Protein AF-A0A1S3X1L8-F1 (afdb_monomer)

Secondary structure (DSSP, 8-state):
------EEEEEEEETTS-EEEEEE-HHHHHHHHHHHHH-THHHHSS---SSPPPPPPHHHHHHHHHHHHHHTSSSS--SS--TTPPTTSTGGG--GGGGTEEEEEEEPSSSSSEEEEEEEEEEEETTEEEEEEE---HHHHHHHHHHHT-SSSSPPTT-S--HHHHHHT-HHHHHHHHHHHHHHHHHHT---PPP-----PPPS-SSSS--S--------PPPPPPPPP----PPP--------------PPPP-HHHHHHHHHHH-TTSS-S---HHHHHHHHHH---GGGPPPTTS---TT--S-B-SS-EEEEEEEEEEEEE---BTTB--EEEEEEEEEEEEE-BSS--EEEEEE-TTTTTEEEEEE-TTEE--SS-SSEEEEEE-PPSEEEEEEEEEEE--SPPS---------

Foldseek 3Di:
DPQFQFFQKKFKAFLVLATPDIDGQVLLVVVQQVLCVVPCVVCPDPFVPPGRDDDDDRVQNSVQQVVLCVQQVHSLRPQDDDPSHDQQALNLLGHNCCSQFGKTWGDDPVDNTTDIQPRWGWDDADRMTMTIRTDDRVVLVVLVSVSSRDPDRDDDPPDCRHPCNSVVPRVNNVSRVLVSVLLSCLQQVVLDFPDFDDDPDPPPPPPPPPPDDDDDDDDDDDDDDDDDDDDDDDDDDDDDDDDDDDDPPDRDPGPNVLSVQLCCQQPVNRGGPDSNSVVSVCCVVVPDDPVQPADPPDDDDPLASGFADDDWDKGKDKDKDWDWDDDPDPVDDIFIKIKMWIKMAGRDGDFDKDKDKDACCVVQAWPDKDADPQWDFDPDDPGIGIIIGRDHHGMDTGMMIMGGDPDDDPDPDDDDDDD

InterPro domains:
  IPR028565 Mu homology domain [PF00928] (302-411)
  IPR028565 Mu homology domain [PS51072] (311-419)
  IPR036168 AP-2 complex subunit mu, C-terminal superfamily [SSF49447] (301-418)
  IPR039591 AP-5 complex subunit mu-1 [PTHR16082] (5-419)

Structure (mmCIF, N/CA/C/O backbone):
data_AF-A0A1S3X1L8-F1
#
_entry.id   AF-A0A1S3X1L8-F1
#
loop_
_atom_site.group_PDB
_atom_site.id
_atom_site.type_symbol
_atom_site.label_atom_id
_atom_site.label_alt_id
_atom_site.label_comp_id
_atom_site.label_asym_id
_atom_site.label_entity_id
_atom_site.label_seq_id
_atom_site.pdbx_PDB_ins_code
_atom_site.Cartn_x
_atom_site.Cartn_y
_atom_site.Cartn_z
_atom_site.occupancy
_atom_site.B_iso_or_equiv
_atom_site.auth_seq_id
_atom_site.auth_comp_id
_atom_site.auth_asym_id
_atom_site.auth_atom_id
_atom_site.pdbx_PDB_model_num
ATOM 1 N N . MET A 1 1 ? -4.366 20.816 4.254 1.00 38.97 1 MET A N 1
ATOM 2 C CA . MET A 1 1 ? -2.943 20.618 4.661 1.00 38.97 1 MET A CA 1
ATOM 3 C C . MET A 1 1 ? -2.133 20.177 3.442 1.00 38.97 1 MET A C 1
ATOM 5 O O . MET A 1 1 ? -2.744 19.548 2.588 1.00 38.97 1 MET A O 1
ATOM 9 N N . PRO A 1 2 ? -0.819 20.462 3.296 1.00 38.03 2 PRO A N 1
ATOM 10 C CA . PRO A 1 2 ? -0.056 19.829 2.220 1.00 38.03 2 PRO A CA 1
ATOM 11 C C . PRO A 1 2 ? -0.135 18.310 2.406 1.00 38.03 2 PRO A C 1
ATOM 13 O O . PRO A 1 2 ? 0.030 17.812 3.523 1.00 38.03 2 PRO A O 1
ATOM 16 N N . SER A 1 3 ? -0.467 17.612 1.325 1.00 52.47 3 SER A N 1
ATOM 17 C CA . SER A 1 3 ? -0.847 16.201 1.240 1.00 52.47 3 SER A CA 1
ATOM 18 C C . SER A 1 3 ? 0.333 15.250 1.487 1.00 52.47 3 SER A C 1
ATOM 20 O O . SER A 1 3 ? 0.693 14.432 0.646 1.00 52.47 3 SER A O 1
ATOM 22 N N . SER A 1 4 ? 0.986 15.364 2.644 1.00 69.50 4 SER A N 1
ATOM 23 C CA . SER A 1 4 ? 2.105 14.493 2.992 1.00 69.50 4 SER A CA 1
ATOM 24 C C . SER A 1 4 ? 1.613 13.147 3.520 1.00 69.50 4 SER A C 1
ATOM 26 O O . SER A 1 4 ? 0.724 13.063 4.371 1.00 69.50 4 SER A O 1
ATOM 28 N N . CYS A 1 5 ? 2.234 12.071 3.043 1.00 85.56 5 CYS A N 1
ATOM 29 C CA . CYS A 1 5 ? 2.046 10.730 3.580 1.00 85.56 5 CYS A CA 1
ATOM 30 C C . CYS A 1 5 ? 2.587 10.695 5.015 1.00 85.56 5 CYS A C 1
ATOM 32 O O . CYS A 1 5 ? 3.786 1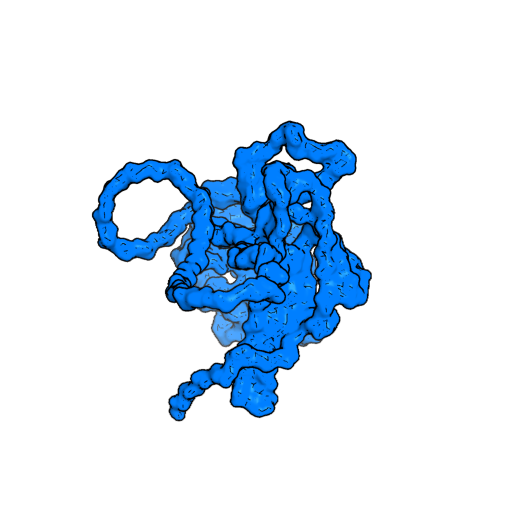0.572 5.221 1.00 85.56 5 CYS A O 1
ATOM 34 N N . SER A 1 6 ? 1.732 10.858 6.023 1.00 92.62 6 SER A N 1
ATOM 35 C CA . SER A 1 6 ? 2.129 10.770 7.434 1.00 92.62 6 SER A CA 1
ATOM 36 C C . SER A 1 6 ? 1.327 9.687 8.142 1.00 92.62 6 SER A C 1
ATOM 38 O O . SER A 1 6 ? 0.146 9.509 7.867 1.00 92.62 6 SER A O 1
ATOM 40 N N . ILE A 1 7 ? 1.965 8.980 9.066 1.00 95.62 7 ILE A N 1
ATOM 41 C CA . ILE A 1 7 ? 1.418 7.872 9.844 1.00 95.62 7 ILE A CA 1
ATOM 42 C C . ILE A 1 7 ? 1.284 8.324 11.298 1.00 95.62 7 ILE A C 1
ATOM 44 O O . ILE A 1 7 ? 2.241 8.808 11.900 1.00 95.62 7 ILE A O 1
ATOM 48 N N . ARG A 1 8 ? 0.089 8.178 11.871 1.00 95.38 8 ARG A N 1
ATOM 49 C CA . ARG A 1 8 ? -0.201 8.478 13.281 1.00 95.38 8 ARG A CA 1
ATOM 50 C C . ARG A 1 8 ? 0.297 7.361 14.189 1.00 95.38 8 ARG A C 1
ATOM 52 O O . ARG A 1 8 ? 0.935 7.622 15.210 1.00 95.38 8 ARG A O 1
ATOM 59 N N . ALA A 1 9 ? 0.020 6.118 13.807 1.00 97.06 9 ALA A N 1
ATOM 60 C CA . ALA A 1 9 ? 0.420 4.929 14.545 1.00 97.06 9 ALA A CA 1
ATOM 61 C C . ALA A 1 9 ? 0.388 3.674 13.665 1.00 97.06 9 ALA A C 1
ATOM 63 O O . ALA A 1 9 ? -0.226 3.666 12.599 1.00 97.06 9 ALA A O 1
ATOM 64 N N . LEU A 1 10 ? 1.040 2.613 14.130 1.00 97.25 10 LEU A N 1
ATOM 65 C CA . LEU A 1 10 ? 0.927 1.274 13.569 1.00 97.25 10 LEU A CA 1
ATOM 66 C C . LEU A 1 10 ? 0.971 0.207 14.664 1.00 97.25 10 LEU A C 1
ATOM 68 O O . LEU A 1 10 ? 1.624 0.391 15.698 1.00 97.25 10 LEU A O 1
ATOM 72 N N . TRP A 1 11 ? 0.324 -0.922 14.396 1.00 97.81 11 TRP A N 1
ATOM 73 C CA . TRP A 1 11 ? 0.271 -2.092 15.267 1.00 97.81 11 TRP A CA 1
ATOM 74 C C . TRP A 1 11 ? 0.508 -3.360 14.454 1.00 97.81 11 TRP A C 1
ATOM 76 O O . TRP A 1 11 ? 0.045 -3.475 13.324 1.00 97.81 11 TRP A O 1
ATOM 86 N N . ILE A 1 12 ? 1.216 -4.318 15.042 1.00 97.25 12 ILE A N 1
ATOM 87 C CA . ILE A 1 12 ? 1.402 -5.660 14.495 1.00 97.25 12 ILE A CA 1
ATOM 88 C C . ILE A 1 12 ? 0.737 -6.624 15.468 1.00 97.25 12 ILE A C 1
ATOM 90 O O . ILE A 1 12 ? 1.111 -6.677 16.643 1.00 97.25 12 ILE A O 1
ATOM 94 N N . LEU A 1 13 ? -0.236 -7.379 14.974 1.00 95.62 13 LEU A N 1
ATOM 95 C CA . LEU A 1 13 ? -0.942 -8.416 15.708 1.00 95.62 13 LEU A CA 1
ATOM 96 C C . LEU A 1 13 ? -0.498 -9.787 15.204 1.00 95.62 13 LEU A C 1
ATOM 98 O O . LEU A 1 13 ? -0.372 -9.988 13.998 1.00 95.62 13 LEU A O 1
ATOM 102 N N . ALA A 1 14 ? -0.253 -10.721 16.119 1.00 91.62 14 ALA A N 1
ATOM 103 C CA . ALA A 1 14 ? -0.004 -12.122 15.778 1.00 91.62 14 ALA A CA 1
ATOM 104 C C . ALA A 1 14 ? -1.324 -12.895 15.589 1.00 91.62 14 ALA A C 1
ATOM 106 O O . ALA A 1 14 ? -2.395 -12.387 15.913 1.00 91.62 14 ALA A O 1
ATOM 107 N N . ASN A 1 15 ? -1.251 -14.155 15.143 1.00 78.88 15 ASN A N 1
ATOM 108 C CA . ASN A 1 15 ? -2.407 -15.051 14.947 1.00 78.88 15 ASN A CA 1
ATOM 109 C C . ASN A 1 15 ? -3.398 -15.137 16.124 1.00 78.88 15 ASN A C 1
ATOM 111 O O . ASN A 1 15 ? -4.559 -15.469 15.911 1.00 78.88 15 ASN A O 1
ATOM 115 N N . GLN A 1 16 ? -2.951 -14.880 17.355 1.00 78.94 16 GLN A N 1
ATOM 116 C CA . GLN A 1 16 ? -3.798 -14.895 18.556 1.00 78.94 16 GLN A CA 1
ATOM 117 C C . GLN A 1 16 ? -4.489 -13.546 18.823 1.00 78.94 16 GLN A C 1
ATOM 119 O O . GLN A 1 16 ? -4.974 -13.316 19.925 1.00 78.94 16 GLN A O 1
ATOM 124 N N . ASP A 1 17 ? -4.482 -12.635 17.846 1.00 87.06 17 ASP A N 1
ATOM 125 C CA . ASP A 1 17 ? -5.016 -11.273 17.945 1.00 87.06 17 ASP A CA 1
ATOM 126 C C . ASP A 1 17 ? -4.364 -10.434 19.063 1.00 87.06 17 ASP A C 1
ATOM 128 O O . ASP A 1 17 ? -4.900 -9.425 19.517 1.00 87.06 17 ASP A O 1
ATOM 132 N N . THR A 1 18 ? -3.161 -10.829 19.490 1.00 92.19 18 THR A N 1
ATOM 133 C CA . THR A 1 18 ? -2.351 -10.100 20.464 1.00 92.19 18 THR A CA 1
ATOM 134 C C . THR A 1 18 ? -1.444 -9.105 19.755 1.00 92.19 18 THR A C 1
ATOM 136 O O . THR A 1 18 ? -0.760 -9.446 18.786 1.00 92.19 18 THR A O 1
ATOM 139 N N . VAL A 1 19 ? -1.407 -7.865 20.247 1.00 95.94 19 VAL A N 1
ATOM 140 C CA . VAL A 1 19 ? -0.466 -6.853 19.754 1.00 95.94 19 VAL A CA 1
ATOM 141 C C . VAL A 1 19 ? 0.943 -7.239 20.201 1.00 95.94 19 VAL A C 1
ATOM 143 O O . VAL A 1 19 ? 1.270 -7.225 21.385 1.00 95.94 19 VAL A O 1
ATOM 146 N N . VAL A 1 20 ? 1.793 -7.593 19.239 1.00 95.12 20 VAL A N 1
ATOM 147 C CA . VAL A 1 20 ? 3.185 -8.006 19.474 1.00 95.12 20 VAL A CA 1
ATOM 148 C C . VAL A 1 20 ? 4.184 -6.873 19.271 1.00 95.12 20 VAL A C 1
ATOM 150 O O . VAL A 1 20 ? 5.324 -6.980 19.728 1.00 95.12 20 VAL A O 1
ATOM 153 N N . PHE A 1 21 ? 3.775 -5.8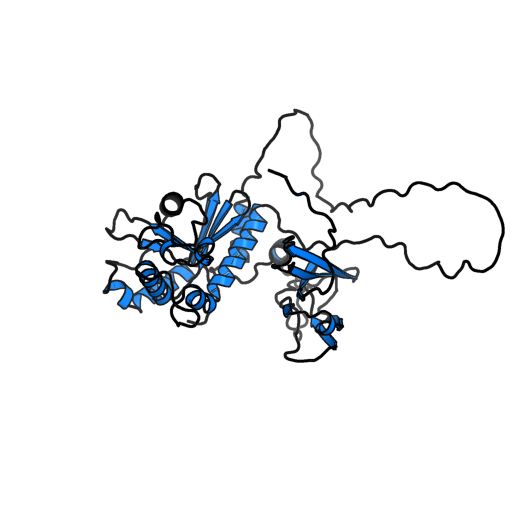02 18.595 1.00 96.25 21 PHE A N 1
ATOM 154 C CA . PHE A 1 21 ? 4.552 -4.582 18.416 1.00 96.25 21 PHE A CA 1
ATOM 155 C C . PHE A 1 21 ? 3.614 -3.414 18.107 1.00 96.25 21 PHE A C 1
ATOM 157 O O . PHE A 1 21 ? 2.652 -3.565 17.355 1.00 96.25 21 PHE A O 1
ATOM 164 N N . SER A 1 22 ? 3.924 -2.233 18.635 1.00 96.69 22 SER A N 1
ATOM 165 C CA . SER A 1 22 ? 3.229 -0.995 18.299 1.00 96.69 22 SER A CA 1
ATOM 166 C C . SER A 1 22 ? 4.214 0.167 18.190 1.00 96.69 22 SER A C 1
ATOM 168 O O . SER A 1 22 ? 5.245 0.220 18.868 1.00 96.69 22 SER A O 1
ATOM 170 N N . ARG A 1 23 ? 3.903 1.126 17.317 1.00 96.56 23 ARG A N 1
ATOM 171 C CA . ARG A 1 23 ? 4.613 2.404 17.231 1.00 96.56 23 ARG A CA 1
ATOM 172 C C . ARG A 1 23 ? 3.604 3.529 17.077 1.00 96.56 23 ARG A C 1
ATOM 174 O O . ARG A 1 23 ? 2.793 3.520 16.162 1.00 96.56 23 ARG A O 1
ATOM 181 N N . ARG A 1 24 ? 3.700 4.526 17.954 1.00 96.19 24 ARG A N 1
ATOM 182 C CA . ARG A 1 24 ? 2.923 5.771 17.899 1.00 96.19 24 ARG A CA 1
ATOM 183 C C . ARG A 1 24 ? 3.850 6.915 17.494 1.00 96.19 24 ARG A C 1
ATOM 185 O O . ARG A 1 24 ? 5.011 6.925 17.907 1.00 96.19 24 ARG A O 1
ATOM 192 N N . PHE A 1 25 ? 3.347 7.874 16.720 1.00 95.94 25 PHE A N 1
ATOM 193 C CA . PHE A 1 25 ? 4.084 9.064 16.289 1.00 95.94 25 PHE A CA 1
ATOM 194 C C . PHE A 1 25 ? 3.458 10.324 16.907 1.00 95.94 25 PHE A C 1
ATOM 196 O O . PHE A 1 25 ? 2.567 10.933 16.309 1.00 95.94 25 PHE A O 1
ATOM 203 N N . PRO A 1 26 ? 3.920 10.758 18.099 1.00 93.88 26 PRO A N 1
ATOM 204 C CA . PRO A 1 26 ? 3.285 11.845 18.850 1.00 93.88 26 PRO A CA 1
ATOM 205 C C . PRO A 1 26 ? 3.198 13.170 18.087 1.00 93.88 26 PRO A C 1
ATOM 207 O O . PRO A 1 26 ? 2.249 13.926 18.275 1.00 93.88 26 PRO A O 1
ATOM 210 N N . VAL A 1 27 ? 4.173 13.448 17.214 1.00 92.12 27 VAL A N 1
ATOM 211 C CA . VAL A 1 27 ? 4.203 14.665 16.387 1.00 92.12 27 VAL A CA 1
ATOM 212 C C . VAL A 1 27 ? 3.032 14.687 15.405 1.00 92.12 27 VAL A C 1
ATOM 214 O O . VAL A 1 27 ? 2.342 15.700 15.298 1.00 92.12 27 VAL A O 1
ATOM 217 N N . VAL A 1 28 ? 2.786 13.571 14.715 1.00 93.81 28 VAL A N 1
ATOM 218 C CA . VAL A 1 28 ? 1.680 13.436 13.756 1.00 93.81 28 VAL A CA 1
ATOM 219 C C . VAL A 1 28 ? 0.346 13.448 14.493 1.00 93.81 28 VAL A C 1
ATOM 221 O O . VAL A 1 28 ? -0.573 14.156 14.088 1.00 93.81 28 VAL A O 1
ATOM 224 N N . GLU A 1 29 ? 0.269 12.752 15.627 1.00 92.69 29 GLU A N 1
ATOM 225 C CA . GLU A 1 29 ? -0.932 12.733 16.458 1.00 92.69 29 GLU A CA 1
ATOM 226 C C . GLU A 1 29 ? -1.298 14.128 16.974 1.00 92.69 29 GLU A C 1
ATOM 228 O O . GLU A 1 29 ? -2.447 14.543 16.884 1.00 92.69 29 GLU A O 1
ATOM 233 N N . LYS A 1 30 ? -0.321 14.911 17.448 1.00 91.12 30 LYS A N 1
ATOM 234 C CA . LYS A 1 30 ? -0.550 16.297 17.880 1.00 91.12 30 LYS A CA 1
ATOM 235 C C . LYS A 1 30 ? -1.107 17.166 16.746 1.00 91.12 30 LYS A C 1
ATOM 237 O O . LYS A 1 30 ? -1.982 17.991 16.994 1.00 91.12 30 LYS A O 1
ATOM 242 N N . ARG A 1 31 ? -0.627 16.983 15.508 1.00 91.19 31 ARG A N 1
ATOM 243 C CA . ARG A 1 31 ? -1.141 17.707 14.330 1.00 91.19 31 ARG A CA 1
ATOM 244 C C . ARG A 1 31 ? -2.586 17.334 14.018 1.00 91.19 31 ARG A C 1
ATOM 246 O O . ARG A 1 31 ? -3.373 18.230 13.726 1.00 91.19 31 ARG A O 1
ATOM 253 N N . TRP A 1 32 ? -2.918 16.044 14.090 1.00 90.56 32 TRP A N 1
ATOM 254 C CA . TRP A 1 32 ? -4.288 15.572 13.900 1.00 90.56 32 TRP A CA 1
ATOM 255 C C . TRP A 1 32 ? -5.220 16.152 14.964 1.00 90.56 32 TRP A C 1
ATOM 257 O O . TRP A 1 32 ? -6.234 16.751 14.624 1.00 90.56 32 TRP A O 1
ATOM 267 N N . ARG A 1 33 ? -4.815 16.103 16.239 1.00 87.75 33 ARG A N 1
ATOM 268 C CA . ARG A 1 33 ? -5.598 16.668 17.344 1.00 87.75 33 ARG A CA 1
ATOM 269 C C . ARG A 1 33 ? -5.858 18.165 17.181 1.00 87.75 33 ARG A C 1
ATOM 271 O O . ARG A 1 33 ? -6.996 18.604 17.280 1.00 87.75 33 ARG A O 1
ATOM 278 N N . ALA A 1 34 ? -4.834 18.928 16.808 1.00 88.69 34 ALA A N 1
ATOM 279 C CA . ALA A 1 34 ? -4.985 20.350 16.507 1.00 88.69 34 ALA A CA 1
ATOM 280 C C . ALA A 1 34 ? -5.865 20.625 15.271 1.00 88.69 34 ALA A C 1
ATOM 282 O O . ALA A 1 34 ? -6.344 21.743 15.097 1.00 88.69 34 ALA A O 1
ATOM 283 N N . ALA A 1 35 ? -6.017 19.665 14.352 1.00 88.19 35 ALA A N 1
ATOM 284 C CA . ALA A 1 35 ? -6.969 19.771 13.246 1.00 88.19 35 ALA A CA 1
ATOM 285 C C . ALA A 1 35 ? -8.402 19.509 13.731 1.00 88.19 35 ALA A C 1
ATOM 287 O O . ALA A 1 35 ? -9.295 20.258 13.350 1.00 88.19 35 ALA A O 1
ATOM 288 N N . CYS A 1 36 ? -8.604 18.533 14.622 1.00 83.75 36 CYS A N 1
ATOM 289 C CA . CYS A 1 36 ? -9.899 18.289 15.260 1.00 83.75 36 CYS A CA 1
ATOM 290 C C . CYS A 1 36 ? -10.388 19.495 16.074 1.00 83.75 36 CYS A C 1
ATOM 292 O O . CYS A 1 36 ? -11.549 19.858 15.976 1.00 83.75 36 CYS A O 1
ATOM 294 N N . GLU A 1 37 ? -9.509 20.158 16.830 1.00 83.06 37 GLU A N 1
ATOM 295 C CA . GLU A 1 37 ? -9.873 21.353 17.618 1.00 83.06 37 GLU A CA 1
ATOM 296 C C . GLU A 1 37 ? -10.279 22.549 16.745 1.00 83.06 37 GLU A C 1
ATOM 298 O O . GLU A 1 37 ? -11.094 23.378 17.152 1.00 83.06 37 GLU A O 1
ATOM 303 N N . ARG A 1 38 ? -9.697 22.660 15.544 1.00 82.38 38 ARG A N 1
ATOM 304 C CA . ARG A 1 38 ? -10.051 23.704 14.571 1.00 82.38 38 ARG A CA 1
ATOM 305 C C . ARG A 1 38 ? -11.390 23.423 13.903 1.00 82.38 38 ARG A C 1
ATOM 307 O O . ARG A 1 38 ? -12.143 24.356 13.642 1.00 82.38 38 ARG A O 1
ATOM 314 N N . ASP A 1 39 ? -11.679 22.155 13.653 1.00 73.75 39 ASP A N 1
ATOM 315 C CA . ASP A 1 39 ? -12.934 21.693 13.079 1.00 73.75 39 ASP A CA 1
ATOM 316 C C . ASP A 1 39 ? -13.943 21.385 14.198 1.00 73.75 39 ASP A C 1
ATOM 318 O O . ASP A 1 39 ? -14.274 20.234 14.487 1.00 73.75 39 ASP A O 1
ATOM 322 N N . LYS A 1 40 ? -14.419 22.449 14.864 1.00 64.12 40 LYS A N 1
ATOM 323 C CA . LYS A 1 40 ? -15.385 22.379 15.981 1.00 64.12 40 LYS A CA 1
ATOM 324 C C . LYS A 1 40 ? -16.669 21.600 15.639 1.00 64.12 40 LYS A C 1
ATOM 326 O O . LYS A 1 40 ? -17.355 21.143 16.546 1.00 64.12 40 LYS A O 1
ATOM 331 N N . SER A 1 41 ? -16.946 21.371 14.350 1.00 56.25 41 SER A N 1
ATOM 332 C CA . SER A 1 41 ? -18.076 20.576 13.849 1.00 56.25 41 SER A CA 1
ATOM 333 C C . SER A 1 41 ? -17.997 19.068 14.155 1.00 56.25 41 SER A C 1
ATOM 335 O O . SER A 1 41 ? -18.959 18.340 13.899 1.00 56.25 41 SER A O 1
ATOM 337 N N . LEU A 1 42 ? -16.863 18.580 14.677 1.00 53.19 42 LEU A N 1
ATOM 338 C CA . LEU A 1 42 ? -16.696 17.203 15.169 1.00 53.19 42 LEU A CA 1
ATOM 339 C C . LEU A 1 42 ? -17.243 16.995 16.586 1.00 53.19 42 LEU A C 1
ATOM 341 O O . LEU A 1 42 ? -17.468 15.852 16.976 1.00 53.19 42 LEU A O 1
ATOM 345 N N . ILE A 1 43 ? -17.377 18.079 17.356 1.00 50.72 43 ILE A N 1
ATOM 346 C CA . ILE A 1 43 ? -17.688 18.043 18.792 1.00 50.72 43 ILE A CA 1
ATOM 347 C C . ILE A 1 43 ? -19.194 18.211 19.034 1.00 50.72 43 ILE A C 1
ATOM 349 O O . ILE A 1 43 ? -19.701 17.716 20.034 1.00 50.72 43 ILE A O 1
ATOM 353 N N . GLU A 1 44 ? -19.915 18.882 18.130 1.00 46.78 44 GLU A N 1
ATOM 354 C CA . GLU A 1 44 ? -21.290 19.325 18.407 1.00 46.78 44 GLU A CA 1
ATOM 355 C C . GLU A 1 44 ? -22.403 18.485 17.756 1.00 46.78 44 GLU A C 1
ATOM 357 O O . GLU A 1 44 ? -23.509 18.493 18.284 1.00 46.78 44 GLU A O 1
ATOM 362 N N . ASP A 1 45 ? -22.155 17.739 16.670 1.00 44.88 45 ASP A N 1
ATOM 363 C CA . ASP A 1 45 ? -23.263 17.397 15.748 1.00 44.88 45 ASP A CA 1
ATOM 364 C C . ASP A 1 45 ? -23.645 15.910 15.615 1.00 44.88 45 ASP A C 1
ATOM 366 O O . ASP A 1 45 ? -24.518 15.598 14.818 1.00 44.88 45 ASP A O 1
ATOM 370 N N . ASP A 1 46 ? -23.012 14.978 16.343 1.00 44.38 46 ASP A N 1
ATOM 371 C CA . ASP A 1 46 ? -23.476 13.562 16.394 1.00 44.38 46 ASP A CA 1
ATOM 372 C C . ASP A 1 46 ? -22.630 12.640 17.293 1.00 44.38 46 ASP A C 1
ATOM 374 O O . ASP A 1 46 ? -22.908 11.448 17.453 1.00 44.38 46 ASP A O 1
ATOM 378 N N . LEU A 1 47 ? -21.529 13.159 17.830 1.00 48.97 47 LEU A N 1
ATOM 379 C CA . LEU A 1 47 ? -20.563 12.402 18.603 1.00 48.97 47 LEU A CA 1
ATOM 380 C C . LEU A 1 47 ? -20.356 13.180 19.900 1.00 48.97 47 LEU A C 1
ATOM 382 O O . LEU A 1 47 ? -19.804 14.273 19.860 1.00 48.97 47 LEU A O 1
ATOM 386 N N . ASN A 1 48 ? -20.788 12.631 21.038 1.00 44.12 48 ASN A N 1
ATOM 387 C CA . ASN A 1 48 ? -20.473 13.134 22.384 1.00 44.12 48 ASN A CA 1
ATOM 388 C C . ASN A 1 48 ? -18.946 13.018 22.659 1.00 44.12 48 ASN A C 1
ATOM 390 O O . ASN A 1 48 ? -18.503 12.321 23.572 1.00 44.12 48 ASN A O 1
ATOM 394 N N . TYR A 1 49 ? -18.101 13.636 21.830 1.00 45.34 49 TYR A N 1
ATOM 395 C CA . TYR A 1 49 ? -16.665 13.755 22.050 1.00 45.34 49 TYR A CA 1
ATOM 396 C C . TYR A 1 49 ? -16.434 14.910 23.015 1.00 45.34 49 TYR A C 1
ATOM 398 O O . TYR A 1 49 ? -16.127 16.036 22.626 1.00 45.34 49 TYR A O 1
ATOM 406 N N . THR A 1 50 ? -16.553 14.629 24.308 1.00 40.78 50 THR A N 1
ATOM 407 C CA . THR A 1 50 ? -16.021 15.500 25.357 1.00 40.78 50 THR A CA 1
ATOM 408 C C . THR A 1 50 ? -14.492 15.400 25.360 1.00 40.78 50 THR A C 1
ATOM 410 O O . THR A 1 50 ? -13.899 14.795 26.243 1.00 40.78 50 THR A O 1
ATOM 413 N N . GLY A 1 51 ? -13.844 15.961 24.337 1.00 52.31 51 GLY A N 1
ATOM 414 C CA . GLY A 1 51 ? -12.388 15.996 24.196 1.00 52.31 51 GLY A CA 1
ATOM 415 C C . GLY A 1 51 ? -11.867 15.312 22.934 1.00 52.31 51 GLY A C 1
ATOM 416 O O . GLY A 1 51 ? -12.497 14.433 22.349 1.00 52.31 51 GLY A O 1
ATOM 417 N N . VAL A 1 52 ? -10.684 15.741 22.493 1.00 55.69 52 VAL A N 1
ATOM 418 C CA . VAL A 1 52 ? -10.021 15.144 21.333 1.00 55.69 52 VAL A CA 1
ATOM 419 C C . VAL A 1 52 ? -9.501 13.754 21.718 1.00 55.69 52 VAL A C 1
ATOM 421 O O . VAL A 1 52 ? -8.639 13.668 22.599 1.00 55.69 52 VAL A O 1
ATOM 424 N N . PRO A 1 53 ? -9.971 12.668 21.080 1.00 65.00 53 PRO A N 1
ATOM 425 C CA . PRO A 1 53 ? -9.658 11.317 21.524 1.00 65.00 53 PRO A CA 1
ATOM 426 C C . PRO A 1 53 ? -8.163 11.023 21.380 1.00 65.00 53 PRO A C 1
ATOM 428 O O . PRO A 1 53 ? -7.566 11.213 20.317 1.00 65.00 53 PRO A O 1
ATOM 431 N N . ALA A 1 54 ? -7.555 10.550 22.467 1.00 77.50 54 ALA A N 1
ATOM 432 C CA . ALA A 1 54 ? -6.202 10.012 22.449 1.00 77.50 54 ALA A CA 1
ATOM 433 C C . ALA A 1 54 ? -6.158 8.679 21.681 1.00 77.50 54 ALA A C 1
ATOM 435 O O . ALA A 1 54 ? -7.160 7.970 21.574 1.00 77.50 54 ALA A O 1
ATOM 436 N N . LEU A 1 55 ? -4.978 8.318 21.167 1.00 89.38 55 LEU A N 1
ATOM 437 C CA . LEU A 1 55 ? -4.776 7.008 20.546 1.00 89.38 55 LEU A CA 1
ATOM 438 C C . LEU A 1 55 ? -5.018 5.883 21.569 1.00 89.38 55 LEU A C 1
ATOM 440 O O . LEU A 1 55 ? -4.446 5.960 22.660 1.00 89.38 55 LEU A O 1
ATOM 444 N N . PRO A 1 56 ? -5.761 4.820 21.208 1.00 91.25 56 PRO A N 1
ATOM 445 C CA . PRO A 1 56 ? -6.006 3.698 22.108 1.00 91.25 56 PRO A CA 1
ATOM 446 C C . PRO A 1 56 ? -4.729 2.960 22.522 1.00 91.25 56 PRO A C 1
ATOM 448 O O . PRO A 1 56 ? -3.702 2.971 21.827 1.00 91.25 56 PRO A O 1
ATOM 451 N N . THR A 1 57 ? -4.805 2.301 23.670 1.00 92.50 57 THR A N 1
ATOM 452 C CA . THR A 1 57 ? -3.827 1.351 24.203 1.00 92.50 57 THR A CA 1
ATOM 453 C C . THR A 1 57 ? -3.763 0.080 23.353 1.00 92.50 57 THR A C 1
ATOM 455 O O . THR A 1 57 ? -4.661 -0.227 22.572 1.00 92.50 57 THR A O 1
ATOM 458 N N . ASP A 1 58 ? -2.682 -0.690 23.494 1.00 94.81 58 ASP A N 1
ATOM 459 C CA . ASP A 1 58 ? -2.503 -1.926 22.719 1.00 94.81 58 ASP A CA 1
ATOM 460 C C . ASP A 1 58 ? -3.571 -2.984 23.067 1.00 94.81 58 ASP A C 1
ATOM 462 O O . ASP A 1 58 ? -4.005 -3.728 22.188 1.00 94.81 58 ASP A O 1
ATOM 466 N N . SER A 1 59 ? -4.054 -3.010 24.315 1.00 93.25 59 SER A N 1
ATOM 467 C CA . SER A 1 59 ? -5.160 -3.872 24.754 1.00 93.25 59 SER A CA 1
ATOM 468 C C . SER A 1 59 ? -6.503 -3.468 24.150 1.00 93.25 59 SER A C 1
ATOM 470 O O . SER A 1 59 ? -7.251 -4.339 23.710 1.00 93.25 59 SER A O 1
ATOM 472 N N . GLU A 1 60 ? -6.802 -2.168 24.077 1.00 92.88 60 GLU A N 1
ATOM 473 C CA . GLU A 1 60 ? -8.026 -1.674 23.432 1.00 92.88 60 GLU A CA 1
ATOM 474 C C . GLU A 1 60 ? -8.024 -1.986 21.931 1.00 92.88 60 GLU A C 1
ATOM 476 O O . GLU A 1 60 ? -9.046 -2.409 21.396 1.00 92.88 60 GLU A O 1
ATOM 481 N N . ILE A 1 61 ? -6.875 -1.845 21.254 1.00 94.88 61 ILE A N 1
ATOM 482 C CA . ILE A 1 61 ? -6.731 -2.211 19.836 1.00 94.88 61 ILE A CA 1
ATOM 483 C C . ILE A 1 61 ? -6.951 -3.708 19.625 1.00 94.88 61 ILE A C 1
ATOM 485 O O . ILE A 1 61 ? -7.701 -4.086 18.726 1.00 94.88 61 ILE A O 1
ATOM 489 N N . ALA A 1 62 ? -6.332 -4.560 20.448 1.00 95.19 62 ALA A N 1
ATOM 490 C CA . ALA A 1 62 ? -6.525 -6.007 20.372 1.00 95.19 62 ALA A CA 1
ATOM 491 C C . ALA A 1 62 ? -8.005 -6.382 20.559 1.00 95.19 62 ALA A C 1
ATOM 493 O O . ALA A 1 62 ? -8.573 -7.108 19.743 1.00 95.19 62 ALA A O 1
ATOM 494 N N . ALA A 1 63 ? -8.654 -5.830 21.589 1.00 94.44 63 ALA A N 1
ATOM 495 C CA . ALA A 1 63 ? -10.064 -6.078 21.870 1.00 94.44 63 ALA A CA 1
ATOM 496 C C . ALA A 1 63 ? -10.975 -5.611 20.723 1.00 94.44 63 ALA A C 1
ATOM 498 O O . ALA A 1 63 ? -11.832 -6.373 20.274 1.00 94.44 63 ALA A O 1
ATOM 499 N N . ALA A 1 64 ? -10.757 -4.399 20.204 1.00 93.94 64 ALA A N 1
ATOM 500 C CA . ALA A 1 64 ? -11.522 -3.859 19.082 1.00 93.94 64 ALA A CA 1
ATOM 501 C C . ALA A 1 64 ? -11.323 -4.671 17.794 1.00 93.94 64 ALA A C 1
ATOM 503 O O . ALA A 1 64 ? -12.269 -4.866 17.031 1.00 93.94 64 ALA A O 1
ATOM 504 N N . PHE A 1 65 ? -10.113 -5.180 17.549 1.00 95.25 65 PHE A N 1
ATOM 505 C CA . PHE A 1 65 ? -9.829 -6.020 16.387 1.00 95.25 65 PHE A CA 1
ATOM 506 C C . PHE A 1 65 ? -10.532 -7.382 16.476 1.00 95.25 65 PHE A C 1
ATOM 508 O O . PHE A 1 65 ? -11.113 -7.842 15.492 1.00 95.25 65 PHE A O 1
ATOM 515 N N . ILE A 1 66 ? -10.552 -8.000 17.661 1.00 94.75 66 ILE A N 1
ATOM 516 C CA . ILE A 1 66 ? -11.300 -9.241 17.917 1.00 94.75 66 ILE A CA 1
ATOM 517 C C . ILE A 1 66 ? -12.804 -9.014 17.737 1.00 94.75 66 ILE A C 1
ATOM 519 O O . ILE A 1 66 ? -13.473 -9.820 17.088 1.00 94.75 66 ILE A O 1
ATOM 523 N N . ASP A 1 67 ? -13.339 -7.927 18.296 1.00 92.69 67 ASP A N 1
ATOM 524 C CA . ASP A 1 67 ? -14.751 -7.565 18.154 1.00 92.69 67 ASP A CA 1
ATOM 525 C C . ASP A 1 67 ? -15.129 -7.378 16.682 1.00 92.69 67 ASP A C 1
ATOM 527 O O . ASP A 1 67 ? -16.077 -7.994 16.190 1.00 92.69 67 ASP A O 1
ATOM 531 N N . ARG A 1 68 ? -14.301 -6.639 15.932 1.00 92.31 68 ARG A N 1
ATOM 532 C CA . ARG A 1 68 ? -14.465 -6.485 14.488 1.00 92.31 68 ARG A CA 1
ATOM 533 C C . ARG A 1 68 ? -14.483 -7.837 13.777 1.00 92.31 68 ARG A C 1
ATOM 535 O O . ARG A 1 68 ? -15.389 -8.075 12.987 1.00 92.31 68 ARG A O 1
ATOM 542 N N . LYS A 1 69 ? -13.518 -8.728 14.034 1.00 92.50 69 LYS A N 1
ATOM 543 C CA . LYS A 1 69 ? -13.462 -10.059 13.397 1.00 92.50 69 LYS A CA 1
ATOM 544 C C . LYS A 1 69 ? -14.741 -10.860 13.617 1.00 92.50 69 LYS A C 1
ATOM 546 O O . LYS A 1 69 ? -15.182 -11.542 12.700 1.00 92.50 69 LYS A O 1
ATOM 551 N N . LYS A 1 70 ? -15.333 -10.777 14.812 1.00 91.31 70 LYS A N 1
ATOM 552 C CA . LYS A 1 70 ? -16.607 -11.439 15.124 1.00 91.31 70 LYS A CA 1
ATOM 553 C C . LYS A 1 70 ? -17.762 -10.809 14.351 1.00 91.31 70 LYS A C 1
ATOM 555 O O . LYS A 1 70 ? -18.529 -11.527 13.722 1.00 91.31 70 LYS A O 1
ATOM 560 N N . ARG A 1 71 ? -17.854 -9.478 14.367 1.00 89.69 71 ARG A N 1
ATOM 561 C CA . ARG A 1 71 ? -18.918 -8.711 13.704 1.00 89.69 71 ARG A CA 1
ATOM 562 C C . ARG A 1 71 ? -18.876 -8.821 12.175 1.00 89.69 71 ARG A C 1
ATOM 564 O O . ARG A 1 71 ? -19.915 -8.819 11.532 1.00 89.69 71 ARG A O 1
ATOM 571 N N . GLU A 1 72 ? -17.683 -8.928 11.601 1.00 90.12 72 GLU A N 1
ATOM 572 C CA . GLU A 1 72 ? -17.431 -8.944 10.153 1.00 90.12 72 GLU A CA 1
ATOM 573 C C . GLU A 1 72 ? -17.094 -10.355 9.626 1.00 90.12 72 GLU A C 1
ATOM 575 O O . GLU A 1 72 ? -16.712 -10.526 8.471 1.00 90.12 72 GLU A O 1
ATOM 580 N N . GLY A 1 73 ? -17.156 -11.382 10.479 1.00 88.62 73 GLY A N 1
ATOM 581 C CA . GLY A 1 73 ? -16.860 -12.783 10.155 1.00 88.62 73 GLY A CA 1
ATOM 582 C C . GLY A 1 73 ? -15.380 -13.128 9.920 1.00 88.62 73 GLY A C 1
ATOM 583 O O . GLY A 1 73 ? -14.984 -14.281 10.086 1.00 88.62 73 GLY A O 1
ATOM 584 N N . SER A 1 74 ? -14.529 -12.166 9.549 1.00 90.56 74 SER A N 1
ATOM 585 C CA . SER A 1 74 ? -13.089 -12.379 9.356 1.00 90.56 74 SER A CA 1
ATOM 586 C C . SER A 1 74 ? -12.262 -11.115 9.613 1.00 90.56 74 SER A C 1
ATOM 588 O O . SER A 1 74 ? -12.800 -10.021 9.779 1.00 90.56 74 SER A O 1
ATOM 590 N N . ALA A 1 75 ? -10.929 -11.247 9.595 1.00 86.06 75 ALA A N 1
ATOM 591 C CA . ALA A 1 75 ? -10.013 -10.105 9.705 1.00 86.06 75 ALA A CA 1
ATOM 592 C C . ALA A 1 75 ? -10.217 -9.082 8.579 1.00 86.06 75 ALA A C 1
ATOM 594 O O . ALA A 1 75 ? -10.236 -7.885 8.842 1.00 86.06 75 ALA A O 1
ATOM 595 N N . ARG A 1 76 ? -10.429 -9.551 7.341 1.00 90.94 76 ARG A N 1
ATOM 596 C CA . ARG A 1 76 ? -10.754 -8.682 6.199 1.00 90.94 76 ARG A CA 1
ATOM 597 C C . ARG A 1 76 ? -12.217 -8.238 6.214 1.00 90.94 76 ARG A C 1
ATOM 599 O O . ARG A 1 76 ? -12.562 -7.205 5.669 1.00 90.94 76 ARG A O 1
ATOM 606 N N . GLY A 1 77 ? -13.088 -8.974 6.886 1.00 89.31 77 GLY A N 1
ATOM 607 C CA . GLY A 1 77 ? -14.525 -8.752 6.816 1.00 89.31 77 GLY A CA 1
ATOM 608 C C . GLY A 1 77 ? -15.147 -9.207 5.496 1.00 89.31 77 GLY A C 1
ATOM 609 O O . GLY A 1 77 ? -14.473 -9.804 4.652 1.00 89.31 77 GLY A O 1
ATOM 610 N N . PHE A 1 78 ? -16.440 -8.933 5.321 1.00 85.56 78 PHE A N 1
ATOM 611 C CA . PHE A 1 78 ? -17.168 -9.320 4.112 1.00 85.56 78 PHE A CA 1
ATOM 612 C C . PHE A 1 78 ? -16.855 -8.394 2.943 1.00 85.56 78 PHE A C 1
ATOM 614 O O . PHE A 1 78 ? -16.718 -8.870 1.817 1.00 85.56 78 PHE A O 1
ATOM 621 N N . GLY A 1 79 ? -16.678 -7.095 3.193 1.00 85.44 79 GLY A N 1
ATOM 622 C CA . GLY A 1 79 ? -16.439 -6.091 2.150 1.00 85.44 79 GLY A CA 1
ATOM 623 C C . GLY A 1 79 ? -17.647 -5.795 1.265 1.00 85.44 79 GLY A C 1
ATOM 624 O O . GLY A 1 79 ? -17.543 -5.008 0.339 1.00 85.44 79 GLY A O 1
ATOM 625 N N . ILE A 1 80 ? -18.759 -6.468 1.530 1.00 88.25 80 ILE A N 1
ATOM 626 C CA . ILE A 1 80 ? -20.041 -6.316 0.862 1.00 88.25 80 ILE A CA 1
ATOM 627 C C . ILE A 1 80 ? -21.119 -6.437 1.931 1.00 88.25 80 ILE A C 1
ATOM 629 O O . ILE A 1 80 ? -20.926 -7.152 2.925 1.00 88.25 80 ILE A O 1
ATOM 633 N N . ARG A 1 81 ? -22.246 -5.762 1.734 1.00 89.31 81 ARG A N 1
ATOM 634 C CA . ARG A 1 81 ? -23.361 -5.807 2.672 1.00 89.31 81 ARG A CA 1
ATOM 635 C C . ARG A 1 81 ? -24.054 -7.160 2.564 1.00 89.31 81 ARG A C 1
ATOM 637 O O . ARG A 1 81 ? -24.499 -7.574 1.497 1.00 89.31 81 ARG A O 1
ATOM 644 N N . ILE A 1 82 ? -24.164 -7.850 3.693 1.00 89.19 82 ILE A N 1
ATOM 645 C CA . ILE A 1 82 ? -24.900 -9.111 3.820 1.00 89.19 82 ILE A CA 1
ATOM 646 C C . ILE A 1 82 ? -25.985 -8.976 4.888 1.00 89.19 82 ILE A C 1
ATOM 648 O O . ILE A 1 82 ? -25.964 -8.047 5.689 1.00 89.19 82 ILE A O 1
ATOM 652 N N . ASN A 1 83 ? -26.910 -9.935 4.966 1.00 87.06 83 ASN A N 1
ATOM 653 C CA . ASN A 1 83 ? -28.011 -9.901 5.944 1.00 87.06 83 ASN A CA 1
ATOM 654 C C . ASN A 1 83 ? -27.550 -9.814 7.412 1.00 87.06 83 ASN A C 1
ATOM 656 O O . ASN A 1 83 ? -28.319 -9.403 8.272 1.00 87.06 83 ASN A O 1
ATOM 660 N N . GLN A 1 84 ? -26.316 -10.233 7.708 1.00 86.69 84 GLN A N 1
ATOM 661 C CA . GLN A 1 84 ? -25.716 -10.167 9.046 1.00 86.69 84 GLN A CA 1
ATOM 662 C C . GLN A 1 84 ? -24.941 -8.861 9.294 1.00 86.69 84 GLN A C 1
ATOM 664 O O . GLN A 1 84 ? -24.475 -8.634 10.409 1.00 86.69 84 GLN A O 1
ATOM 669 N N . SER A 1 85 ? -24.763 -8.018 8.272 1.00 88.19 85 SER A N 1
ATOM 670 C CA . SER A 1 85 ? -24.087 -6.730 8.407 1.00 88.19 85 SER A CA 1
ATOM 671 C C . SER A 1 85 ? -24.917 -5.797 9.281 1.00 88.19 85 SER A C 1
ATOM 673 O O . SER A 1 85 ? -26.124 -5.665 9.106 1.00 88.19 85 SER A O 1
ATOM 675 N N . VAL A 1 86 ? -24.248 -5.136 10.220 1.00 88.38 86 VAL A N 1
ATOM 676 C CA . VAL A 1 86 ? -24.879 -4.210 11.166 1.00 88.38 86 VAL A CA 1
ATOM 677 C C . VAL A 1 86 ? -24.721 -2.785 10.648 1.00 88.38 86 VAL A C 1
ATOM 679 O O . VAL A 1 86 ? -23.651 -2.437 10.144 1.00 88.38 86 VAL A O 1
ATOM 682 N N . GLU A 1 87 ? -25.750 -1.952 10.779 1.00 89.19 87 GLU A N 1
ATOM 683 C CA . GLU A 1 87 ? -25.635 -0.517 10.499 1.00 89.19 87 GLU A CA 1
ATOM 684 C C . GLU A 1 87 ? -24.469 0.090 11.293 1.00 89.19 87 GLU A C 1
ATOM 686 O O . GLU A 1 87 ? -24.213 -0.268 12.444 1.00 89.19 87 GLU A O 1
ATOM 691 N N . GLY A 1 88 ? -23.703 0.967 10.652 1.00 86.25 88 GLY A N 1
ATOM 692 C CA . GLY A 1 88 ? -22.471 1.506 11.208 1.00 86.25 88 GLY A CA 1
ATOM 693 C C . GLY A 1 88 ? -21.223 0.693 10.864 1.00 86.25 88 GLY A C 1
ATOM 694 O O . GLY A 1 88 ? -20.143 1.243 10.988 1.00 86.25 88 GLY A O 1
ATOM 695 N N . SER A 1 89 ? -21.327 -0.565 10.418 1.00 89.56 89 SER A N 1
ATOM 696 C CA . SER A 1 89 ? -20.167 -1.427 10.117 1.00 89.56 89 SER A CA 1
ATOM 697 C C . SER A 1 89 ? -19.425 -1.079 8.817 1.00 89.56 89 SER A C 1
ATOM 699 O O . SER A 1 89 ? -19.942 -0.358 7.965 1.00 89.56 89 SER A O 1
ATOM 701 N N . ASP A 1 90 ? -18.229 -1.651 8.622 1.00 91.50 90 ASP A N 1
ATOM 702 C CA . ASP A 1 90 ? -17.462 -1.484 7.379 1.00 91.50 90 ASP A CA 1
ATOM 703 C C . ASP A 1 90 ? -18.216 -2.125 6.206 1.00 91.50 90 ASP A C 1
ATOM 705 O O . ASP A 1 90 ? -18.403 -1.506 5.160 1.00 91.50 90 ASP A O 1
ATOM 709 N N . SER A 1 91 ? -18.721 -3.349 6.402 1.00 90.56 91 SER A N 1
ATOM 710 C CA . SER A 1 91 ? -19.503 -4.053 5.377 1.00 90.56 91 SER A CA 1
ATOM 711 C C . SER A 1 91 ? -20.837 -3.370 5.072 1.00 90.56 91 SER A C 1
ATOM 713 O O . SER A 1 91 ? -21.405 -3.607 4.011 1.00 90.56 91 SER A O 1
ATOM 715 N N . TRP A 1 92 ? -21.334 -2.493 5.952 1.00 90.50 92 TRP A N 1
ATOM 716 C CA . TRP A 1 92 ? -22.516 -1.689 5.653 1.00 90.50 92 TRP A CA 1
ATOM 717 C C . TRP A 1 92 ? -22.282 -0.727 4.486 1.00 90.50 92 TRP A C 1
ATOM 719 O O . TRP A 1 92 ? -23.224 -0.438 3.758 1.00 90.50 92 TRP A O 1
ATOM 729 N N . VAL A 1 93 ? -21.047 -0.271 4.256 1.00 89.44 93 VAL A N 1
ATOM 730 C CA . VAL A 1 93 ? -20.714 0.633 3.140 1.00 89.44 93 VAL A CA 1
ATOM 731 C C . VAL A 1 93 ? -20.855 -0.049 1.773 1.00 89.44 93 VAL A C 1
ATOM 733 O O . VAL A 1 93 ? -21.025 0.645 0.777 1.00 89.44 93 VAL A O 1
ATOM 736 N N . ASP A 1 94 ? -20.831 -1.385 1.738 1.00 88.62 94 ASP A N 1
ATOM 737 C CA . ASP A 1 94 ? -20.939 -2.200 0.521 1.00 88.62 94 ASP A CA 1
ATOM 738 C C . ASP A 1 94 ? -19.858 -1.893 -0.539 1.00 88.62 94 ASP A C 1
ATOM 740 O O . ASP A 1 94 ? -20.116 -1.856 -1.739 1.00 88.62 94 ASP A O 1
ATOM 744 N N . ASP A 1 95 ? -18.619 -1.655 -0.090 1.00 88.56 95 ASP A N 1
ATOM 745 C CA . ASP A 1 95 ? -17.463 -1.428 -0.968 1.00 88.56 95 ASP A CA 1
ATOM 746 C C . ASP A 1 95 ? -16.331 -2.425 -0.635 1.00 88.56 95 ASP A C 1
ATOM 748 O O . ASP A 1 95 ? -15.821 -2.415 0.498 1.00 88.56 95 ASP A O 1
ATOM 752 N N . PRO A 1 96 ? -15.873 -3.260 -1.595 1.00 89.88 96 PRO A N 1
ATOM 753 C CA . PRO A 1 96 ? -14.819 -4.251 -1.375 1.00 89.88 96 PRO A CA 1
ATOM 754 C C . PRO A 1 96 ? -13.503 -3.684 -0.834 1.00 89.88 96 PRO A C 1
ATOM 756 O O . PRO A 1 96 ? -12.737 -4.427 -0.210 1.00 89.88 96 PRO A O 1
ATOM 759 N N . ILE A 1 97 ? -13.225 -2.387 -1.029 1.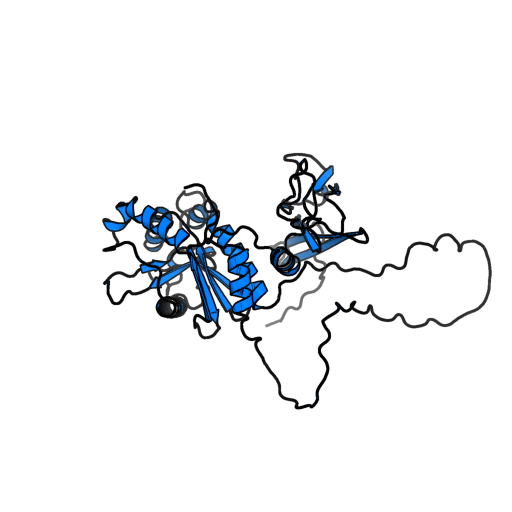00 90.75 97 ILE A N 1
ATOM 760 C CA . ILE A 1 97 ? -12.019 -1.736 -0.500 1.00 90.75 97 ILE A CA 1
ATOM 761 C C . ILE A 1 97 ? -11.966 -1.760 1.034 1.00 90.75 97 ILE A C 1
ATOM 763 O O . ILE A 1 97 ? -10.880 -1.764 1.621 1.00 90.75 97 ILE A O 1
ATOM 767 N N . THR A 1 98 ? -13.121 -1.881 1.695 1.00 92.38 98 THR A N 1
ATOM 768 C CA . THR A 1 98 ? -13.227 -2.027 3.156 1.00 92.38 98 THR A CA 1
ATOM 769 C C . THR A 1 98 ? -12.587 -3.313 3.688 1.00 92.38 98 THR A C 1
ATOM 771 O O . THR A 1 98 ? -12.324 -3.427 4.883 1.00 92.38 98 THR A O 1
ATOM 774 N N . ARG A 1 99 ? -12.231 -4.266 2.811 1.00 92.94 99 ARG A N 1
ATOM 775 C CA . ARG A 1 99 ? -11.402 -5.432 3.172 1.00 92.94 99 ARG A CA 1
ATOM 776 C C . ARG A 1 99 ? -9.952 -5.090 3.488 1.00 92.94 99 ARG A C 1
ATOM 778 O O . ARG A 1 99 ? -9.245 -5.891 4.102 1.00 92.94 99 ARG A O 1
ATOM 785 N N . HIS A 1 100 ? -9.511 -3.930 3.021 1.00 94.75 100 HIS A N 1
ATOM 786 C CA . HIS A 1 100 ? -8.143 -3.446 3.127 1.00 94.75 100 HIS A CA 1
ATOM 787 C C . HIS A 1 100 ? -8.048 -2.167 3.952 1.00 94.75 100 HIS A C 1
ATOM 789 O O . HIS A 1 100 ? -6.993 -1.893 4.517 1.00 94.75 100 HIS A O 1
ATOM 795 N N . ILE A 1 101 ? -9.131 -1.393 4.032 1.00 95.75 101 ILE A N 1
ATOM 796 C CA . ILE A 1 101 ? -9.218 -0.172 4.827 1.00 95.75 101 ILE A CA 1
ATOM 797 C C . ILE A 1 101 ? -10.385 -0.329 5.789 1.00 95.75 101 ILE A C 1
ATOM 799 O O . ILE A 1 101 ? -11.542 -0.164 5.416 1.00 95.75 101 ILE A O 1
ATOM 803 N N . ILE A 1 102 ? -10.059 -0.680 7.024 1.00 95.56 102 ILE A N 1
ATOM 804 C CA . ILE A 1 102 ? -11.028 -1.057 8.045 1.00 95.56 102 ILE A CA 1
ATOM 805 C C . ILE A 1 102 ? -11.296 0.094 9.015 1.00 95.56 102 ILE A C 1
ATOM 807 O O . ILE A 1 102 ? -10.497 1.031 9.126 1.00 95.56 102 ILE A O 1
ATOM 811 N N . SER A 1 103 ? -12.389 -0.006 9.768 1.00 94.31 103 SER A N 1
ATOM 812 C CA . SER A 1 103 ? -12.592 0.760 10.995 1.00 94.31 103 SER A CA 1
ATOM 813 C C . SER A 1 103 ? -12.509 -0.132 12.233 1.00 94.31 103 SER A C 1
ATOM 815 O O . SER A 1 103 ? -12.818 -1.327 12.198 1.00 94.31 103 SER A O 1
ATOM 817 N N . LEU A 1 104 ? -12.072 0.455 13.347 1.00 93.62 104 LEU A N 1
ATOM 818 C CA . LEU A 1 104 ? -12.135 -0.166 14.669 1.00 93.62 104 LEU A CA 1
ATOM 819 C C . LEU A 1 104 ? -12.892 0.734 15.641 1.00 93.62 104 LEU A C 1
ATOM 821 O O . LEU A 1 104 ? -12.670 1.945 15.667 1.00 93.62 104 LEU A O 1
ATOM 825 N N . TYR A 1 105 ? -13.732 0.119 16.473 1.00 89.75 105 TYR A N 1
ATOM 826 C CA . TYR A 1 105 ? -14.442 0.790 17.559 1.00 89.75 105 TYR A CA 1
ATOM 827 C C . TYR A 1 105 ? -13.798 0.415 18.882 1.00 89.75 105 TYR A C 1
ATOM 829 O O . TYR A 1 105 ? -13.843 -0.740 19.301 1.00 89.75 105 TYR A O 1
ATOM 837 N N . THR A 1 106 ? -13.198 1.392 19.546 1.00 85.00 106 THR A N 1
ATOM 838 C CA . THR A 1 106 ? -12.664 1.214 20.896 1.00 85.00 106 THR A CA 1
ATOM 839 C C . THR A 1 106 ? -13.626 1.831 21.895 1.00 85.00 106 THR A C 1
ATOM 841 O O . THR A 1 106 ? -13.977 3.008 21.775 1.00 85.00 106 THR A O 1
ATOM 844 N N . LYS A 1 107 ? -14.045 1.035 22.878 1.00 74.94 107 LYS A N 1
ATOM 845 C CA . LYS A 1 107 ? -14.798 1.516 24.037 1.00 74.94 107 LYS A CA 1
ATOM 846 C C . LYS A 1 107 ? -13.810 2.158 24.998 1.00 74.94 107 LYS A C 1
ATOM 848 O O . LYS A 1 107 ? -12.824 1.518 25.347 1.00 74.94 107 LYS A O 1
ATOM 853 N N . ASN A 1 108 ? -14.061 3.397 25.397 1.00 64.88 108 ASN A N 1
ATOM 854 C CA . ASN A 1 108 ? -13.341 3.995 26.509 1.00 64.88 108 ASN A CA 1
ATOM 855 C C . ASN A 1 108 ? -14.147 3.721 27.784 1.00 64.88 108 ASN A C 1
ATOM 857 O O . ASN A 1 108 ? -15.332 4.019 27.831 1.00 64.88 108 ASN A O 1
ATOM 861 N N . GLU A 1 109 ? -13.534 3.154 28.819 1.00 58.22 109 GLU A N 1
ATOM 862 C CA . GLU A 1 109 ? -14.225 2.918 30.098 1.00 58.22 109 GLU A CA 1
ATOM 863 C C . GLU A 1 109 ? -14.599 4.230 30.816 1.00 58.22 109 GLU A C 1
ATOM 865 O O . GLU A 1 109 ? -15.460 4.231 31.691 1.00 58.22 109 GLU A O 1
ATOM 870 N N . GLN A 1 110 ? -13.962 5.348 30.446 1.00 53.34 110 GLN A N 1
ATOM 871 C CA . GLN A 1 110 ? -14.143 6.664 31.074 1.00 53.34 110 GLN A CA 1
ATOM 872 C C . GLN A 1 110 ? -15.079 7.608 30.301 1.00 53.34 110 GLN A C 1
ATOM 874 O O . GLN A 1 110 ? -15.513 8.612 30.855 1.00 53.34 110 GLN A O 1
ATOM 879 N N . GLU A 1 111 ? -15.391 7.313 29.037 1.00 54.78 111 GLU A N 1
ATOM 880 C CA . GLU A 1 111 ? -16.278 8.121 28.190 1.00 54.78 111 GLU A CA 1
ATOM 881 C C . GLU A 1 111 ? -17.342 7.190 27.602 1.00 54.78 111 GLU A C 1
ATOM 883 O O . GLU A 1 111 ? -17.000 6.193 26.976 1.00 54.78 111 GLU A O 1
ATOM 888 N N . GLU A 1 112 ? -18.630 7.514 27.745 1.00 51.53 112 GLU A N 1
ATOM 889 C CA . GLU A 1 112 ? -19.745 6.710 27.201 1.00 51.53 112 GLU A CA 1
ATOM 890 C C . GLU A 1 112 ? -19.761 6.623 25.657 1.00 51.53 112 GLU A C 1
ATOM 892 O O . GLU A 1 112 ? -20.666 6.030 25.068 1.00 51.53 112 GLU A O 1
ATOM 897 N N . THR A 1 113 ? -18.771 7.203 24.971 1.00 58.81 113 THR A N 1
ATOM 898 C CA . THR A 1 113 ? -18.691 7.243 23.515 1.00 58.81 113 THR A CA 1
ATOM 899 C C . THR A 1 113 ? -17.675 6.272 22.929 1.00 58.81 113 THR A C 1
ATOM 901 O O . THR A 1 113 ? -16.504 6.201 23.306 1.00 58.81 113 THR A O 1
ATOM 904 N N . ASN A 1 114 ? -18.134 5.527 21.922 1.00 67.31 114 ASN A N 1
ATOM 905 C CA . ASN A 1 114 ? -17.282 4.662 21.118 1.00 67.31 114 ASN A CA 1
ATOM 906 C C . ASN A 1 114 ? -16.354 5.515 20.249 1.00 67.31 114 ASN A C 1
ATOM 908 O O . ASN A 1 114 ? -16.804 6.284 19.396 1.00 67.31 114 ASN A O 1
ATOM 912 N N . ARG A 1 115 ? -15.044 5.334 20.417 1.00 80.00 115 ARG A N 1
ATOM 913 C CA . ARG A 1 115 ? -14.037 6.003 19.592 1.00 80.00 115 ARG A CA 1
ATOM 914 C C . ARG A 1 115 ? -13.841 5.214 18.303 1.00 80.00 115 ARG A C 1
ATOM 916 O O . ARG A 1 115 ? -13.542 4.021 18.350 1.00 80.00 115 ARG A O 1
ATOM 923 N N . THR A 1 116 ? -14.001 5.877 17.159 1.00 87.94 116 THR A N 1
ATOM 924 C CA . THR A 1 116 ? -13.834 5.251 15.836 1.00 87.94 116 THR A CA 1
ATOM 925 C C . THR A 1 116 ? -12.451 5.562 15.278 1.00 87.94 116 THR A C 1
ATOM 927 O O . THR A 1 116 ? -12.105 6.723 15.062 1.00 87.94 116 THR A O 1
ATOM 930 N N . LEU A 1 117 ? -11.663 4.522 15.015 1.00 91.75 117 LEU A N 1
ATOM 931 C CA . LEU A 1 117 ? -10.403 4.619 14.289 1.00 91.75 117 LEU A CA 1
ATOM 932 C C . LEU A 1 117 ? -10.636 4.278 12.824 1.00 91.75 117 LEU A C 1
ATOM 934 O O . LEU A 1 117 ? -10.828 3.115 12.480 1.00 91.75 117 LEU A O 1
ATOM 938 N N . TRP A 1 118 ? -10.584 5.291 11.968 1.00 93.50 118 TRP A N 1
ATOM 939 C CA . TRP A 1 118 ? -10.618 5.128 10.522 1.00 93.50 118 TRP A CA 1
ATOM 940 C C . TRP A 1 118 ? -9.863 6.289 9.853 1.00 93.50 118 TRP A C 1
ATOM 942 O O . TRP A 1 118 ? -9.884 7.408 10.381 1.00 93.50 118 TRP A O 1
ATOM 952 N N . PRO A 1 119 ? -9.198 6.063 8.708 1.00 94.56 119 PRO A N 1
ATOM 953 C CA . PRO A 1 119 ? -8.986 4.780 8.032 1.00 94.56 119 PRO A CA 1
ATOM 954 C C . PRO A 1 119 ? -7.844 3.986 8.667 1.00 94.56 119 PRO A C 1
ATOM 956 O O . PRO A 1 119 ? -6.801 4.554 8.975 1.00 94.56 119 PRO A O 1
ATOM 959 N N . LEU A 1 120 ? -8.011 2.673 8.839 1.00 96.44 120 LEU A N 1
ATOM 960 C CA . LEU A 1 120 ? -6.927 1.757 9.209 1.00 96.44 120 LEU A CA 1
ATOM 961 C C . LEU A 1 120 ? -6.596 0.855 8.026 1.00 96.44 120 LEU A C 1
ATOM 963 O O . LEU A 1 120 ? -7.399 0.009 7.644 1.00 96.44 120 LEU A O 1
ATOM 967 N N . VAL A 1 121 ? -5.399 0.999 7.463 1.00 97.31 121 VAL A N 1
ATOM 968 C CA . VAL A 1 121 ? -4.921 0.072 6.433 1.00 97.31 121 VAL A CA 1
ATOM 969 C C . VAL A 1 121 ? -4.564 -1.255 7.094 1.00 97.31 121 VAL A C 1
ATOM 971 O O . VAL A 1 121 ? -3.707 -1.300 7.978 1.00 97.31 121 VAL A O 1
ATOM 974 N N . LEU A 1 122 ? -5.222 -2.325 6.654 1.00 97.19 122 LEU A N 1
ATOM 975 C CA . LEU A 1 122 ? -4.988 -3.702 7.063 1.00 97.19 122 LEU A CA 1
ATOM 976 C C . LEU A 1 122 ? -4.138 -4.414 6.008 1.00 97.19 122 LEU A C 1
ATOM 978 O O . LEU A 1 122 ? -4.592 -4.700 4.899 1.00 97.19 122 LEU A O 1
ATOM 982 N N . HIS A 1 123 ? -2.918 -4.775 6.390 1.00 96.12 123 HIS A N 1
ATOM 983 C CA . HIS A 1 123 ? -2.065 -5.662 5.613 1.00 96.12 123 HIS A CA 1
ATOM 984 C C . HIS A 1 123 ? -1.911 -6.997 6.345 1.00 96.12 123 HIS A C 1
ATOM 986 O O . HIS A 1 123 ? -1.509 -7.036 7.504 1.00 96.12 123 HIS A O 1
ATOM 992 N N . ILE A 1 124 ? -2.241 -8.100 5.674 1.00 93.62 124 ILE A N 1
ATOM 993 C CA . ILE A 1 124 ? -2.071 -9.451 6.219 1.00 93.62 124 ILE A CA 1
ATOM 994 C C . ILE 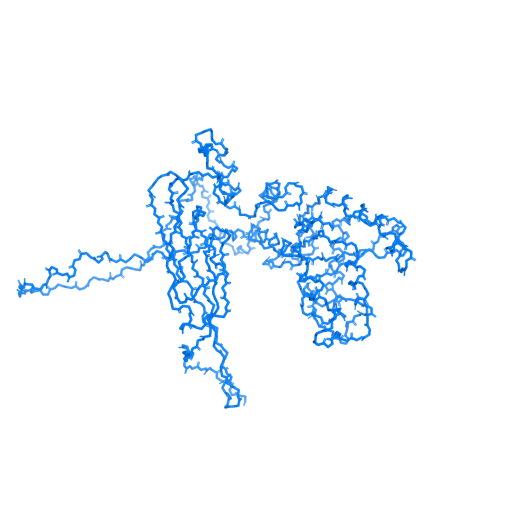A 1 124 ? -0.881 -10.084 5.512 1.00 93.62 124 ILE A C 1
ATOM 996 O O . ILE A 1 124 ? -0.914 -10.240 4.290 1.00 93.62 124 ILE A O 1
ATOM 1000 N N . LYS A 1 125 ? 0.133 -10.465 6.288 1.00 91.81 125 LYS A N 1
ATOM 1001 C CA . LYS A 1 125 ? 1.314 -11.182 5.809 1.00 91.81 125 LYS A CA 1
ATOM 1002 C C . LYS A 1 125 ? 1.536 -12.401 6.695 1.00 91.81 125 LYS A C 1
ATOM 1004 O O . LYS A 1 125 ? 1.773 -12.258 7.893 1.00 91.81 125 LYS A O 1
ATOM 1009 N N . ASP A 1 126 ? 1.452 -13.584 6.096 1.00 89.00 126 ASP A N 1
ATOM 1010 C CA . ASP A 1 126 ? 1.514 -14.878 6.777 1.00 89.00 126 ASP A CA 1
ATOM 1011 C C . ASP A 1 126 ? 0.578 -14.932 7.998 1.00 89.00 126 ASP A C 1
ATOM 1013 O O . ASP A 1 126 ? -0.643 -15.003 7.862 1.00 89.00 126 ASP A O 1
ATOM 1017 N N . HIS A 1 127 ? 1.154 -14.863 9.195 1.00 89.31 127 HIS A N 1
ATOM 1018 C CA . HIS A 1 127 ? 0.480 -14.981 10.486 1.00 89.31 127 HIS A CA 1
ATOM 1019 C C . HIS A 1 127 ? 0.361 -13.654 11.243 1.00 89.31 127 HIS A C 1
ATOM 1021 O O . HIS A 1 127 ? 0.073 -13.629 12.444 1.00 89.31 127 HIS A O 1
ATOM 1027 N N . TYR A 1 128 ? 0.636 -12.550 10.553 1.00 93.56 128 TYR A N 1
ATOM 1028 C CA . TYR A 1 128 ? 0.628 -11.214 11.117 1.00 93.56 128 TYR A CA 1
ATOM 1029 C C . TYR A 1 128 ? -0.408 -10.335 10.425 1.00 93.56 128 TYR A C 1
ATOM 1031 O O . TYR A 1 128 ? -0.496 -10.281 9.197 1.00 93.56 128 TYR A O 1
ATOM 1039 N N . CYS A 1 129 ? -1.170 -9.606 11.236 1.00 95.56 129 CYS A N 1
ATOM 1040 C CA . CYS A 1 129 ? -2.003 -8.499 10.787 1.00 95.56 129 CYS A CA 1
ATOM 1041 C C . CYS A 1 129 ? -1.300 -7.191 11.150 1.00 95.56 129 CYS A C 1
ATOM 1043 O O . CYS A 1 129 ? -1.004 -6.937 12.315 1.00 95.56 129 CYS A O 1
ATOM 1045 N N . ILE A 1 130 ? -1.026 -6.364 10.152 1.00 97.19 130 ILE A N 1
ATOM 1046 C CA . ILE A 1 130 ? -0.361 -5.075 10.297 1.00 97.19 130 ILE A CA 1
ATOM 1047 C C . ILE A 1 130 ? -1.413 -4.003 10.065 1.00 97.19 130 ILE A C 1
ATOM 1049 O O . ILE A 1 130 ? -1.995 -3.916 8.984 1.00 97.19 130 ILE A O 1
ATOM 1053 N N . LEU A 1 131 ? -1.662 -3.208 11.097 1.00 98.00 131 LEU A N 1
ATOM 1054 C CA . LEU A 1 131 ? -2.586 -2.088 11.075 1.00 98.00 131 LEU A CA 1
ATOM 1055 C C . LEU A 1 131 ? -1.784 -0.800 10.985 1.00 98.00 131 LEU A C 1
ATOM 1057 O O . LEU A 1 131 ? -0.939 -0.542 11.842 1.00 98.00 131 LEU A O 1
ATOM 1061 N N . VAL A 1 132 ? -2.056 0.020 9.976 1.00 98.00 132 VAL A N 1
ATOM 1062 C CA . VAL A 1 132 ? -1.404 1.318 9.788 1.00 98.00 132 VAL A CA 1
ATOM 1063 C C . VAL A 1 132 ? -2.468 2.409 9.799 1.00 98.00 132 VAL A C 1
ATOM 1065 O O . VAL A 1 132 ? -3.385 2.394 8.983 1.00 98.00 132 VAL A O 1
ATOM 1068 N N . LEU A 1 133 ? -2.343 3.359 10.727 1.00 96.81 133 LEU A N 1
ATOM 1069 C CA . LEU A 1 133 ? -3.239 4.506 10.871 1.00 96.81 133 LEU A CA 1
ATOM 1070 C C . LEU A 1 133 ? -2.599 5.745 10.229 1.00 96.81 133 LEU A C 1
ATOM 1072 O O . LEU A 1 133 ? -1.766 6.394 10.874 1.00 96.81 133 LEU A O 1
ATOM 1076 N N . PRO A 1 134 ? -2.935 6.093 8.978 1.00 95.81 134 PRO A N 1
ATOM 1077 C CA . PRO A 1 134 ? -2.490 7.330 8.356 1.00 95.81 134 PRO A CA 1
ATOM 1078 C C . PRO A 1 134 ? -3.105 8.578 8.999 1.00 95.81 134 PRO A C 1
ATOM 1080 O O . PRO A 1 134 ? -4.127 8.551 9.686 1.00 95.81 134 PRO A O 1
ATOM 1083 N N . LEU A 1 135 ? -2.466 9.712 8.738 1.00 93.62 135 LEU A N 1
ATOM 1084 C CA . LEU A 1 135 ? -3.025 11.032 8.962 1.00 93.62 135 LEU A CA 1
ATOM 1085 C C . LEU A 1 135 ? -4.021 11.345 7.841 1.00 93.62 135 LEU A C 1
ATOM 1087 O O . LEU A 1 135 ? -3.647 11.428 6.670 1.00 93.62 135 LEU A O 1
ATOM 1091 N N . VAL A 1 136 ? -5.275 11.569 8.219 1.00 91.94 136 VAL A N 1
ATOM 1092 C CA . VAL A 1 136 ? -6.314 12.127 7.349 1.00 91.94 136 VAL A CA 1
ATOM 1093 C C . VAL A 1 136 ? -6.965 13.316 8.040 1.00 91.94 136 VAL A C 1
ATOM 1095 O O . VAL A 1 136 ? -7.008 13.382 9.271 1.00 91.94 136 VAL A O 1
ATOM 1098 N N . GLU A 1 137 ? -7.463 14.268 7.258 1.00 89.12 137 GLU A N 1
ATOM 1099 C CA . GLU A 1 137 ? -8.217 15.390 7.816 1.00 89.12 137 GLU A CA 1
ATOM 1100 C C . GLU A 1 137 ? -9.543 14.906 8.437 1.00 89.12 137 GLU A C 1
ATOM 1102 O O . GLU A 1 137 ? -10.178 14.009 7.874 1.00 89.12 137 GLU A O 1
ATOM 1107 N N . PRO A 1 138 ? -9.991 15.483 9.567 1.00 87.94 138 PRO A N 1
ATOM 1108 C CA . PRO A 1 138 ? -11.135 14.957 10.315 1.00 87.94 138 PRO A CA 1
ATOM 1109 C C . PRO A 1 138 ? -12.455 14.882 9.539 1.00 87.94 138 PRO A C 1
ATOM 1111 O O . PRO A 1 138 ? -13.230 13.949 9.742 1.00 87.94 138 PRO A O 1
ATOM 1114 N N . HIS A 1 139 ? -12.693 15.797 8.597 1.00 86.44 139 HIS A N 1
ATOM 1115 C CA . HIS A 1 139 ? -13.886 15.754 7.749 1.00 86.44 139 HIS A CA 1
ATOM 1116 C C . HIS A 1 139 ? -14.010 14.464 6.911 1.00 86.44 139 HIS A C 1
ATOM 1118 O O . HIS A 1 139 ? -15.125 14.030 6.618 1.00 86.44 139 HIS A O 1
ATOM 1124 N N . HIS A 1 140 ? -12.900 13.783 6.591 1.00 89.62 140 HIS A N 1
ATOM 1125 C CA . HIS A 1 140 ? -12.941 12.497 5.893 1.00 89.62 140 HIS A CA 1
ATOM 1126 C C . HIS A 1 140 ? -13.504 11.404 6.805 1.00 89.62 140 HIS A C 1
ATOM 1128 O O . HIS A 1 140 ? -14.308 10.592 6.360 1.00 89.62 140 HIS A O 1
ATOM 1134 N N . LEU A 1 141 ? -13.138 11.416 8.093 1.00 89.19 141 LEU A N 1
ATOM 1135 C CA . LEU A 1 141 ? -13.707 10.511 9.095 1.00 89.19 141 LEU A CA 1
ATOM 1136 C C . LEU A 1 141 ? -15.207 10.774 9.282 1.00 89.19 141 LEU A C 1
ATOM 1138 O O . LEU A 1 141 ? -15.985 9.827 9.322 1.00 89.19 141 LEU A O 1
ATOM 1142 N N . LYS A 1 142 ? -15.630 12.046 9.328 1.00 86.38 142 LYS A N 1
ATOM 1143 C CA . LYS A 1 142 ? -17.058 12.415 9.382 1.00 86.38 142 LYS A CA 1
ATOM 1144 C C . LYS A 1 142 ? -17.817 11.887 8.163 1.00 86.38 142 LYS A C 1
ATOM 1146 O O . LYS A 1 142 ? -18.877 11.281 8.305 1.00 86.38 142 LYS A O 1
ATOM 1151 N N . THR A 1 143 ? -17.240 12.070 6.978 1.00 88.88 143 THR A N 1
ATOM 1152 C CA . THR A 1 143 ? -17.802 11.566 5.720 1.00 88.88 143 THR A CA 1
ATOM 1153 C C . THR A 1 143 ? -17.949 10.046 5.764 1.00 88.88 143 THR A C 1
ATOM 1155 O O . THR A 1 143 ? -19.029 9.544 5.472 1.00 88.88 143 THR A O 1
ATOM 1158 N N . TYR A 1 144 ? -16.918 9.324 6.211 1.00 90.19 144 TYR A N 1
ATOM 1159 C CA . TYR A 1 144 ? -16.964 7.871 6.375 1.00 90.19 144 TYR A CA 1
ATOM 1160 C C . TYR A 1 144 ? -18.057 7.412 7.350 1.00 90.19 144 TYR A C 1
ATOM 1162 O O . TYR A 1 144 ? -18.879 6.571 6.999 1.00 90.19 144 TYR A O 1
ATOM 1170 N N . ILE A 1 145 ? -18.127 8.006 8.546 1.00 88.56 145 ILE A N 1
ATOM 1171 C CA . ILE A 1 145 ? -19.143 7.660 9.554 1.00 88.56 145 ILE A CA 1
ATOM 1172 C C . ILE A 1 145 ? -20.559 7.860 8.998 1.00 88.56 145 ILE A C 1
ATOM 1174 O O . ILE A 1 145 ? -21.431 7.023 9.219 1.00 88.56 145 ILE A O 1
ATOM 1178 N N . ARG A 1 146 ? -20.788 8.934 8.233 1.00 87.38 146 ARG A N 1
ATOM 1179 C CA . ARG A 1 146 ? -22.065 9.177 7.548 1.00 87.38 146 ARG A CA 1
ATOM 1180 C C . ARG A 1 146 ? -22.367 8.094 6.509 1.00 87.38 146 ARG A C 1
ATOM 1182 O O . ARG A 1 146 ? -23.494 7.611 6.455 1.00 87.38 146 ARG A O 1
ATOM 1189 N N . MET A 1 147 ? -21.369 7.664 5.730 1.00 88.06 147 MET A N 1
ATOM 1190 C CA . MET A 1 147 ? -21.530 6.559 4.775 1.00 88.06 147 MET A CA 1
ATOM 1191 C C . MET A 1 147 ? -21.900 5.243 5.469 1.00 88.06 147 MET A C 1
ATOM 1193 O O . MET A 1 147 ? -22.685 4.481 4.916 1.00 88.06 147 MET A O 1
ATOM 1197 N N . CYS A 1 148 ? -21.393 4.993 6.677 1.00 88.12 148 CYS A N 1
ATOM 1198 C CA . CYS A 1 148 ? -21.720 3.806 7.467 1.00 88.12 148 CYS A CA 1
ATOM 1199 C C . CYS A 1 148 ? -23.154 3.793 8.029 1.00 88.12 148 CYS A C 1
ATOM 1201 O O . CYS A 1 148 ? -23.608 2.735 8.454 1.00 88.12 148 CYS A O 1
ATOM 1203 N N . LYS A 1 149 ? -23.874 4.923 8.032 1.00 87.88 149 LYS A N 1
ATOM 1204 C CA . LYS A 1 149 ? -25.278 5.026 8.486 1.00 87.88 149 LYS A CA 1
ATOM 1205 C C . LYS A 1 149 ? -26.287 5.122 7.333 1.00 87.88 149 LYS A C 1
ATOM 1207 O O . LYS A 1 149 ? -27.489 5.220 7.558 1.00 87.88 149 LYS A O 1
ATOM 1212 N N . ARG A 1 150 ? -25.830 5.163 6.077 1.00 84.19 150 ARG A N 1
ATOM 1213 C CA . ARG A 1 150 ? -26.744 5.322 4.936 1.00 84.19 150 ARG A CA 1
ATOM 1214 C C . ARG A 1 150 ? -27.624 4.078 4.779 1.00 84.19 150 ARG A C 1
ATOM 1216 O O . ARG A 1 150 ? -27.159 2.966 5.006 1.00 84.19 150 ARG A O 1
ATOM 1223 N N . SER A 1 151 ? -28.851 4.229 4.300 1.00 78.81 151 SER A N 1
ATOM 1224 C CA . SER A 1 151 ? -29.712 3.079 3.996 1.00 78.81 151 SER A CA 1
ATOM 1225 C C . SER A 1 151 ? -29.428 2.455 2.622 1.00 78.81 151 SER A C 1
ATOM 1227 O O . SER A 1 151 ? -29.633 1.252 2.457 1.00 78.81 151 SER A O 1
ATOM 1229 N N . ASP A 1 152 ? -28.909 3.217 1.652 1.00 76.62 152 ASP A N 1
ATOM 1230 C CA . ASP A 1 152 ? -28.582 2.707 0.310 1.00 76.62 152 ASP A CA 1
ATOM 1231 C C . ASP A 1 152 ? -27.328 1.810 0.291 1.00 76.62 152 ASP A C 1
ATOM 1233 O O . ASP A 1 152 ? -26.487 1.889 1.184 1.00 76.62 152 ASP A O 1
ATOM 1237 N N . CYS A 1 153 ? -27.209 0.923 -0.703 1.00 67.06 153 CYS A N 1
ATOM 1238 C CA . CYS A 1 153 ? -26.061 0.018 -0.889 1.00 67.06 153 CYS A CA 1
ATOM 1239 C C . CYS A 1 153 ? -24.939 0.650 -1.740 1.00 67.06 153 CYS A C 1
ATOM 1241 O O . CYS A 1 153 ? -24.277 -0.034 -2.513 1.00 67.06 153 CYS A O 1
ATOM 1243 N N . GLY A 1 154 ? -24.756 1.970 -1.652 1.00 63.75 154 GLY A N 1
ATOM 1244 C CA . GLY A 1 154 ? -23.807 2.713 -2.472 1.00 63.75 154 GLY A CA 1
ATOM 1245 C C . GLY A 1 154 ? -24.481 3.522 -3.580 1.00 63.75 154 GLY A C 1
ATOM 1246 O O . GLY A 1 154 ? -25.636 3.312 -3.952 1.00 63.75 154 GLY A O 1
ATOM 1247 N N . ASN A 1 155 ? -23.733 4.488 -4.112 1.00 62.44 155 ASN A N 1
ATOM 1248 C CA . ASN A 1 155 ? -24.234 5.372 -5.156 1.00 62.44 155 ASN A CA 1
ATOM 1249 C C . ASN A 1 155 ? -24.164 4.723 -6.546 1.00 62.44 155 ASN A C 1
ATOM 1251 O O . ASN A 1 155 ? -23.286 3.906 -6.825 1.00 62.44 155 ASN A O 1
ATOM 1255 N N . ALA A 1 156 ? -25.027 5.181 -7.458 1.00 57.34 156 ALA A N 1
ATOM 1256 C CA . ALA A 1 156 ? -24.864 4.925 -8.886 1.00 57.34 156 ALA A CA 1
ATOM 1257 C C . ALA A 1 156 ? -23.471 5.379 -9.374 1.00 57.34 156 ALA A C 1
ATOM 1259 O O . ALA A 1 156 ? -22.903 6.350 -8.863 1.00 57.34 156 ALA A O 1
ATOM 1260 N N . VAL A 1 157 ? -22.933 4.678 -10.378 1.00 53.28 157 VAL A N 1
ATOM 1261 C CA . VAL A 1 157 ? -21.649 5.002 -11.020 1.00 53.28 157 VAL A CA 1
ATOM 1262 C C . VAL A 1 157 ? -21.640 6.483 -11.426 1.00 53.28 157 VAL A C 1
ATOM 1264 O O . VAL A 1 157 ? -22.448 6.894 -12.254 1.00 53.28 157 VAL A O 1
ATOM 1267 N N . GLY A 1 158 ? -20.739 7.277 -10.835 1.00 52.00 158 GLY A N 1
ATOM 1268 C CA . GLY A 1 158 ? -20.563 8.703 -11.146 1.00 52.00 158 GLY A CA 1
ATOM 1269 C C . GLY A 1 158 ? -21.092 9.711 -10.116 1.00 52.00 158 GLY A C 1
ATOM 1270 O O . GLY A 1 158 ? -20.986 10.904 -10.373 1.00 52.00 158 GLY A O 1
ATOM 1271 N N . ALA A 1 159 ? -21.633 9.288 -8.967 1.00 58.59 159 ALA A N 1
ATOM 1272 C CA . ALA A 1 159 ? -21.994 10.229 -7.898 1.00 58.59 159 ALA A CA 1
ATOM 1273 C C . ALA A 1 159 ? -20.825 10.520 -6.932 1.00 58.59 159 ALA A C 1
ATOM 1275 O O . ALA A 1 159 ? -20.074 9.615 -6.557 1.00 58.59 159 ALA A O 1
ATOM 1276 N N . ASP A 1 160 ? -20.750 11.763 -6.452 1.00 56.53 160 ASP A N 1
ATOM 1277 C CA . ASP A 1 160 ? -19.616 12.358 -5.718 1.00 56.53 160 ASP A CA 1
ATOM 1278 C C . ASP A 1 160 ? -19.334 11.806 -4.298 1.00 56.53 160 ASP A C 1
ATOM 1280 O O . ASP A 1 160 ? -18.378 12.228 -3.652 1.00 56.53 160 ASP A O 1
ATOM 1284 N N . GLU A 1 161 ? -20.101 10.833 -3.791 1.00 71.75 161 GLU A N 1
ATOM 1285 C CA . GLU A 1 161 ? -19.974 10.340 -2.402 1.00 71.75 161 GLU A CA 1
ATOM 1286 C C . GLU A 1 161 ? -19.756 8.812 -2.274 1.00 71.75 161 GLU A C 1
ATOM 1288 O O . GLU A 1 161 ? -20.396 8.136 -1.458 1.00 71.75 161 GLU A O 1
ATOM 1293 N N . SER A 1 162 ? -18.849 8.233 -3.071 1.00 82.06 162 SER A N 1
ATOM 1294 C CA . SER A 1 162 ? -18.379 6.846 -2.863 1.00 82.06 162 SER A CA 1
ATOM 1295 C C . SER A 1 162 ? -17.143 6.777 -1.955 1.00 82.06 162 SER A C 1
ATOM 1297 O O . SER A 1 162 ? -16.332 7.706 -1.913 1.00 82.06 162 SER A O 1
ATOM 1299 N N . LEU A 1 163 ? -16.969 5.658 -1.240 1.00 87.81 163 LEU A N 1
ATOM 1300 C CA . LEU A 1 163 ? -15.784 5.427 -0.405 1.00 87.81 163 LEU A CA 1
ATOM 1301 C C . LEU A 1 163 ? -14.502 5.432 -1.248 1.00 87.81 163 LEU A C 1
ATOM 1303 O O . LEU A 1 163 ? -13.500 6.035 -0.869 1.00 87.81 163 LEU A O 1
ATOM 1307 N N . SER A 1 164 ? -14.553 4.812 -2.424 1.00 83.94 164 SER A N 1
ATOM 1308 C CA . SER A 1 164 ? -13.452 4.816 -3.384 1.00 83.94 164 SER A CA 1
ATOM 1309 C C . SER A 1 164 ? -13.038 6.238 -3.805 1.00 83.94 164 SER A C 1
ATOM 1311 O O . SER A 1 164 ? -11.846 6.546 -3.793 1.00 83.94 164 SER A O 1
ATOM 1313 N N . ALA A 1 165 ? -13.988 7.139 -4.090 1.00 83.88 165 ALA A N 1
ATOM 1314 C CA . ALA A 1 165 ? -13.689 8.540 -4.422 1.00 83.88 165 ALA A CA 1
ATOM 1315 C C . ALA A 1 165 ? -13.084 9.316 -3.237 1.00 83.88 165 ALA A C 1
ATOM 1317 O O . ALA A 1 165 ? -12.147 10.097 -3.417 1.00 83.88 165 ALA A O 1
ATOM 1318 N N . LEU A 1 166 ? -13.572 9.058 -2.017 1.00 87.88 166 LEU A N 1
ATOM 1319 C CA . LEU A 1 166 ? -13.014 9.629 -0.788 1.00 87.88 166 LEU A CA 1
ATOM 1320 C C . LEU A 1 166 ? -11.543 9.228 -0.601 1.00 87.88 166 LEU A C 1
ATOM 1322 O O . LEU A 1 166 ? -10.726 10.050 -0.198 1.00 87.88 166 LEU A O 1
ATOM 1326 N N . LEU A 1 167 ? -11.201 7.974 -0.900 1.00 89.19 167 LEU A N 1
ATOM 1327 C CA . LEU A 1 167 ? -9.863 7.419 -0.692 1.00 89.19 167 LEU A CA 1
ATOM 1328 C C . LEU A 1 167 ? -8.872 7.762 -1.808 1.00 89.19 167 LEU A C 1
ATOM 1330 O O . LEU A 1 167 ? -7.690 7.949 -1.522 1.00 89.19 167 LEU A O 1
ATOM 1334 N N . LEU A 1 168 ? -9.334 7.870 -3.059 1.00 82.12 168 LEU A N 1
ATOM 1335 C CA . LEU A 1 168 ? -8.486 8.176 -4.217 1.00 82.12 168 LEU A CA 1
ATOM 1336 C C . LEU A 1 168 ? -7.726 9.501 -4.043 1.00 82.12 168 LEU A C 1
ATOM 1338 O O . LEU A 1 168 ? -6.581 9.633 -4.470 1.00 82.12 168 LEU A O 1
ATOM 1342 N N . ASN A 1 169 ? -8.341 10.459 -3.350 1.00 74.38 169 ASN A N 1
ATOM 1343 C CA . ASN A 1 169 ? -7.782 11.787 -3.105 1.00 74.38 169 ASN A CA 1
ATOM 1344 C C . ASN A 1 169 ? -6.847 11.858 -1.883 1.00 74.38 169 ASN A C 1
ATOM 1346 O O . ASN A 1 169 ? -6.433 12.949 -1.486 1.00 74.38 169 ASN A O 1
ATOM 1350 N N . LEU A 1 170 ? -6.498 10.719 -1.270 1.00 86.44 170 LEU A N 1
ATOM 1351 C CA . LEU A 1 170 ? -5.710 10.660 -0.038 1.00 86.44 170 LEU A CA 1
ATOM 1352 C C . LEU A 1 170 ? -4.360 9.967 -0.257 1.00 86.44 170 LEU A C 1
ATOM 1354 O O . LEU A 1 170 ? -4.238 8.761 -0.029 1.00 86.44 170 LEU A O 1
ATOM 1358 N N . PRO A 1 171 ? -3.287 10.718 -0.580 1.00 80.69 171 PRO A N 1
ATOM 1359 C CA . PRO A 1 171 ? -1.940 10.154 -0.714 1.00 80.69 171 PRO A CA 1
ATOM 1360 C C . PRO A 1 171 ? -1.467 9.376 0.522 1.00 80.69 171 PRO A C 1
ATOM 1362 O O . PRO A 1 171 ? -0.699 8.418 0.412 1.00 80.69 171 PRO A O 1
ATOM 1365 N N . SER A 1 172 ? -1.959 9.743 1.712 1.00 88.81 172 SER A N 1
ATOM 1366 C CA . SER A 1 172 ? -1.628 9.065 2.965 1.00 88.81 172 SER A CA 1
ATOM 1367 C C . SER A 1 172 ? -2.101 7.608 3.021 1.00 88.81 172 SER A C 1
ATOM 1369 O O . SER A 1 172 ? -1.471 6.812 3.716 1.00 88.81 172 SER A O 1
ATOM 1371 N N . ILE A 1 173 ? -3.125 7.231 2.248 1.00 91.75 173 ILE A N 1
ATOM 1372 C CA . ILE A 1 173 ? -3.586 5.843 2.114 1.00 91.75 173 ILE A CA 1
ATOM 1373 C C . ILE A 1 173 ? -2.547 5.010 1.367 1.00 91.75 173 ILE A C 1
ATOM 1375 O O . ILE A 1 173 ? -2.099 3.985 1.879 1.00 91.75 173 ILE A O 1
ATOM 1379 N N . THR A 1 174 ? -2.089 5.483 0.205 1.00 88.94 174 THR A N 1
ATOM 1380 C CA . THR A 1 174 ? -1.024 4.825 -0.566 1.00 88.94 174 THR A CA 1
ATOM 1381 C C . THR A 1 174 ? 0.243 4.674 0.273 1.00 88.94 174 THR A C 1
ATOM 1383 O O . THR A 1 174 ? 0.819 3.589 0.342 1.00 88.94 174 THR A O 1
ATOM 1386 N N . GLY A 1 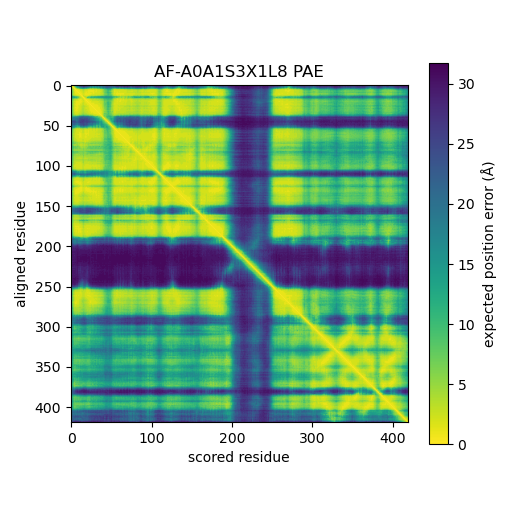175 ? 0.644 5.732 0.987 1.00 90.38 175 GLY A N 1
ATOM 1387 C CA . GLY A 1 175 ? 1.778 5.675 1.911 1.00 90.38 175 GLY A CA 1
ATOM 1388 C C . GLY A 1 175 ? 1.606 4.621 3.012 1.00 90.38 175 GLY A C 1
ATOM 1389 O O . GLY A 1 175 ? 2.543 3.881 3.305 1.00 90.38 175 GLY A O 1
ATOM 1390 N N . ALA A 1 176 ? 0.409 4.503 3.590 1.00 95.00 176 ALA A N 1
ATOM 1391 C CA . ALA A 1 176 ? 0.112 3.498 4.608 1.00 95.00 176 ALA A CA 1
ATOM 1392 C C . ALA A 1 176 ? 0.157 2.058 4.063 1.00 95.00 176 ALA A C 1
ATOM 1394 O O . ALA A 1 176 ? 0.690 1.183 4.747 1.00 95.00 176 ALA A O 1
ATOM 1395 N N . PHE A 1 177 ? -0.306 1.813 2.830 1.00 94.12 177 PHE A N 1
ATOM 1396 C CA . PHE A 1 177 ? -0.133 0.515 2.165 1.00 94.12 177 PHE A CA 1
ATOM 1397 C C . PHE A 1 177 ? 1.341 0.162 1.981 1.00 94.12 177 PHE A C 1
ATOM 1399 O O . PHE A 1 177 ? 1.751 -0.937 2.352 1.00 94.12 177 PHE A O 1
ATOM 1406 N N . MET A 1 178 ? 2.152 1.097 1.478 1.00 92.44 178 MET A N 1
ATOM 1407 C CA . MET A 1 178 ? 3.589 0.876 1.284 1.00 92.44 178 MET A CA 1
ATOM 1408 C C . MET A 1 178 ? 4.302 0.551 2.603 1.00 92.44 178 MET A C 1
ATOM 1410 O O . MET A 1 178 ? 5.116 -0.370 2.658 1.00 92.44 178 MET A O 1
ATOM 1414 N N . VAL A 1 179 ? 3.956 1.259 3.685 1.00 95.38 179 VAL A N 1
ATOM 1415 C CA . VAL A 1 179 ? 4.463 0.975 5.036 1.00 95.38 179 VAL A CA 1
ATOM 1416 C C . VAL A 1 179 ? 4.043 -0.423 5.499 1.00 95.38 179 VAL A C 1
ATOM 1418 O O . VAL A 1 179 ? 4.886 -1.179 5.977 1.00 95.38 179 VAL A O 1
ATOM 1421 N N . GLY A 1 180 ? 2.765 -0.784 5.343 1.00 95.44 180 GLY A N 1
ATOM 1422 C CA . GLY A 1 180 ? 2.247 -2.098 5.731 1.00 95.44 180 GLY A CA 1
ATOM 1423 C C . GLY A 1 180 ? 2.944 -3.246 4.998 1.00 95.44 180 GLY A C 1
ATOM 1424 O O . GLY A 1 180 ? 3.394 -4.193 5.642 1.00 95.44 180 GLY A O 1
ATOM 1425 N N . HIS A 1 181 ? 3.102 -3.123 3.678 1.00 93.38 181 HIS A N 1
ATOM 1426 C CA . HIS A 1 181 ? 3.815 -4.095 2.846 1.00 93.38 181 HIS A CA 1
ATOM 1427 C C . HIS A 1 181 ? 5.273 -4.267 3.281 1.00 93.38 181 HIS A C 1
ATOM 1429 O O . HIS A 1 181 ? 5.699 -5.384 3.565 1.00 93.38 181 HIS A O 1
ATOM 1435 N N . MET A 1 182 ? 6.015 -3.163 3.407 1.00 92.25 182 MET A N 1
ATOM 1436 C CA . MET A 1 182 ? 7.433 -3.214 3.768 1.00 92.25 182 MET A CA 1
ATOM 1437 C C . MET A 1 182 ? 7.653 -3.811 5.162 1.00 92.25 182 MET A C 1
ATOM 1439 O O . MET A 1 182 ? 8.540 -4.637 5.358 1.00 92.25 182 MET A O 1
ATOM 1443 N N . ILE A 1 183 ? 6.815 -3.451 6.140 1.00 94.19 183 ILE A N 1
ATOM 1444 C CA . ILE A 1 183 ? 6.877 -4.065 7.470 1.00 94.19 183 ILE A CA 1
ATOM 1445 C C . ILE A 1 183 ? 6.573 -5.569 7.376 1.00 94.19 183 ILE A C 1
ATOM 1447 O O . ILE A 1 183 ? 7.267 -6.356 8.014 1.00 94.19 183 ILE A O 1
ATOM 1451 N N . GLY A 1 184 ? 5.595 -5.987 6.566 1.00 92.75 184 GLY A N 1
ATOM 1452 C CA . GLY A 1 184 ? 5.298 -7.405 6.335 1.00 92.75 184 GLY A CA 1
ATOM 1453 C C . GLY A 1 184 ? 6.486 -8.182 5.770 1.00 92.75 184 GLY A C 1
ATOM 1454 O O . GLY A 1 184 ? 6.806 -9.271 6.254 1.00 92.75 184 GLY A O 1
ATOM 1455 N N . ASP A 1 185 ? 7.191 -7.607 4.801 1.00 90.12 185 ASP A N 1
ATOM 1456 C CA . ASP A 1 185 ? 8.382 -8.221 4.213 1.00 90.12 185 ASP A CA 1
ATOM 1457 C C . ASP A 1 185 ? 9.531 -8.327 5.227 1.00 90.12 185 ASP A C 1
ATOM 1459 O O . ASP A 1 185 ? 10.161 -9.381 5.331 1.00 90.12 185 ASP A O 1
ATOM 1463 N N . ILE A 1 186 ? 9.739 -7.304 6.064 1.00 90.25 186 ILE A N 1
ATOM 1464 C CA . ILE A 1 186 ? 10.736 -7.335 7.148 1.00 90.25 186 ILE A CA 1
ATOM 1465 C C . ILE A 1 186 ? 10.409 -8.421 8.179 1.00 90.25 186 ILE A C 1
ATOM 1467 O O . ILE A 1 186 ? 11.292 -9.188 8.559 1.00 90.25 186 ILE A O 1
ATOM 1471 N N . ILE A 1 187 ? 9.150 -8.510 8.625 1.00 90.31 187 ILE A N 1
ATOM 1472 C CA . ILE A 1 187 ? 8.714 -9.496 9.629 1.00 90.31 187 ILE A CA 1
ATOM 1473 C C . ILE A 1 187 ? 8.967 -10.923 9.145 1.00 90.31 187 ILE A C 1
ATOM 1475 O O . ILE A 1 187 ? 9.418 -11.777 9.907 1.00 90.31 187 ILE A O 1
ATOM 1479 N N . THR A 1 188 ? 8.668 -11.176 7.875 1.00 85.88 188 THR A N 1
ATOM 1480 C CA . THR A 1 188 ? 8.748 -12.515 7.284 1.00 85.88 188 THR A CA 1
ATOM 1481 C C . THR A 1 188 ? 10.143 -12.851 6.762 1.00 85.88 188 THR A C 1
ATOM 1483 O O . THR A 1 188 ? 10.392 -13.978 6.347 1.00 85.88 188 THR A O 1
ATOM 1486 N N . GLY A 1 189 ? 11.079 -11.896 6.806 1.00 79.00 189 GLY A N 1
ATOM 1487 C CA . GLY A 1 189 ? 12.399 -12.039 6.196 1.00 79.00 189 GLY A CA 1
ATOM 1488 C C . GLY A 1 189 ? 12.356 -12.088 4.666 1.00 79.00 189 GLY A C 1
ATOM 1489 O O . GLY A 1 189 ? 13.377 -12.364 4.046 1.00 79.00 189 GLY A O 1
ATOM 1490 N N . ASN A 1 190 ? 11.204 -11.785 4.061 1.00 70.50 190 ASN A N 1
ATOM 1491 C CA . ASN A 1 190 ? 10.989 -11.717 2.619 1.00 70.50 190 ASN A CA 1
ATOM 1492 C C . ASN A 1 190 ? 11.369 -10.344 2.055 1.00 70.50 190 ASN A C 1
ATOM 1494 O O . ASN A 1 190 ? 10.724 -9.864 1.121 1.00 70.50 190 ASN A O 1
ATOM 1498 N N . VAL A 1 191 ? 12.409 -9.703 2.596 1.00 65.12 191 VAL A N 1
ATOM 1499 C CA . VAL A 1 191 ? 13.024 -8.550 1.929 1.00 65.12 191 VAL A CA 1
ATOM 1500 C C . VAL A 1 191 ? 13.763 -9.093 0.708 1.00 65.12 191 VAL A C 1
ATOM 1502 O O . VAL A 1 191 ? 14.966 -9.335 0.721 1.00 65.12 191 VAL A O 1
ATOM 1505 N N . THR A 1 192 ? 12.988 -9.418 -0.316 1.00 56.47 192 THR A N 1
ATOM 1506 C CA . THR A 1 192 ? 13.465 -10.035 -1.541 1.00 56.47 192 THR A CA 1
ATOM 1507 C C . THR A 1 192 ? 13.872 -8.915 -2.478 1.00 56.47 192 THR A C 1
ATOM 1509 O O . THR A 1 192 ? 13.057 -8.107 -2.920 1.00 56.47 192 THR A O 1
ATOM 1512 N N . GLU A 1 193 ? 15.168 -8.843 -2.764 1.00 61.22 193 GLU A N 1
ATOM 1513 C CA . GLU A 1 193 ? 15.619 -8.145 -3.957 1.00 61.22 193 GLU A CA 1
ATOM 1514 C C . GLU A 1 193 ? 14.978 -8.824 -5.177 1.00 61.22 193 GLU A C 1
ATOM 1516 O O . GLU A 1 193 ? 14.923 -10.058 -5.210 1.00 61.22 193 GLU A O 1
ATOM 1521 N N . PRO A 1 194 ? 14.472 -8.068 -6.169 1.00 59.94 194 PRO A N 1
ATOM 1522 C CA . PRO A 1 194 ? 13.849 -8.670 -7.337 1.00 59.94 194 PRO A CA 1
ATOM 1523 C C . PRO A 1 194 ? 14.807 -9.668 -7.982 1.00 59.94 194 PRO A C 1
ATOM 1525 O O . PRO A 1 194 ? 15.982 -9.37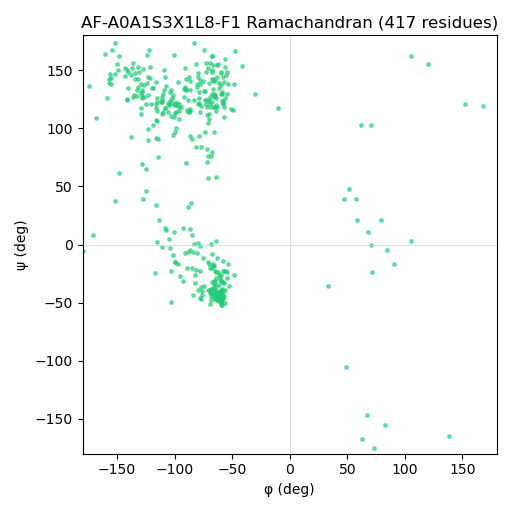0 -8.212 1.00 59.94 194 PRO A O 1
ATOM 1528 N N . GLU A 1 195 ? 14.299 -10.874 -8.226 1.00 60.88 195 GLU A N 1
ATOM 1529 C CA . GLU A 1 195 ? 15.095 -11.973 -8.747 1.00 60.88 195 GLU A CA 1
ATOM 1530 C C . GLU A 1 195 ? 15.578 -11.640 -10.162 1.00 60.88 195 GLU A C 1
ATOM 1532 O O . GLU A 1 195 ? 14.808 -11.230 -11.039 1.00 60.88 195 GLU A O 1
ATOM 1537 N N . ILE A 1 196 ? 16.882 -11.793 -10.373 1.00 62.72 196 ILE A N 1
ATOM 1538 C CA . ILE A 1 196 ? 17.520 -11.629 -11.675 1.00 62.72 196 ILE A CA 1
ATOM 1539 C C . ILE A 1 196 ? 18.140 -12.967 -12.011 1.00 62.72 196 ILE A C 1
ATOM 1541 O O . ILE A 1 196 ? 19.166 -13.367 -11.455 1.00 62.72 196 ILE A O 1
ATOM 1545 N N . VAL A 1 197 ? 17.454 -13.680 -12.899 1.00 62.88 197 VAL A N 1
ATOM 1546 C CA . VAL A 1 197 ? 17.886 -14.983 -13.383 1.00 62.88 197 VAL A CA 1
ATOM 1547 C C . VAL A 1 197 ? 19.110 -14.760 -14.260 1.00 62.88 197 VAL A C 1
ATOM 1549 O O . VAL A 1 197 ? 19.020 -14.249 -15.375 1.00 62.88 197 VAL A O 1
ATOM 1552 N N . ILE A 1 198 ? 20.277 -15.147 -13.752 1.00 56.38 198 ILE A N 1
ATOM 1553 C CA . ILE A 1 198 ? 21.496 -15.215 -14.552 1.00 56.38 198 ILE A CA 1
ATOM 1554 C C . ILE A 1 198 ? 21.482 -16.582 -15.231 1.00 56.38 198 ILE A C 1
ATOM 1556 O O . ILE A 1 198 ? 21.969 -17.566 -14.675 1.00 56.38 198 ILE A O 1
ATOM 1560 N N . SER A 1 199 ? 20.908 -16.669 -16.432 1.00 49.16 199 SER A N 1
ATOM 1561 C CA . SER A 1 199 ? 21.174 -17.826 -17.282 1.00 49.16 199 SER A CA 1
ATOM 1562 C C . SER A 1 199 ? 22.666 -17.813 -17.607 1.00 49.16 199 SER A C 1
ATOM 1564 O O . SER A 1 199 ? 23.162 -16.854 -18.203 1.00 49.16 199 SER A O 1
ATOM 1566 N N . ALA A 1 200 ? 23.400 -18.852 -17.207 1.00 43.16 200 ALA A N 1
ATOM 1567 C CA . ALA A 1 200 ? 24.748 -19.084 -17.708 1.00 43.16 200 ALA A CA 1
ATOM 1568 C C . ALA A 1 200 ? 24.640 -19.441 -19.197 1.00 43.16 200 ALA A C 1
ATOM 1570 O O . ALA A 1 200 ? 24.624 -20.609 -19.575 1.00 43.16 200 ALA A O 1
ATOM 1571 N N . SER A 1 201 ? 24.478 -18.432 -20.047 1.00 37.72 201 SER A N 1
ATOM 1572 C CA . SER A 1 201 ? 24.543 -18.614 -21.488 1.00 37.72 201 SER A CA 1
ATOM 1573 C C . SER A 1 201 ? 25.979 -19.025 -21.820 1.00 37.72 201 SER A C 1
ATOM 1575 O O . SER A 1 201 ? 26.908 -18.326 -21.397 1.00 37.72 201 SER A O 1
ATOM 1577 N N . PRO A 1 202 ? 26.211 -20.133 -22.547 1.00 37.25 202 PRO A N 1
ATOM 1578 C CA . P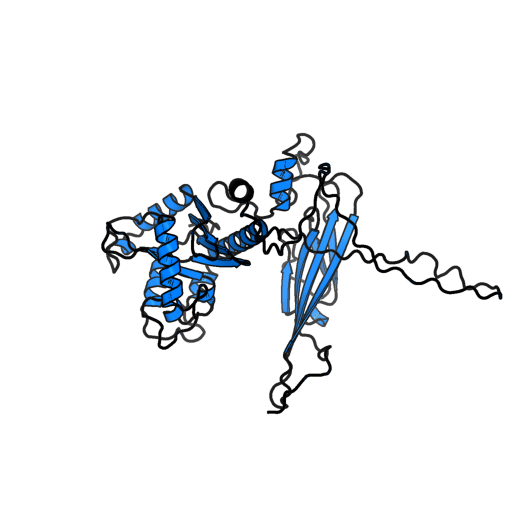RO A 1 202 ? 27.540 -20.416 -23.065 1.00 37.25 202 PRO A CA 1
ATOM 1579 C C . PRO A 1 202 ? 27.927 -19.235 -23.956 1.00 37.25 202 PRO A C 1
ATOM 1581 O O . PRO A 1 202 ? 27.125 -18.794 -24.780 1.00 37.25 202 PRO A O 1
ATOM 1584 N N . SER A 1 203 ? 29.115 -18.669 -23.742 1.00 35.09 203 SER A N 1
ATOM 1585 C CA . SER A 1 203 ? 29.608 -17.548 -24.539 1.00 35.09 203 SER A CA 1
ATOM 1586 C C . SER A 1 203 ? 29.449 -17.874 -26.023 1.00 35.09 203 SER A C 1
ATOM 1588 O O . SER A 1 203 ? 30.066 -18.817 -26.523 1.00 35.09 203 SER A O 1
ATOM 1590 N N . VAL A 1 204 ? 28.618 -17.106 -26.728 1.00 40.62 204 VAL A N 1
ATOM 1591 C CA . VAL A 1 204 ? 28.501 -17.173 -28.186 1.00 40.62 204 VAL A CA 1
ATOM 1592 C C . VAL A 1 204 ? 29.776 -16.547 -28.745 1.00 40.62 204 VAL A C 1
ATOM 1594 O O . VAL A 1 204 ? 29.844 -15.355 -29.015 1.00 40.62 204 VAL A O 1
ATOM 1597 N N . GLY A 1 205 ? 30.832 -17.350 -28.793 1.00 40.91 205 GLY A N 1
ATOM 1598 C CA . GLY A 1 205 ? 32.186 -16.932 -29.144 1.00 40.91 205 GLY A CA 1
ATOM 1599 C C . GLY A 1 205 ? 32.980 -18.068 -29.778 1.00 40.91 205 GLY A C 1
ATOM 1600 O O . GLY A 1 205 ? 34.155 -18.227 -29.481 1.00 40.91 205 GLY A O 1
ATOM 1601 N N . GLY A 1 206 ? 32.327 -18.897 -30.597 1.00 38.47 206 GLY A N 1
ATOM 1602 C CA . GLY A 1 206 ? 33.012 -19.993 -31.292 1.00 38.47 206 GLY A CA 1
ATOM 1603 C C . GLY A 1 206 ? 32.207 -20.728 -32.364 1.00 38.47 206 GLY A C 1
ATOM 1604 O O . GLY A 1 206 ? 32.671 -21.747 -32.858 1.00 38.47 206 GLY A O 1
ATOM 1605 N N . LEU A 1 207 ? 31.008 -20.260 -32.741 1.00 41.69 207 LEU A N 1
ATOM 1606 C CA . LEU A 1 207 ? 30.168 -20.988 -33.706 1.00 41.69 207 LEU A CA 1
ATOM 1607 C C . LEU A 1 207 ? 30.511 -20.702 -35.184 1.00 41.69 207 LEU A C 1
ATOM 1609 O O . LEU A 1 207 ? 29.942 -21.341 -36.061 1.00 41.69 207 LEU A O 1
ATOM 1613 N N . LEU A 1 208 ? 31.416 -19.758 -35.474 1.00 40.78 208 LEU A N 1
ATOM 1614 C CA . LEU A 1 208 ? 31.812 -19.415 -36.850 1.00 40.78 208 LEU A CA 1
ATOM 1615 C C . LEU A 1 208 ? 33.157 -20.021 -37.292 1.00 40.78 208 LEU A C 1
ATOM 1617 O O . LEU A 1 208 ? 33.436 -20.034 -38.486 1.00 40.78 208 LEU A O 1
ATOM 1621 N N . ASP A 1 209 ? 33.932 -20.621 -36.384 1.00 41.06 209 ASP A N 1
ATOM 1622 C CA . ASP A 1 209 ? 35.260 -21.185 -36.698 1.00 41.06 209 ASP A CA 1
ATOM 1623 C C . ASP A 1 209 ? 35.237 -22.682 -37.072 1.00 41.06 209 ASP A C 1
ATOM 1625 O O . ASP A 1 209 ? 36.271 -23.342 -37.094 1.00 41.06 209 ASP A O 1
ATOM 1629 N N . SER A 1 210 ? 34.074 -23.274 -37.367 1.00 38.56 210 SER A N 1
ATOM 1630 C CA . SER A 1 210 ? 33.966 -24.719 -37.664 1.00 38.56 210 SER A CA 1
ATOM 1631 C C . SER A 1 210 ? 33.248 -25.053 -38.972 1.00 38.56 210 SER A C 1
ATOM 1633 O O . SER A 1 210 ? 32.528 -26.044 -39.057 1.00 38.56 210 SER A O 1
ATOM 1635 N N . LEU A 1 211 ? 33.485 -24.266 -40.027 1.00 36.78 211 LEU A N 1
ATOM 1636 C CA . LEU A 1 211 ? 33.090 -24.621 -41.400 1.00 36.78 211 LEU A CA 1
ATOM 1637 C C . LEU A 1 211 ? 34.271 -24.796 -42.365 1.00 36.78 211 LEU A C 1
ATOM 1639 O O . LEU A 1 211 ? 34.139 -24.563 -43.563 1.00 36.78 211 LEU A O 1
ATOM 1643 N N . THR A 1 212 ? 35.404 -25.304 -41.880 1.00 40.78 212 THR A N 1
ATOM 1644 C CA . THR A 1 212 ? 36.460 -25.845 -42.748 1.00 40.78 212 THR A CA 1
ATOM 1645 C C . THR A 1 212 ? 37.048 -27.140 -42.182 1.00 40.78 212 THR A C 1
ATOM 1647 O O . THR A 1 212 ? 37.990 -27.147 -41.404 1.00 40.78 212 THR A O 1
ATOM 1650 N N . GLY A 1 213 ? 36.468 -28.257 -42.631 1.00 32.50 213 GLY A N 1
ATOM 1651 C CA . GLY A 1 213 ? 37.165 -29.511 -42.929 1.00 32.50 213 GLY A CA 1
ATOM 1652 C C . GLY A 1 213 ? 37.904 -30.236 -41.801 1.00 32.50 213 GLY A C 1
ATOM 1653 O O . GLY A 1 213 ? 39.073 -29.975 -41.546 1.00 32.50 213 GLY A O 1
ATOM 1654 N N . SER A 1 214 ? 37.308 -31.307 -41.277 1.00 31.52 214 SER A N 1
ATOM 1655 C CA . SER A 1 214 ? 37.975 -32.622 -41.248 1.00 31.52 214 SER A CA 1
ATOM 1656 C C . SER A 1 214 ? 37.046 -33.721 -40.734 1.00 31.52 214 SER A C 1
ATOM 1658 O O . SER A 1 214 ? 36.282 -33.568 -39.787 1.00 31.52 214 SER A O 1
ATOM 1660 N N . ILE A 1 215 ? 37.109 -34.843 -41.441 1.00 35.00 215 ILE A N 1
ATOM 1661 C CA . ILE A 1 215 ? 36.456 -36.115 -41.157 1.00 35.00 215 ILE A CA 1
ATOM 1662 C C . ILE A 1 215 ? 37.198 -36.781 -39.990 1.00 35.00 215 ILE A C 1
ATOM 1664 O O . ILE A 1 215 ? 38.417 -36.917 -40.065 1.00 35.00 215 ILE A O 1
ATOM 1668 N N . GLY A 1 216 ? 36.486 -37.279 -38.972 1.00 28.44 216 GLY A N 1
ATOM 1669 C CA . GLY A 1 216 ? 37.045 -38.307 -38.087 1.00 28.44 216 GLY A CA 1
ATOM 1670 C C . GLY A 1 216 ? 36.517 -38.364 -36.652 1.00 28.44 216 GLY A C 1
ATOM 1671 O O . GLY A 1 216 ? 36.735 -37.457 -35.865 1.00 28.44 216 GLY A O 1
ATOM 1672 N N . ILE A 1 217 ? 35.958 -39.534 -36.327 1.00 31.02 217 ILE A N 1
ATOM 1673 C CA . ILE A 1 217 ? 35.894 -40.235 -35.029 1.00 31.02 217 ILE A CA 1
ATOM 1674 C C . ILE A 1 217 ? 35.011 -39.703 -33.875 1.00 31.02 217 ILE A C 1
ATOM 1676 O O . ILE A 1 217 ? 35.364 -38.845 -33.077 1.00 31.02 217 ILE A O 1
ATOM 1680 N N . SER A 1 218 ? 33.873 -40.397 -33.745 1.00 36.66 218 SER A N 1
ATOM 1681 C CA . SER A 1 218 ? 33.118 -40.753 -32.533 1.00 36.66 218 SER A CA 1
ATOM 1682 C C . SER A 1 218 ? 33.806 -40.493 -31.180 1.00 36.66 218 SER A C 1
ATOM 1684 O O . SER A 1 218 ? 34.743 -41.202 -30.809 1.00 36.66 218 SER A O 1
ATOM 1686 N N . ALA A 1 219 ? 33.204 -39.618 -30.364 1.00 29.55 219 ALA A N 1
ATOM 1687 C CA . ALA A 1 219 ? 33.371 -39.618 -28.913 1.00 29.55 219 ALA A CA 1
ATOM 1688 C C . ALA A 1 219 ? 32.051 -39.284 -28.183 1.00 29.55 219 ALA A C 1
ATOM 1690 O O . ALA A 1 219 ? 31.400 -38.271 -28.412 1.00 29.55 219 ALA A O 1
ATOM 1691 N N . ARG A 1 220 ? 31.691 -40.215 -27.299 1.00 33.19 220 ARG A N 1
ATOM 1692 C CA . ARG A 1 220 ? 30.614 -40.289 -26.299 1.00 33.19 220 ARG A CA 1
ATOM 1693 C C . ARG A 1 220 ? 30.160 -38.950 -25.681 1.00 33.19 220 ARG A C 1
ATOM 1695 O O . ARG A 1 220 ? 30.963 -38.228 -25.097 1.00 33.19 220 ARG A O 1
ATOM 1702 N N . ALA A 1 221 ? 28.847 -38.700 -25.686 1.00 31.27 221 ALA A N 1
ATOM 1703 C CA . ALA A 1 221 ? 28.218 -37.599 -24.952 1.00 31.27 221 ALA A CA 1
ATOM 1704 C C . ALA A 1 221 ? 28.341 -37.785 -23.423 1.00 31.27 221 ALA A C 1
ATOM 1706 O O . ALA A 1 221 ? 28.014 -38.847 -22.887 1.00 31.27 221 ALA A O 1
ATOM 1707 N N . LYS A 1 222 ? 28.808 -36.743 -22.721 1.00 34.06 222 LYS A N 1
ATOM 1708 C CA . LYS A 1 222 ? 28.762 -36.612 -21.252 1.00 34.06 222 LYS A CA 1
ATOM 1709 C C . LYS A 1 222 ? 27.446 -35.926 -20.846 1.00 34.06 222 LYS A C 1
ATOM 1711 O O . LYS A 1 222 ? 27.023 -35.013 -21.554 1.00 34.06 222 LYS A O 1
ATOM 1716 N N . PRO A 1 223 ? 26.805 -36.319 -19.731 1.00 30.64 223 PRO A N 1
ATOM 1717 C CA . PRO A 1 223 ? 25.556 -35.704 -19.298 1.00 30.64 223 PRO A CA 1
ATOM 1718 C C . PRO A 1 223 ? 25.791 -34.268 -18.810 1.00 30.64 223 PRO A C 1
ATOM 1720 O O . PRO A 1 223 ? 26.770 -33.982 -18.119 1.00 30.64 223 PRO A O 1
ATOM 1723 N N . VAL A 1 224 ? 24.873 -33.378 -19.188 1.00 31.78 224 VAL A N 1
ATOM 1724 C CA . VAL A 1 224 ? 24.793 -31.981 -18.747 1.00 31.78 224 VAL A CA 1
ATOM 1725 C C . VAL A 1 224 ? 24.369 -31.953 -17.277 1.00 31.78 224 VAL A C 1
ATOM 1727 O O . VAL A 1 224 ? 23.344 -32.527 -16.914 1.00 31.78 224 VAL A O 1
ATOM 1730 N N . ALA A 1 225 ? 25.167 -31.305 -16.427 1.00 33.84 225 ALA A N 1
ATOM 1731 C CA . ALA A 1 225 ? 24.811 -31.047 -15.035 1.00 33.84 225 ALA A CA 1
ATOM 1732 C C . ALA A 1 225 ? 23.784 -29.903 -14.948 1.00 33.84 225 ALA A C 1
ATOM 1734 O O . ALA A 1 225 ? 23.887 -28.914 -15.674 1.00 33.84 225 ALA A O 1
ATOM 1735 N N . ALA A 1 226 ? 22.805 -30.045 -14.051 1.00 33.50 226 ALA A N 1
ATOM 1736 C CA . ALA A 1 226 ? 21.815 -29.015 -13.737 1.00 33.50 226 ALA A CA 1
ATOM 1737 C C . ALA A 1 226 ? 22.491 -27.730 -13.204 1.00 33.50 226 ALA A C 1
ATOM 1739 O O . ALA A 1 226 ? 23.538 -27.828 -12.554 1.00 33.50 226 ALA A O 1
ATOM 1740 N N . PRO A 1 227 ? 21.927 -26.531 -13.448 1.00 31.55 227 PRO A N 1
ATOM 1741 C CA . PRO A 1 227 ? 22.523 -25.287 -12.978 1.00 31.55 227 PRO A CA 1
ATOM 1742 C C . PRO A 1 227 ? 22.534 -25.244 -11.445 1.00 31.55 227 PRO A C 1
ATOM 1744 O O . PRO A 1 227 ? 21.512 -25.424 -10.786 1.00 31.55 227 PRO A O 1
ATOM 1747 N N . VAL A 1 228 ? 23.721 -25.010 -10.886 1.00 31.61 228 VAL A N 1
ATOM 1748 C CA . VAL A 1 228 ? 23.943 -24.807 -9.453 1.00 31.61 228 VAL A CA 1
ATOM 1749 C C . VAL A 1 228 ? 23.537 -23.375 -9.109 1.00 31.61 228 VAL A C 1
ATOM 1751 O O . VAL A 1 228 ? 24.081 -22.425 -9.674 1.00 31.61 228 VAL A O 1
ATOM 1754 N N . ALA A 1 229 ? 22.593 -23.218 -8.179 1.00 28.98 229 ALA A N 1
ATOM 1755 C CA . ALA A 1 229 ? 22.283 -21.929 -7.573 1.00 28.98 229 ALA A CA 1
ATOM 1756 C C . ALA A 1 229 ? 23.555 -21.362 -6.920 1.00 28.98 229 ALA A C 1
ATOM 1758 O O . ALA A 1 229 ? 24.161 -22.000 -6.058 1.00 28.98 229 ALA A O 1
ATOM 1759 N N . GLY A 1 230 ? 23.987 -20.179 -7.357 1.00 27.86 230 GLY A N 1
ATOM 1760 C CA . GLY A 1 230 ? 25.147 -19.505 -6.786 1.00 27.86 230 GLY A CA 1
ATOM 1761 C C . GLY A 1 230 ? 24.883 -19.144 -5.328 1.00 27.86 230 GLY A C 1
ATOM 1762 O O . GLY A 1 230 ? 24.012 -18.327 -5.041 1.00 27.86 230 GLY A O 1
ATOM 1763 N N . SER A 1 231 ? 25.633 -19.759 -4.413 1.00 27.75 231 SER A N 1
ATOM 1764 C CA . SER A 1 231 ? 25.597 -19.446 -2.987 1.00 27.75 231 SER A CA 1
ATOM 1765 C C . SER A 1 231 ? 25.931 -17.975 -2.742 1.00 27.75 231 SER A C 1
ATOM 1767 O O . SER A 1 231 ? 27.020 -17.504 -3.069 1.00 27.75 231 SER A O 1
ATOM 1769 N N . THR A 1 232 ? 25.009 -17.259 -2.107 1.00 30.34 232 THR A N 1
ATOM 1770 C CA . THR A 1 232 ? 25.313 -16.027 -1.385 1.00 30.34 232 THR A CA 1
ATOM 1771 C C . THR A 1 232 ? 26.121 -16.384 -0.139 1.00 30.34 232 THR A C 1
ATOM 1773 O O . THR A 1 232 ? 25.742 -17.247 0.656 1.00 30.34 232 THR A O 1
ATOM 1776 N N . ALA A 1 233 ? 27.275 -15.735 0.016 1.00 28.58 233 ALA A N 1
ATOM 1777 C CA . ALA A 1 233 ? 28.103 -15.842 1.206 1.00 28.58 233 ALA A CA 1
ATOM 1778 C C . ALA A 1 233 ? 27.277 -15.443 2.440 1.00 28.58 233 ALA A C 1
ATOM 1780 O O . ALA A 1 233 ? 26.928 -14.279 2.622 1.00 28.58 233 ALA A O 1
ATOM 1781 N N . SER A 1 234 ? 26.959 -16.434 3.268 1.00 32.12 234 SER A N 1
ATOM 1782 C CA . SER A 1 234 ? 26.383 -16.268 4.601 1.00 32.12 234 SER A CA 1
ATOM 1783 C C . SER A 1 234 ? 27.503 -16.508 5.613 1.00 32.12 234 SER A C 1
ATOM 1785 O O . SER A 1 234 ? 28.291 -17.438 5.447 1.00 32.12 234 SER A O 1
ATOM 1787 N N . GLY A 1 235 ? 27.616 -15.619 6.600 1.00 30.34 235 GLY A N 1
ATOM 1788 C CA . GLY A 1 235 ? 28.789 -15.448 7.455 1.00 30.34 235 GLY A CA 1
ATOM 1789 C C . GLY A 1 235 ? 29.266 -16.686 8.219 1.00 30.34 235 GLY A C 1
ATOM 1790 O O . GLY A 1 235 ? 28.502 -17.577 8.585 1.00 30.34 235 GLY A O 1
ATOM 1791 N N . ALA A 1 236 ? 30.567 -16.688 8.497 1.00 28.28 236 ALA A N 1
ATOM 1792 C CA . ALA A 1 236 ? 31.207 -17.630 9.395 1.00 28.28 236 ALA A CA 1
ATOM 1793 C C . ALA A 1 236 ? 30.679 -17.466 10.831 1.00 28.28 236 ALA A C 1
ATOM 1795 O O . ALA A 1 236 ? 30.868 -16.425 11.456 1.00 28.28 236 ALA A O 1
ATOM 1796 N N . ALA A 1 237 ? 30.089 -18.530 11.370 1.00 28.38 237 ALA A N 1
ATOM 1797 C CA . ALA A 1 237 ? 30.111 -18.838 12.792 1.00 28.38 237 ALA A CA 1
ATOM 1798 C C . ALA A 1 237 ? 30.260 -20.359 12.935 1.00 28.38 237 ALA A C 1
ATOM 1800 O O . ALA A 1 237 ? 29.549 -21.143 12.310 1.00 28.38 237 ALA A O 1
ATOM 1801 N N . THR A 1 238 ? 31.279 -20.752 13.686 1.00 29.91 238 THR A N 1
ATOM 1802 C CA . THR A 1 238 ? 31.800 -22.109 13.844 1.00 29.91 238 THR A CA 1
ATOM 1803 C C . THR A 1 238 ? 30.847 -23.063 14.569 1.00 29.91 238 THR A C 1
ATOM 1805 O O . THR A 1 238 ? 30.075 -22.674 15.439 1.00 29.91 238 THR A O 1
ATOM 1808 N N . SER A 1 239 ? 30.973 -24.332 14.181 1.00 29.38 239 SER A N 1
ATOM 1809 C CA . SER A 1 239 ? 30.181 -25.515 14.530 1.00 29.38 239 SER A CA 1
ATOM 1810 C C . SER A 1 239 ? 30.260 -25.969 15.999 1.00 29.38 239 SER A C 1
ATOM 1812 O O . SER A 1 239 ? 31.286 -25.798 16.654 1.00 29.38 239 SER A O 1
ATOM 1814 N N . GLY A 1 240 ? 29.201 -26.653 16.453 1.00 26.14 240 GLY A N 1
ATOM 1815 C CA . GLY A 1 240 ? 29.138 -27.473 17.668 1.00 26.14 240 GLY A CA 1
ATOM 1816 C C . GLY A 1 240 ? 27.854 -28.324 17.716 1.00 26.14 240 GLY A C 1
ATOM 1817 O O . GLY A 1 240 ? 26.769 -27.779 17.867 1.00 26.14 240 GLY A O 1
ATOM 1818 N N . ALA A 1 241 ? 28.016 -29.641 17.535 1.00 29.55 241 ALA A N 1
ATOM 1819 C CA . ALA A 1 241 ? 27.061 -30.769 17.434 1.00 29.55 241 ALA A CA 1
ATOM 1820 C C . ALA A 1 241 ? 25.939 -30.841 18.521 1.00 29.55 241 ALA A C 1
ATOM 1822 O O . ALA A 1 241 ? 26.044 -30.170 19.536 1.00 29.55 241 ALA A O 1
ATOM 1823 N N . MET A 1 242 ? 24.837 -31.612 18.464 1.00 29.25 242 MET A N 1
ATOM 1824 C CA . MET A 1 242 ? 24.479 -32.908 17.854 1.00 29.25 242 MET A CA 1
ATOM 1825 C C . MET A 1 242 ? 22.951 -32.993 17.587 1.00 29.25 242 MET A C 1
ATOM 1827 O O . MET A 1 242 ? 22.167 -32.187 18.085 1.00 29.25 242 MET A O 1
ATOM 1831 N N . ALA A 1 243 ? 22.553 -33.999 16.806 1.00 35.47 243 ALA A N 1
ATOM 1832 C CA . ALA A 1 243 ? 21.208 -34.307 16.316 1.00 35.47 243 ALA A CA 1
ATOM 1833 C C . ALA A 1 243 ? 20.093 -34.470 17.374 1.00 35.47 243 ALA A C 1
ATOM 1835 O O . ALA A 1 243 ? 20.298 -35.068 18.426 1.00 35.47 243 ALA A O 1
ATOM 1836 N N . SER A 1 244 ? 18.871 -34.059 17.012 1.00 27.84 244 SER A N 1
ATOM 1837 C CA . SER A 1 244 ? 17.639 -34.809 17.311 1.00 27.84 244 SER A CA 1
ATOM 1838 C C . SER A 1 244 ? 16.521 -34.390 16.348 1.00 27.84 244 SER A C 1
ATOM 1840 O O . SER A 1 244 ? 16.228 -33.204 16.188 1.00 27.84 244 SER A O 1
ATOM 1842 N N . ASP A 1 245 ? 15.932 -35.381 15.679 1.00 34.44 245 ASP A N 1
ATOM 1843 C CA . ASP A 1 245 ? 14.765 -35.236 14.812 1.00 34.44 245 ASP A CA 1
ATOM 1844 C C . ASP A 1 245 ? 13.527 -34.873 15.639 1.00 34.44 245 ASP A C 1
ATOM 1846 O O . ASP A 1 245 ? 13.124 -35.588 16.556 1.00 34.44 245 ASP A O 1
ATOM 1850 N N . THR A 1 246 ? 12.901 -33.746 15.313 1.00 29.11 246 THR A N 1
ATOM 1851 C CA . THR A 1 246 ? 11.524 -33.402 15.703 1.00 29.11 246 THR A CA 1
ATOM 1852 C C . THR A 1 246 ? 10.992 -32.372 14.702 1.00 29.11 246 THR A C 1
ATOM 1854 O O . THR A 1 246 ? 11.738 -31.464 14.320 1.00 29.11 246 THR A O 1
ATOM 1857 N N . PRO A 1 247 ? 9.726 -32.461 14.250 1.00 32.44 247 PRO A N 1
ATOM 1858 C CA . PRO A 1 247 ? 9.203 -31.560 13.231 1.00 32.44 247 PRO A CA 1
ATOM 1859 C C . PRO A 1 247 ? 8.977 -30.176 13.850 1.00 32.44 247 PRO A C 1
ATOM 1861 O O . PRO A 1 247 ? 7.961 -29.914 14.492 1.00 32.44 247 PRO A O 1
ATOM 1864 N N . LYS A 1 248 ? 9.944 -29.269 13.685 1.00 33.50 248 LYS A N 1
ATOM 1865 C CA . LYS A 1 248 ? 9.794 -27.867 14.083 1.00 33.50 248 LYS A CA 1
ATOM 1866 C C . LYS A 1 248 ? 8.974 -27.128 13.031 1.00 33.50 248 LYS A C 1
ATOM 1868 O O . LYS A 1 248 ? 9.521 -26.554 12.095 1.00 33.50 248 LYS A O 1
ATOM 1873 N N . ILE A 1 249 ? 7.664 -27.055 13.250 1.00 41.47 249 ILE A N 1
ATOM 1874 C CA . ILE A 1 249 ? 6.866 -25.897 12.824 1.00 41.47 249 ILE A CA 1
ATOM 1875 C C . ILE A 1 249 ? 7.321 -24.732 13.717 1.00 41.47 249 ILE A C 1
ATOM 1877 O O . ILE A 1 249 ? 6.723 -24.419 14.742 1.00 41.47 249 ILE A O 1
ATOM 1881 N N . GLY A 1 250 ? 8.495 -24.184 13.409 1.00 38.00 250 GLY A N 1
ATOM 1882 C CA . GLY A 1 250 ? 9.114 -23.100 14.156 1.00 38.00 250 GLY A CA 1
ATOM 1883 C C . GLY A 1 250 ? 8.896 -21.795 13.415 1.00 38.00 250 GLY A C 1
ATOM 1884 O O . GLY A 1 250 ? 9.676 -21.461 12.529 1.00 38.00 250 GLY A O 1
ATOM 1885 N N . LEU A 1 251 ? 7.845 -21.057 13.774 1.00 52.19 251 LEU A N 1
ATOM 1886 C CA . LEU A 1 251 ? 7.705 -19.661 13.368 1.00 52.19 251 LEU A CA 1
ATOM 1887 C C . LEU A 1 251 ? 8.929 -18.893 13.874 1.00 52.19 251 LEU A C 1
ATOM 1889 O O . LEU A 1 251 ? 9.221 -18.917 15.072 1.00 52.19 251 LEU A O 1
ATOM 1893 N N . ARG A 1 252 ? 9.659 -18.231 12.971 1.00 63.59 252 ARG A N 1
ATOM 1894 C CA . ARG A 1 252 ? 10.756 -17.339 13.356 1.00 63.59 252 ARG A CA 1
ATOM 1895 C C . ARG A 1 252 ? 10.193 -16.283 14.321 1.00 63.59 252 ARG A C 1
ATOM 1897 O O . ARG A 1 252 ? 9.205 -15.636 13.976 1.00 63.59 252 ARG A O 1
ATOM 1904 N N . PRO A 1 253 ? 10.776 -16.099 15.519 1.00 69.56 253 PRO A N 1
ATOM 1905 C CA . PRO A 1 253 ? 10.345 -15.044 16.424 1.00 69.56 253 PRO A CA 1
ATOM 1906 C C . PRO A 1 253 ? 10.437 -13.674 15.745 1.00 69.56 253 PRO A C 1
ATOM 1908 O O . PRO A 1 253 ? 11.399 -13.397 15.028 1.00 69.56 253 PRO A O 1
ATOM 1911 N N . LEU A 1 254 ? 9.443 -12.819 15.993 1.00 81.88 254 LEU A N 1
ATOM 1912 C CA . LEU A 1 254 ? 9.408 -11.447 15.489 1.00 81.88 254 LEU A CA 1
ATOM 1913 C C . LEU A 1 254 ? 10.656 -10.678 15.951 1.00 81.88 254 LEU A C 1
ATOM 1915 O O . LEU A 1 254 ? 10.825 -10.446 17.151 1.00 81.88 254 LEU A O 1
ATOM 1919 N N . ASP A 1 255 ? 11.482 -10.219 15.013 1.00 88.06 255 ASP A N 1
ATOM 1920 C CA . ASP A 1 255 ? 12.639 -9.372 15.315 1.00 88.06 255 ASP A CA 1
ATOM 1921 C C . ASP A 1 255 ? 12.192 -7.925 15.592 1.00 88.06 255 ASP A C 1
ATOM 1923 O O . ASP A 1 255 ? 12.155 -7.050 14.720 1.00 88.06 255 ASP A O 1
ATOM 1927 N N . ARG A 1 256 ? 11.789 -7.679 16.844 1.00 90.75 256 ARG A N 1
ATOM 1928 C CA . ARG A 1 256 ? 11.292 -6.373 17.306 1.00 90.75 256 ARG A CA 1
ATOM 1929 C C . ARG A 1 256 ? 12.332 -5.262 17.162 1.00 90.75 256 ARG A C 1
ATOM 1931 O O . ARG A 1 256 ? 11.949 -4.105 16.975 1.00 90.75 256 ARG A O 1
ATOM 1938 N N . ASP A 1 257 ? 13.616 -5.590 17.260 1.00 89.62 257 ASP A N 1
ATOM 1939 C CA . ASP A 1 257 ? 14.697 -4.610 17.205 1.00 89.62 257 ASP A CA 1
ATOM 1940 C C . ASP A 1 257 ? 15.002 -4.208 15.764 1.00 89.62 257 ASP A C 1
ATOM 1942 O O . ASP A 1 257 ? 15.151 -3.012 15.494 1.00 89.62 257 ASP A O 1
ATOM 1946 N N . ALA A 1 258 ? 14.976 -5.156 14.821 1.00 88.50 258 ALA A N 1
ATOM 1947 C CA . ALA A 1 258 ? 15.038 -4.851 13.394 1.00 88.50 258 ALA A CA 1
ATOM 1948 C C . ALA A 1 258 ? 13.884 -3.935 12.963 1.00 88.50 258 ALA A C 1
ATOM 1950 O O . ALA A 1 258 ? 14.122 -2.913 12.318 1.00 88.50 258 ALA A O 1
ATOM 1951 N N . ILE A 1 259 ? 12.650 -4.229 13.392 1.00 93.06 259 ILE A N 1
ATOM 1952 C CA . ILE A 1 259 ? 11.472 -3.400 13.085 1.00 93.06 259 ILE A CA 1
ATOM 1953 C C . ILE A 1 259 ? 11.613 -2.003 13.700 1.00 93.06 259 ILE A C 1
ATOM 1955 O O . ILE A 1 259 ? 11.420 -0.998 13.014 1.00 93.06 259 ILE A O 1
ATOM 1959 N N . ARG A 1 260 ? 11.990 -1.906 14.984 1.00 93.31 260 ARG A N 1
ATOM 1960 C CA . ARG A 1 260 ? 12.177 -0.611 15.660 1.00 93.31 260 ARG A CA 1
ATOM 1961 C C . ARG A 1 260 ? 13.271 0.220 14.995 1.00 93.31 260 ARG A C 1
ATOM 1963 O O . ARG A 1 260 ? 13.084 1.424 14.805 1.00 93.31 260 ARG A O 1
ATOM 1970 N N . SER A 1 261 ? 14.391 -0.408 14.643 1.00 91.38 261 SER A N 1
ATOM 1971 C CA . SER A 1 261 ? 15.490 0.245 13.939 1.00 91.38 261 SER A CA 1
ATOM 1972 C C . SER A 1 261 ? 15.043 0.736 12.568 1.00 91.38 261 SER A C 1
ATOM 1974 O O . SER A 1 261 ? 15.281 1.896 12.251 1.00 91.38 261 SER A O 1
ATOM 1976 N N . PHE A 1 262 ? 14.378 -0.114 11.783 1.00 92.75 262 PHE A N 1
ATOM 1977 C CA . PHE A 1 262 ? 13.894 0.245 10.454 1.00 92.75 262 PHE A CA 1
ATOM 1978 C C . PHE A 1 262 ? 12.943 1.437 10.521 1.00 92.75 262 PHE A C 1
ATOM 1980 O O . PHE A 1 262 ? 13.185 2.441 9.866 1.00 92.75 262 PHE A O 1
ATOM 1987 N N . ILE A 1 263 ? 11.918 1.381 11.376 1.00 94.19 263 ILE A N 1
ATOM 1988 C CA . ILE A 1 263 ? 10.935 2.462 11.519 1.00 94.19 263 ILE A CA 1
ATOM 1989 C C . ILE A 1 263 ? 11.602 3.783 11.931 1.00 94.19 263 ILE A C 1
ATOM 1991 O O . ILE A 1 263 ? 11.211 4.847 11.452 1.00 94.19 263 ILE A O 1
ATOM 1995 N N . SER A 1 264 ? 12.607 3.726 12.809 1.00 92.19 264 SER A N 1
ATOM 1996 C CA . SER A 1 264 ? 13.313 4.925 13.279 1.00 92.19 264 SER A CA 1
ATOM 1997 C C . SER A 1 264 ? 14.132 5.594 12.173 1.00 92.19 264 SER A C 1
ATOM 1999 O O . SER A 1 264 ? 14.246 6.815 12.174 1.00 92.19 264 SER A O 1
ATOM 2001 N N . SER A 1 265 ? 14.661 4.819 11.224 1.00 89.75 265 SER A N 1
ATOM 2002 C CA . SER A 1 265 ? 15.381 5.339 10.056 1.00 89.75 265 SER A CA 1
ATOM 2003 C C . SER A 1 265 ? 14.438 5.742 8.918 1.00 89.75 265 SER A C 1
ATOM 2005 O O . SER A 1 265 ? 14.603 6.807 8.332 1.00 89.75 265 SER A O 1
ATOM 2007 N N . ALA A 1 266 ? 13.429 4.918 8.636 1.00 90.62 266 ALA A N 1
ATOM 2008 C CA . ALA A 1 266 ? 12.492 5.085 7.531 1.00 90.62 266 ALA A CA 1
ATOM 2009 C C . ALA A 1 266 ? 11.513 6.245 7.743 1.00 90.62 266 ALA A C 1
ATOM 2011 O O . ALA A 1 266 ? 11.162 6.955 6.803 1.00 90.62 266 ALA A O 1
ATOM 2012 N N . MET A 1 267 ? 11.034 6.425 8.978 1.00 93.12 267 MET A N 1
ATOM 2013 C CA . MET A 1 267 ? 9.989 7.394 9.315 1.00 93.12 267 MET A CA 1
ATOM 2014 C C . MET A 1 267 ? 10.152 7.951 10.741 1.00 93.12 267 MET A C 1
ATOM 2016 O O . MET A 1 267 ? 9.251 7.797 11.571 1.00 93.12 267 MET A O 1
ATOM 2020 N N . PRO A 1 268 ? 11.268 8.636 11.065 1.00 90.06 268 PRO A N 1
ATOM 2021 C CA . PRO A 1 268 ? 11.594 9.075 12.430 1.00 90.06 268 PRO A CA 1
ATOM 2022 C C . PRO A 1 268 ? 10.477 9.882 13.112 1.00 90.06 268 PRO A C 1
ATOM 2024 O O . PRO A 1 268 ? 10.227 9.715 14.308 1.00 90.06 268 PRO A O 1
ATOM 2027 N N . PHE A 1 269 ? 9.757 10.705 12.343 1.00 91.81 269 PHE A N 1
ATOM 2028 C CA . PHE A 1 269 ? 8.648 11.540 12.819 1.00 91.81 269 PHE A CA 1
ATOM 2029 C C . PHE A 1 269 ? 7.283 11.133 12.247 1.00 91.81 269 PHE A C 1
ATOM 2031 O O . PHE A 1 269 ? 6.362 11.944 12.234 1.00 91.81 269 PHE A O 1
ATOM 2038 N N . GLY A 1 270 ? 7.148 9.892 11.772 1.00 91.44 270 GLY A N 1
ATOM 2039 C CA . GLY A 1 270 ? 5.899 9.344 11.231 1.00 91.44 270 GLY A CA 1
ATOM 2040 C C . GLY A 1 270 ? 5.638 9.665 9.762 1.00 91.44 270 GLY A C 1
ATOM 2041 O O . GLY A 1 270 ? 4.692 9.140 9.195 1.00 91.44 270 GLY A O 1
ATOM 2042 N N . THR A 1 271 ? 6.470 10.475 9.113 1.00 91.81 271 THR A N 1
ATOM 2043 C CA . THR A 1 271 ? 6.446 10.665 7.655 1.00 91.81 271 THR A CA 1
ATOM 2044 C C . THR A 1 271 ? 7.470 9.714 7.027 1.00 91.81 271 THR A C 1
ATOM 2046 O O . THR A 1 271 ? 8.649 9.850 7.361 1.00 91.81 271 THR A O 1
ATOM 2049 N N . PRO A 1 272 ? 7.071 8.752 6.170 1.00 90.81 272 PRO A N 1
ATOM 2050 C CA . PRO A 1 272 ? 8.005 7.920 5.415 1.00 90.81 272 PRO A CA 1
ATOM 2051 C C . PRO A 1 272 ? 8.921 8.775 4.538 1.00 90.81 272 PRO A C 1
ATOM 2053 O O . PRO A 1 272 ? 8.443 9.579 3.740 1.00 90.81 272 PRO A O 1
ATOM 2056 N N . LEU A 1 273 ? 10.229 8.610 4.727 1.00 86.50 273 LEU A N 1
ATOM 2057 C CA . LEU A 1 273 ? 11.291 9.289 3.982 1.00 86.50 273 LEU A CA 1
ATOM 2058 C C . LEU A 1 273 ? 11.911 8.345 2.953 1.00 86.50 273 LEU A C 1
ATOM 2060 O O . LEU A 1 273 ? 12.012 8.683 1.779 1.00 86.50 273 LEU A O 1
ATOM 2064 N N . ASP A 1 274 ? 12.275 7.147 3.404 1.00 84.75 274 ASP A N 1
ATOM 2065 C CA . ASP A 1 274 ? 12.717 6.036 2.571 1.00 84.75 274 ASP A CA 1
ATOM 2066 C C . ASP A 1 274 ? 12.107 4.756 3.149 1.00 84.75 274 ASP A C 1
ATOM 2068 O O . ASP A 1 274 ? 12.089 4.565 4.363 1.00 84.75 274 ASP A O 1
ATOM 2072 N N . LEU A 1 275 ? 11.553 3.902 2.295 1.00 86.94 275 LEU A N 1
ATOM 2073 C CA . LEU A 1 275 ? 11.045 2.586 2.686 1.00 86.94 275 LEU A CA 1
ATOM 2074 C C . LEU A 1 275 ? 11.908 1.460 2.118 1.00 86.94 275 LEU A C 1
ATOM 2076 O O . LEU A 1 275 ? 11.651 0.299 2.414 1.00 86.94 275 LEU A O 1
ATOM 2080 N N . ASN A 1 276 ? 12.937 1.772 1.330 1.00 83.69 276 ASN A N 1
ATOM 2081 C CA . ASN A 1 276 ? 13.852 0.779 0.803 1.00 83.69 276 ASN A CA 1
ATOM 2082 C C . ASN A 1 276 ? 14.731 0.238 1.940 1.00 83.69 276 ASN A C 1
ATOM 2084 O O . ASN A 1 276 ? 15.663 0.891 2.418 1.00 83.69 276 ASN A O 1
ATOM 2088 N N . TYR A 1 277 ? 14.421 -0.983 2.379 1.00 83.38 277 TYR A N 1
ATOM 2089 C CA . TYR A 1 277 ? 15.147 -1.647 3.456 1.00 83.38 277 TYR A CA 1
ATOM 2090 C C . TYR A 1 277 ? 16.639 -1.811 3.145 1.00 83.38 277 TYR A C 1
ATOM 2092 O O . TYR A 1 277 ? 17.463 -1.591 4.035 1.00 83.38 277 TYR A O 1
ATOM 2100 N N . THR A 1 278 ? 17.003 -2.154 1.905 1.00 78.75 278 THR A N 1
ATOM 2101 C CA . THR A 1 278 ? 18.403 -2.325 1.485 1.00 78.75 278 THR A CA 1
ATOM 2102 C C . THR A 1 278 ? 19.176 -1.018 1.617 1.00 78.75 278 THR A C 1
ATOM 2104 O O . THR A 1 278 ? 20.247 -1.005 2.223 1.00 78.75 278 THR A O 1
ATOM 2107 N N . ASN A 1 279 ? 18.603 0.096 1.152 1.00 77.94 279 ASN A N 1
ATOM 2108 C CA . ASN A 1 279 ? 19.211 1.421 1.289 1.00 77.94 279 ASN A CA 1
ATOM 2109 C C . ASN A 1 279 ? 19.421 1.793 2.759 1.00 77.94 279 ASN A C 1
ATOM 2111 O O . ASN A 1 279 ? 20.528 2.150 3.156 1.00 77.94 279 ASN A O 1
ATOM 2115 N N . ILE A 1 280 ? 18.379 1.661 3.583 1.00 81.75 280 ILE A N 1
ATOM 2116 C CA . ILE A 1 280 ? 18.445 1.972 5.017 1.00 81.75 280 ILE A CA 1
ATOM 2117 C C . ILE A 1 280 ? 19.484 1.102 5.730 1.00 81.75 280 ILE A C 1
ATOM 2119 O O . ILE A 1 280 ? 20.246 1.598 6.563 1.00 81.75 280 ILE A O 1
ATOM 2123 N N . SER A 1 281 ? 19.537 -0.187 5.397 1.00 79.94 281 SER A N 1
ATOM 2124 C CA . SER A 1 281 ? 20.485 -1.129 5.990 1.00 79.94 281 SER A CA 1
ATOM 2125 C C . SER A 1 281 ? 21.915 -0.780 5.594 1.00 79.94 281 SER A C 1
ATOM 2127 O O . SER A 1 281 ? 22.792 -0.728 6.454 1.00 79.94 281 SER A O 1
ATOM 2129 N N . ALA A 1 282 ? 22.146 -0.461 4.321 1.00 75.62 282 ALA A N 1
ATOM 2130 C CA . ALA A 1 282 ? 23.454 -0.061 3.825 1.00 75.62 282 ALA A CA 1
ATOM 2131 C C . ALA A 1 282 ? 23.931 1.260 4.448 1.00 75.62 282 ALA A C 1
ATOM 2133 O O . ALA A 1 282 ? 25.071 1.331 4.897 1.00 75.62 282 ALA A O 1
ATOM 2134 N N . VAL A 1 283 ? 23.060 2.272 4.562 1.00 78.12 283 VAL A N 1
ATOM 2135 C CA . VAL A 1 283 ? 23.384 3.543 5.240 1.00 78.12 283 VAL A CA 1
ATOM 2136 C C . VAL A 1 283 ? 23.749 3.301 6.704 1.00 78.12 283 VAL A C 1
ATOM 2138 O O . VAL A 1 283 ? 24.695 3.896 7.216 1.00 78.12 283 VAL A O 1
ATOM 2141 N N . LYS A 1 284 ? 23.039 2.398 7.387 1.00 79.44 284 LYS A N 1
ATOM 2142 C CA . LYS A 1 284 ? 23.322 2.065 8.787 1.00 79.44 284 LYS A CA 1
ATOM 2143 C C . LYS A 1 284 ? 24.656 1.331 8.966 1.00 79.44 284 LYS A C 1
ATOM 2145 O O . LYS A 1 284 ? 25.334 1.573 9.959 1.00 79.44 284 LYS A O 1
ATOM 2150 N N . ILE A 1 285 ? 25.009 0.430 8.046 1.00 78.50 285 ILE A N 1
ATOM 2151 C CA . ILE A 1 285 ? 26.243 -0.371 8.117 1.00 78.50 285 ILE A CA 1
ATOM 2152 C C . ILE A 1 285 ? 27.463 0.462 7.716 1.00 78.50 285 ILE A C 1
ATOM 2154 O O . ILE A 1 285 ? 28.477 0.432 8.408 1.00 78.50 285 ILE A O 1
ATOM 2158 N N . ASN A 1 286 ? 27.366 1.202 6.613 1.00 73.44 286 ASN A N 1
ATOM 2159 C CA . ASN A 1 286 ? 28.505 1.901 6.021 1.00 73.44 286 ASN A CA 1
ATOM 2160 C C . ASN A 1 286 ? 28.694 3.317 6.586 1.00 73.44 286 ASN A C 1
ATOM 2162 O O . ASN A 1 286 ? 29.784 3.878 6.487 1.00 73.44 286 ASN A O 1
ATOM 2166 N N . GLY A 1 287 ? 27.647 3.902 7.179 1.00 70.19 287 GLY A N 1
ATOM 2167 C CA . GLY A 1 287 ? 27.625 5.319 7.526 1.00 70.19 287 GLY A CA 1
ATOM 2168 C C . GLY A 1 287 ? 27.732 6.217 6.288 1.00 70.19 287 GLY A C 1
ATOM 2169 O O . GLY A 1 287 ? 27.608 5.766 5.150 1.00 70.19 287 GLY A O 1
ATOM 2170 N N . PHE A 1 288 ? 27.975 7.507 6.514 1.00 69.81 288 PHE A N 1
ATOM 2171 C CA . PHE A 1 288 ? 28.351 8.440 5.452 1.00 69.81 288 PHE A CA 1
ATOM 2172 C C . PHE A 1 288 ? 29.865 8.648 5.510 1.00 69.81 288 PHE A C 1
ATOM 2174 O O . PHE A 1 288 ? 30.371 9.254 6.456 1.00 69.81 288 PHE A O 1
ATOM 2181 N N . SER A 1 289 ? 30.599 8.126 4.526 1.00 62.97 289 SER A N 1
ATOM 2182 C CA . SER A 1 289 ? 32.035 8.381 4.416 1.00 62.97 289 SER A CA 1
ATOM 2183 C C . SER A 1 289 ? 32.280 9.778 3.832 1.00 62.97 289 SER A C 1
ATOM 2185 O O . SER A 1 289 ? 31.644 10.134 2.838 1.00 62.97 289 SER A O 1
ATOM 2187 N N . PRO A 1 290 ? 33.250 10.558 4.346 1.00 59.28 290 PRO A N 1
ATOM 2188 C CA . PRO A 1 290 ? 33.677 11.810 3.715 1.00 59.28 290 PRO A CA 1
ATOM 2189 C C . PRO A 1 290 ? 34.168 11.626 2.269 1.00 59.28 290 PRO A C 1
ATOM 2191 O O . PRO A 1 290 ? 34.167 12.571 1.490 1.00 59.28 290 PRO A O 1
ATOM 2194 N N . ALA A 1 291 ? 34.590 10.410 1.903 1.00 60.66 291 ALA A N 1
ATOM 2195 C CA . ALA A 1 291 ? 35.038 10.072 0.553 1.00 60.66 291 ALA A CA 1
ATOM 2196 C C . ALA A 1 291 ? 33.887 9.791 -0.432 1.00 60.66 291 ALA A C 1
ATOM 2198 O O . ALA A 1 291 ? 34.153 9.620 -1.621 1.00 60.66 291 ALA A O 1
ATOM 2199 N N . ASP A 1 292 ? 32.645 9.725 0.056 1.00 60.44 292 ASP A N 1
ATOM 2200 C CA . ASP A 1 292 ? 31.437 9.480 -0.740 1.00 60.44 292 ASP A CA 1
ATOM 2201 C C . ASP A 1 292 ? 30.571 10.742 -0.865 1.00 60.44 292 ASP A C 1
ATOM 2203 O O . ASP A 1 292 ? 29.414 10.669 -1.278 1.00 60.44 292 ASP A O 1
ATOM 2207 N N . ILE A 1 293 ? 31.132 11.910 -0.522 1.00 61.59 293 ILE A N 1
ATOM 2208 C CA . ILE A 1 293 ? 30.490 13.200 -0.764 1.00 61.59 293 ILE A CA 1
ATOM 2209 C C . ILE A 1 293 ? 30.405 13.385 -2.287 1.00 61.59 293 ILE A C 1
ATOM 2211 O O . ILE A 1 293 ? 31.448 13.402 -2.952 1.00 61.59 293 ILE A O 1
ATOM 2215 N N . PRO A 1 294 ? 29.196 13.502 -2.864 1.00 60.06 294 PRO A N 1
ATOM 2216 C CA . PRO A 1 294 ? 29.053 13.784 -4.284 1.00 60.06 294 PRO A CA 1
ATOM 2217 C C . PRO A 1 294 ? 29.741 15.122 -4.606 1.00 60.06 294 PRO A C 1
ATOM 2219 O O . PRO A 1 294 ? 29.760 16.017 -3.755 1.00 60.06 294 PRO A O 1
ATOM 2222 N N . PRO A 1 295 ? 30.313 15.290 -5.813 1.00 65.88 295 PRO A N 1
ATOM 2223 C CA . PRO A 1 295 ? 30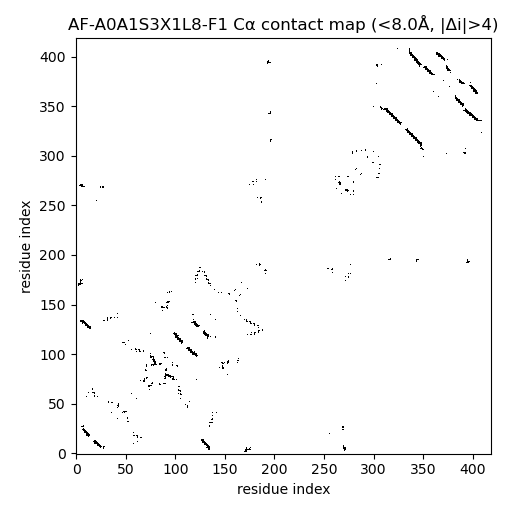.849 16.579 -6.242 1.00 65.88 295 PRO A CA 1
ATOM 2224 C C . PRO A 1 295 ? 29.819 17.689 -5.988 1.00 65.88 295 PRO A C 1
ATOM 2226 O O . PRO A 1 295 ? 28.636 17.479 -6.246 1.00 65.88 295 PRO A O 1
ATOM 2229 N N . ALA A 1 296 ? 30.251 18.853 -5.489 1.00 61.62 296 ALA A N 1
ATOM 2230 C CA . ALA A 1 296 ? 29.352 19.926 -5.034 1.00 61.62 296 ALA A CA 1
ATOM 2231 C C . ALA A 1 296 ? 28.321 20.379 -6.092 1.00 61.62 296 ALA A C 1
ATOM 2233 O O . ALA A 1 296 ? 27.250 20.869 -5.737 1.00 61.62 296 ALA A O 1
ATOM 2234 N N . ASP A 1 297 ? 28.621 20.154 -7.373 1.00 67.31 297 ASP A N 1
ATOM 2235 C CA . ASP A 1 297 ? 27.778 20.519 -8.513 1.00 67.31 297 ASP A CA 1
ATOM 2236 C C . ASP A 1 297 ? 26.749 19.437 -8.908 1.00 67.31 297 ASP A C 1
ATOM 2238 O O . ASP A 1 297 ? 25.896 19.681 -9.762 1.00 67.31 297 ASP A O 1
ATOM 2242 N N . GLN A 1 298 ? 26.787 18.240 -8.305 1.00 67.44 298 GLN A N 1
ATOM 2243 C CA . GLN A 1 298 ? 25.858 17.142 -8.597 1.00 67.44 298 GLN A CA 1
ATOM 2244 C C . GLN A 1 298 ? 24.985 16.791 -7.389 1.00 67.44 298 GLN A C 1
ATOM 2246 O O . GLN A 1 298 ? 25.444 16.267 -6.374 1.00 67.44 298 GLN A O 1
ATOM 2251 N N . LYS A 1 299 ? 23.673 17.012 -7.528 1.00 73.69 299 LYS A N 1
ATOM 2252 C CA . LYS A 1 299 ? 22.683 16.578 -6.538 1.00 73.69 299 LYS A CA 1
ATOM 2253 C C . LYS A 1 299 ? 22.534 15.057 -6.592 1.00 73.69 299 LYS A C 1
ATOM 2255 O O . LYS A 1 299 ? 21.996 14.514 -7.554 1.00 73.69 299 LYS A O 1
ATOM 2260 N N . GLN A 1 300 ? 22.972 14.374 -5.542 1.00 74.25 300 GLN A N 1
ATOM 2261 C CA . GLN A 1 300 ? 22.814 12.927 -5.418 1.00 74.25 300 GLN A CA 1
ATOM 2262 C C . GLN A 1 300 ? 21.327 12.553 -5.263 1.00 74.25 300 GLN A C 1
ATOM 2264 O O . GLN A 1 300 ? 20.627 13.146 -4.432 1.00 74.25 300 GLN A O 1
ATOM 2269 N N . PRO A 1 301 ? 20.814 11.597 -6.056 1.00 80.62 301 PRO A N 1
ATOM 2270 C CA . PRO A 1 301 ? 19.424 11.180 -5.959 1.00 80.62 301 PRO A CA 1
ATOM 2271 C C . PRO A 1 301 ? 19.174 10.352 -4.692 1.00 80.62 301 PRO A C 1
ATOM 2273 O O . PRO A 1 301 ? 20.030 9.587 -4.248 1.00 80.62 301 PRO A O 1
ATOM 2276 N N . ALA A 1 302 ? 17.961 10.451 -4.138 1.00 76.44 302 ALA A N 1
ATOM 2277 C CA . ALA A 1 302 ? 17.595 9.809 -2.870 1.00 76.44 302 ALA A CA 1
ATOM 2278 C C . ALA A 1 302 ? 17.744 8.274 -2.886 1.00 76.44 302 ALA A C 1
ATOM 2280 O O . ALA A 1 302 ? 18.056 7.670 -1.866 1.00 76.44 302 ALA A O 1
ATOM 2281 N N . TRP A 1 303 ? 17.565 7.640 -4.047 1.00 77.44 303 TRP A N 1
ATOM 2282 C CA . TRP A 1 303 ? 17.671 6.187 -4.221 1.00 77.44 303 TRP A CA 1
ATOM 2283 C C . TRP A 1 303 ? 19.106 5.676 -4.423 1.00 77.44 303 TRP A C 1
ATOM 2285 O O . TRP A 1 303 ? 19.297 4.472 -4.591 1.00 77.44 303 TRP A O 1
ATOM 2295 N N . LYS A 1 304 ? 20.114 6.557 -4.421 1.00 79.06 304 LYS A N 1
ATOM 2296 C CA . LYS A 1 304 ? 21.531 6.179 -4.494 1.00 79.06 304 LYS A CA 1
ATOM 2297 C C . LYS A 1 304 ? 22.313 6.859 -3.368 1.00 79.06 304 LYS A C 1
ATOM 2299 O O . LYS A 1 304 ? 23.096 7.756 -3.656 1.00 79.06 304 LYS A O 1
ATOM 2304 N N . PRO A 1 305 ? 22.110 6.467 -2.095 1.00 71.00 305 PRO A N 1
ATOM 2305 C CA . PRO A 1 305 ? 22.700 7.154 -0.941 1.00 71.00 305 PRO A CA 1
ATOM 2306 C C . PRO A 1 305 ? 24.222 6.979 -0.801 1.00 71.00 305 PRO A C 1
ATOM 2308 O O . PRO A 1 305 ? 24.859 7.760 -0.102 1.00 71.00 305 PRO A O 1
ATOM 2311 N N . TYR A 1 306 ? 24.820 5.999 -1.481 1.00 74.12 306 TYR A N 1
ATOM 2312 C CA . TYR A 1 306 ? 26.269 5.788 -1.541 1.00 74.12 306 TYR A CA 1
ATOM 2313 C C . TYR A 1 306 ? 26.711 5.470 -2.970 1.00 74.12 306 TYR A C 1
ATOM 2315 O O . TYR A 1 306 ? 25.927 4.995 -3.801 1.00 74.12 306 TYR A O 1
ATOM 2323 N N . LEU A 1 307 ? 27.981 5.745 -3.261 1.00 77.62 307 LEU A N 1
ATOM 2324 C CA . LEU A 1 307 ? 28.573 5.490 -4.567 1.00 77.62 307 LEU A CA 1
ATOM 2325 C C . LEU A 1 307 ? 29.133 4.068 -4.606 1.00 77.62 307 LEU A C 1
ATOM 2327 O O . LEU A 1 307 ? 29.957 3.680 -3.781 1.00 77.62 307 LEU A O 1
ATOM 2331 N N . TYR A 1 308 ? 28.679 3.283 -5.580 1.00 80.00 308 TYR A N 1
ATOM 2332 C CA . TYR A 1 308 ? 29.255 1.969 -5.837 1.00 80.00 308 TYR A CA 1
ATOM 2333 C C . TYR A 1 308 ? 30.711 2.115 -6.292 1.00 80.00 308 TYR A C 1
ATOM 2335 O O . TYR A 1 308 ? 31.026 3.018 -7.068 1.00 80.00 308 TYR A O 1
ATOM 2343 N N . ARG A 1 309 ? 31.575 1.211 -5.823 1.00 81.44 309 ARG A N 1
ATOM 2344 C CA . ARG A 1 309 ? 32.962 1.053 -6.275 1.00 81.44 309 ARG A CA 1
ATOM 2345 C C . ARG A 1 309 ? 33.192 -0.408 -6.614 1.00 81.44 309 ARG A C 1
ATOM 2347 O O . ARG A 1 309 ? 32.877 -1.278 -5.801 1.00 81.44 309 ARG A O 1
ATOM 2354 N N . GLY A 1 310 ? 33.745 -0.682 -7.786 1.00 84.88 310 GLY A N 1
ATOM 2355 C CA . GLY A 1 310 ? 34.009 -2.044 -8.228 1.00 84.88 310 GLY A CA 1
ATOM 2356 C C . GLY A 1 310 ? 33.670 -2.283 -9.691 1.00 84.88 310 GLY A C 1
ATOM 2357 O O . GLY A 1 310 ? 33.503 -1.366 -10.492 1.00 84.88 310 GLY A O 1
ATOM 2358 N N . LYS A 1 311 ? 33.592 -3.565 -10.056 1.00 88.75 311 LYS A N 1
ATOM 2359 C CA . LYS A 1 311 ? 33.366 -3.969 -11.443 1.00 88.75 311 LYS A CA 1
ATOM 2360 C C . LYS A 1 311 ? 31.984 -3.521 -11.905 1.00 88.75 311 LYS A C 1
ATOM 2362 O O . LYS A 1 311 ? 30.975 -4.000 -11.397 1.00 88.75 311 LYS A O 1
ATOM 2367 N N . GLN A 1 312 ? 31.964 -2.670 -12.924 1.00 91.38 312 GLN A N 1
ATOM 2368 C CA . GLN A 1 312 ? 30.718 -2.137 -13.446 1.00 91.38 312 GLN A CA 1
ATOM 2369 C C . GLN A 1 312 ? 29.943 -3.178 -14.260 1.00 91.38 312 GLN A C 1
ATOM 2371 O O . GLN A 1 312 ? 30.512 -3.857 -15.120 1.00 91.38 312 GLN A O 1
ATOM 2376 N N . ARG A 1 313 ? 28.643 -3.319 -13.989 1.00 92.50 313 ARG A N 1
ATOM 2377 C CA . ARG A 1 313 ? 27.749 -4.248 -14.690 1.00 92.50 313 ARG A CA 1
ATOM 2378 C C . ARG A 1 313 ? 26.299 -3.777 -14.616 1.00 92.50 313 ARG A C 1
ATOM 2380 O O . ARG A 1 313 ? 25.845 -3.304 -13.580 1.00 92.50 313 ARG A O 1
ATOM 2387 N N . ILE A 1 314 ? 25.558 -3.986 -15.701 1.00 93.25 314 ILE A N 1
ATOM 2388 C CA . ILE A 1 314 ? 24.101 -3.855 -15.725 1.00 93.25 314 ILE A CA 1
ATOM 2389 C C . ILE A 1 314 ? 23.479 -5.135 -16.287 1.00 93.25 314 ILE A C 1
ATOM 2391 O O . ILE A 1 314 ? 24.001 -5.714 -17.240 1.00 93.25 314 ILE A O 1
ATOM 2395 N N . LEU A 1 315 ? 22.403 -5.610 -15.667 1.00 94.62 315 LEU A N 1
ATOM 2396 C CA . LEU A 1 315 ? 21.661 -6.796 -16.092 1.00 94.62 315 LEU A CA 1
ATOM 2397 C C . LEU A 1 315 ? 20.176 -6.464 -16.120 1.00 94.62 315 LEU A C 1
ATOM 2399 O O . LEU A 1 315 ? 19.662 -5.883 -15.168 1.00 94.62 315 LEU A O 1
ATOM 2403 N N . PHE A 1 316 ? 19.496 -6.884 -17.180 1.00 93.06 316 PHE A N 1
ATOM 2404 C CA . PHE A 1 316 ? 18.049 -6.773 -17.301 1.00 93.06 316 PHE A CA 1
ATOM 2405 C C . PHE A 1 316 ? 17.426 -8.164 -17.362 1.00 93.06 316 PHE A C 1
ATOM 2407 O O . PHE A 1 316 ? 17.949 -9.057 -18.030 1.00 93.06 316 PHE A O 1
ATOM 2414 N N . THR A 1 317 ? 16.292 -8.340 -16.695 1.00 93.88 317 THR A N 1
ATOM 2415 C CA . THR A 1 317 ? 15.471 -9.549 -16.792 1.00 93.88 317 THR A CA 1
ATOM 2416 C C . THR A 1 317 ? 14.029 -9.134 -17.002 1.00 93.88 317 THR A C 1
ATOM 2418 O O . THR A 1 317 ? 13.501 -8.326 -16.243 1.00 93.88 317 THR A O 1
ATOM 2421 N N . ILE A 1 318 ? 13.388 -9.686 -18.026 1.00 91.94 318 ILE A N 1
ATOM 2422 C CA . ILE A 1 318 ? 11.967 -9.469 -18.286 1.00 91.94 318 ILE A CA 1
ATOM 2423 C C . ILE A 1 318 ? 11.225 -10.681 -17.739 1.00 91.94 318 ILE A C 1
ATOM 2425 O O . ILE A 1 318 ? 11.524 -11.814 -18.112 1.00 91.94 318 ILE A O 1
ATOM 2429 N N . HIS A 1 319 ? 10.295 -10.436 -16.824 1.00 92.06 319 HIS A N 1
ATOM 2430 C CA . HIS A 1 319 ? 9.433 -11.458 -16.252 1.00 92.06 319 HIS A CA 1
ATOM 2431 C C . HIS A 1 319 ? 7.992 -11.172 -16.656 1.00 92.06 319 HIS A C 1
ATOM 2433 O O . HIS A 1 319 ? 7.468 -10.102 -16.345 1.00 92.06 319 HIS A O 1
ATOM 2439 N N . GLU A 1 320 ? 7.347 -12.134 -17.307 1.00 91.12 320 GLU A N 1
ATOM 2440 C CA . GLU A 1 320 ? 5.962 -12.042 -17.758 1.00 91.12 320 GLU A CA 1
ATOM 2441 C C . GLU A 1 320 ? 5.119 -13.136 -17.108 1.00 91.12 320 GLU A C 1
ATOM 2443 O O . GLU A 1 320 ? 5.498 -14.306 -17.080 1.00 91.12 320 GLU A O 1
ATOM 2448 N N . THR A 1 321 ? 3.946 -12.750 -16.619 1.00 91.19 321 THR A N 1
ATOM 2449 C CA . THR A 1 321 ? 2.920 -13.658 -16.114 1.00 91.19 321 THR A CA 1
ATOM 2450 C C . THR A 1 321 ? 1.732 -13.623 -17.063 1.00 91.19 321 THR A C 1
ATOM 2452 O O . THR A 1 321 ? 1.143 -12.563 -17.291 1.00 91.19 321 THR A O 1
ATOM 2455 N N . VAL A 1 322 ? 1.365 -14.790 -17.590 1.00 89.69 322 VAL A N 1
ATOM 2456 C CA . VAL A 1 322 ? 0.163 -14.974 -18.411 1.00 89.69 322 VAL A CA 1
ATOM 2457 C C . VAL A 1 322 ? -1.010 -15.309 -17.495 1.00 89.69 322 VAL A C 1
ATOM 2459 O O . VAL A 1 322 ? -1.023 -16.362 -16.859 1.00 89.69 322 VAL A O 1
ATOM 2462 N N . HIS A 1 323 ? -2.007 -14.432 -17.452 1.00 89.06 323 HIS A N 1
ATOM 2463 C CA . HIS A 1 323 ? -3.281 -14.680 -16.782 1.00 89.06 323 HIS A CA 1
ATOM 2464 C C . HIS A 1 323 ? -4.277 -15.170 -17.821 1.00 89.06 323 HIS A C 1
ATOM 2466 O O . HIS A 1 323 ? -4.542 -14.470 -18.796 1.00 89.06 323 HIS A O 1
ATOM 2472 N N . ALA A 1 324 ? -4.825 -16.365 -17.624 1.00 87.38 324 ALA A N 1
ATOM 2473 C CA . ALA A 1 324 ? -5.819 -16.944 -18.516 1.00 87.38 324 ALA A CA 1
ATOM 2474 C C . ALA A 1 324 ? -7.037 -17.406 -17.711 1.00 87.38 324 ALA A C 1
ATOM 2476 O O . ALA A 1 324 ? -6.901 -18.179 -16.763 1.00 87.38 324 ALA A O 1
ATOM 2477 N N . ALA A 1 325 ? -8.219 -16.943 -18.108 1.00 86.69 325 ALA A N 1
ATOM 2478 C CA . ALA A 1 325 ? -9.501 -17.469 -17.666 1.00 86.69 325 ALA A CA 1
ATOM 2479 C C . ALA A 1 325 ? -10.153 -18.173 -18.859 1.00 86.69 325 ALA A C 1
ATOM 2481 O O . ALA A 1 325 ? -10.485 -17.518 -19.848 1.00 86.69 325 ALA A O 1
ATOM 2482 N N . MET A 1 326 ? -10.276 -19.498 -18.762 1.00 85.06 326 MET A N 1
ATOM 2483 C CA . MET A 1 326 ? -10.878 -20.343 -19.794 1.00 85.06 326 MET A CA 1
ATOM 2484 C C . MET A 1 326 ? -12.268 -20.766 -19.325 1.00 85.06 326 MET A C 1
ATOM 2486 O O . MET A 1 326 ? -12.384 -21.370 -18.257 1.00 85.06 326 MET A O 1
ATOM 2490 N N . TYR A 1 327 ? -13.306 -20.409 -20.077 1.00 83.25 327 TYR A N 1
ATOM 2491 C CA . TYR A 1 327 ? -14.696 -20.601 -19.655 1.00 83.25 327 TYR A CA 1
ATOM 2492 C C . TYR A 1 327 ? -15.354 -21.839 -20.259 1.00 83.25 327 TYR A C 1
ATOM 2494 O O . TYR A 1 327 ? -16.390 -22.247 -19.736 1.00 83.25 327 TYR A O 1
ATOM 2502 N N . ASP A 1 328 ? -14.758 -22.429 -21.304 1.00 78.88 328 ASP A N 1
ATOM 2503 C CA . ASP A 1 328 ? -15.270 -23.621 -22.006 1.00 78.88 328 ASP A CA 1
ATOM 2504 C C . ASP A 1 328 ? -16.773 -23.514 -22.335 1.00 78.88 328 ASP A C 1
ATOM 2506 O O . ASP A 1 328 ? -17.567 -24.435 -22.157 1.00 78.88 328 ASP A O 1
ATOM 2510 N N . ARG A 1 329 ? -17.190 -22.311 -22.735 1.00 82.19 329 ARG A N 1
ATOM 2511 C CA . ARG A 1 329 ? -18.562 -21.983 -23.118 1.00 82.19 329 ARG A CA 1
ATOM 2512 C C . ARG A 1 329 ? -18.515 -21.160 -24.384 1.00 82.19 329 ARG A C 1
ATOM 2514 O O . ARG A 1 329 ? -17.837 -20.136 -24.415 1.00 82.19 329 ARG A O 1
ATOM 2521 N N . ASP A 1 330 ? -19.274 -21.572 -25.389 1.00 81.38 330 ASP A N 1
ATOM 2522 C CA . ASP A 1 330 ? -19.310 -20.888 -26.682 1.00 81.38 330 ASP A CA 1
ATOM 2523 C C . ASP A 1 330 ? -19.784 -19.428 -26.550 1.00 81.38 330 ASP A C 1
ATOM 2525 O O . ASP A 1 330 ? -19.379 -18.567 -27.331 1.00 81.38 330 ASP A O 1
ATOM 2529 N N . GLU A 1 331 ? -20.604 -19.117 -25.537 1.00 90.00 331 GLU A N 1
ATOM 2530 C CA . GLU A 1 331 ? -21.137 -17.770 -25.311 1.00 90.00 331 GLU A CA 1
ATOM 2531 C C . GLU A 1 331 ? -20.199 -16.850 -24.518 1.00 90.00 331 GLU A C 1
ATOM 2533 O O . GLU A 1 331 ? -20.376 -15.629 -24.550 1.00 90.00 331 GLU A O 1
ATOM 2538 N N . ILE A 1 332 ? -19.231 -17.401 -23.775 1.00 86.31 332 ILE A N 1
ATOM 2539 C CA . ILE A 1 332 ? -18.336 -16.619 -22.914 1.00 86.31 332 ILE A CA 1
ATOM 2540 C C . ILE A 1 332 ? -16.909 -16.751 -23.448 1.00 86.31 332 ILE A C 1
ATOM 2542 O O . ILE A 1 332 ? -16.284 -17.792 -23.252 1.00 86.31 332 ILE A O 1
ATOM 2546 N N . PRO A 1 333 ? -16.357 -15.704 -24.085 1.00 83.75 333 PRO A N 1
ATOM 2547 C CA . PRO A 1 333 ? -15.009 -15.776 -24.618 1.00 83.75 333 PRO A CA 1
ATOM 2548 C C . PRO A 1 333 ? -13.981 -15.902 -23.492 1.00 83.75 333 PRO A C 1
ATOM 2550 O O . PRO A 1 333 ? -14.062 -15.220 -22.466 1.00 83.75 333 PRO A O 1
ATOM 2553 N N . ASP A 1 334 ? -12.967 -16.730 -23.729 1.00 84.62 334 ASP A N 1
ATOM 2554 C CA . ASP A 1 334 ? -11.790 -16.806 -22.871 1.00 84.62 334 ASP A CA 1
ATOM 2555 C C . ASP A 1 334 ? -11.097 -15.443 -22.777 1.00 84.62 334 ASP A C 1
ATOM 2557 O O . ASP A 1 334 ? -11.011 -14.683 -23.749 1.00 84.62 334 ASP A O 1
ATOM 2561 N N . ARG A 1 335 ? -10.553 -15.138 -21.598 1.00 86.19 335 ARG A N 1
ATOM 2562 C CA . ARG A 1 335 ? -9.841 -13.883 -21.346 1.00 86.19 335 ARG A CA 1
ATOM 2563 C C . ARG A 1 335 ? -8.381 -14.155 -21.040 1.00 86.19 335 ARG A C 1
ATOM 2565 O O . ARG A 1 335 ? -8.073 -14.894 -20.108 1.00 86.19 335 ARG A O 1
ATOM 2572 N N . ILE A 1 336 ? -7.491 -13.505 -21.788 1.00 87.69 336 ILE A N 1
ATOM 2573 C CA . ILE A 1 336 ? -6.044 -13.605 -21.592 1.00 87.69 336 ILE A CA 1
ATOM 2574 C C . ILE A 1 336 ? -5.455 -12.211 -21.451 1.00 87.69 336 ILE A C 1
ATOM 2576 O O . ILE A 1 336 ? -5.650 -11.345 -22.304 1.00 87.69 336 ILE A O 1
ATOM 2580 N N . THR A 1 337 ? -4.712 -12.002 -20.374 1.00 89.44 337 THR A N 1
ATOM 2581 C CA . THR A 1 337 ? -3.949 -10.777 -20.141 1.00 89.44 337 THR A CA 1
ATOM 2582 C C . THR A 1 337 ? -2.525 -11.134 -19.743 1.00 89.44 337 THR A C 1
ATOM 2584 O O . THR A 1 337 ? -2.271 -12.171 -19.132 1.00 89.44 337 THR A O 1
ATOM 2587 N N . ILE A 1 338 ? -1.573 -10.280 -20.107 1.00 91.25 338 ILE A N 1
ATOM 2588 C CA . ILE A 1 338 ? -0.180 -10.416 -19.686 1.00 91.25 338 ILE A CA 1
ATOM 2589 C C . ILE A 1 338 ? 0.119 -9.293 -18.707 1.00 91.25 338 ILE A C 1
ATOM 2591 O O . ILE A 1 338 ? -0.138 -8.127 -19.000 1.00 91.25 338 ILE A O 1
ATOM 2595 N N . SER A 1 339 ? 0.684 -9.643 -17.555 1.00 93.56 339 SER A N 1
ATOM 2596 C CA . SER A 1 339 ? 1.337 -8.679 -16.672 1.00 93.56 339 SER A CA 1
ATOM 2597 C C . SER A 1 339 ? 2.832 -8.950 -16.682 1.00 93.56 339 SER A C 1
ATOM 2599 O O . SER A 1 339 ? 3.246 -10.059 -16.340 1.00 93.56 339 SER A O 1
ATOM 2601 N N . GLY A 1 340 ? 3.639 -7.960 -17.034 1.00 92.56 340 GLY A N 1
ATOM 2602 C CA . GLY A 1 340 ? 5.085 -8.091 -17.071 1.00 92.56 340 GLY A CA 1
ATOM 2603 C C . GLY A 1 340 ? 5.805 -7.054 -16.224 1.00 92.56 340 GLY A C 1
ATOM 2604 O O . GLY A 1 340 ? 5.252 -6.028 -15.820 1.00 92.56 340 GLY A O 1
ATOM 2605 N N . GLN A 1 341 ? 7.067 -7.335 -15.936 1.00 94.69 341 GLN A N 1
ATOM 2606 C CA . GLN A 1 341 ? 7.977 -6.417 -15.273 1.00 94.69 341 GLN A CA 1
ATOM 2607 C C . GLN A 1 341 ? 9.387 -6.555 -15.841 1.00 94.69 341 GLN A C 1
ATOM 2609 O O . GLN A 1 341 ? 9.833 -7.651 -16.180 1.00 94.69 341 GLN A O 1
ATOM 2614 N N . VAL A 1 342 ? 10.096 -5.433 -15.916 1.00 93.62 342 VAL A N 1
ATOM 2615 C CA . VAL A 1 342 ? 11.515 -5.383 -16.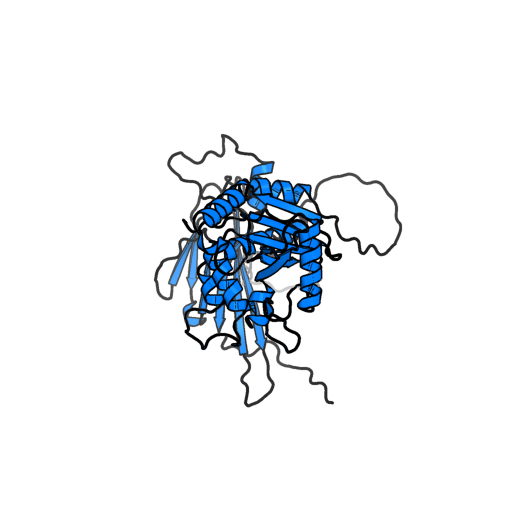266 1.00 93.62 342 VAL A CA 1
ATOM 2616 C C . VAL A 1 342 ? 12.299 -5.158 -14.980 1.00 93.62 342 VAL A C 1
ATOM 2618 O O . VAL A 1 342 ? 12.232 -4.086 -14.378 1.00 93.62 342 VAL A O 1
ATOM 2621 N N . ASN A 1 343 ? 13.039 -6.175 -14.556 1.00 93.81 343 ASN A N 1
ATOM 2622 C CA . ASN A 1 343 ? 13.977 -6.110 -13.444 1.00 93.81 343 ASN A CA 1
ATOM 2623 C C . ASN A 1 343 ? 15.331 -5.613 -13.961 1.00 93.81 343 ASN A C 1
ATOM 2625 O O . ASN A 1 343 ? 15.770 -6.008 -15.041 1.00 93.81 343 ASN A O 1
ATOM 2629 N N . CYS A 1 344 ? 16.001 -4.772 -13.181 1.00 93.69 344 CYS A N 1
ATOM 2630 C CA . CYS A 1 344 ? 17.327 -4.246 -13.468 1.00 93.69 344 CYS A CA 1
ATOM 2631 C C . CYS A 1 344 ? 18.240 -4.479 -12.261 1.00 93.69 344 CYS A C 1
ATOM 2633 O O . CYS A 1 344 ? 17.860 -4.160 -11.137 1.00 93.69 344 CYS A O 1
ATOM 2635 N N . ARG A 1 345 ? 19.443 -5.017 -12.487 1.00 91.44 345 ARG A N 1
ATOM 2636 C CA . ARG A 1 345 ? 20.558 -4.965 -11.532 1.00 91.44 345 ARG A CA 1
ATOM 2637 C C . ARG A 1 345 ? 21.582 -4.004 -12.065 1.00 91.44 345 ARG A C 1
ATOM 2639 O O . ARG A 1 345 ? 22.172 -4.279 -13.108 1.00 91.44 345 ARG A O 1
ATOM 2646 N N . ALA A 1 346 ? 21.826 -2.930 -11.333 1.00 91.12 346 ALA A N 1
ATOM 2647 C CA . ALA A 1 346 ? 22.842 -1.957 -11.692 1.00 91.12 346 ALA A CA 1
ATOM 2648 C C . ALA A 1 346 ? 23.943 -1.929 -10.633 1.00 91.12 346 ALA A C 1
ATOM 2650 O O . ALA A 1 346 ? 23.711 -1.591 -9.478 1.00 91.12 346 ALA A O 1
ATOM 2651 N N . GLU A 1 347 ? 25.153 -2.270 -11.051 1.00 90.19 347 GLU A N 1
ATOM 2652 C CA . GLU A 1 347 ? 26.402 -2.159 -10.304 1.00 90.19 347 GLU A CA 1
ATOM 2653 C C . GLU A 1 347 ? 27.248 -1.127 -11.055 1.00 90.19 347 GLU A C 1
ATOM 2655 O O . GLU A 1 347 ? 28.104 -1.499 -11.844 1.00 90.19 347 GLU A O 1
ATOM 2660 N N . LEU A 1 348 ? 26.933 0.167 -10.927 1.00 89.19 348 LEU A N 1
ATOM 2661 C CA . LEU A 1 348 ? 27.568 1.234 -11.715 1.00 89.19 348 LEU A CA 1
ATOM 2662 C C . LEU A 1 348 ? 28.202 2.296 -10.813 1.00 89.19 348 LEU A C 1
ATOM 2664 O O . LEU A 1 348 ? 27.534 2.840 -9.922 1.00 89.19 348 LEU A O 1
ATOM 2668 N N . GLU A 1 349 ? 29.474 2.604 -11.070 1.00 88.19 349 GLU A N 1
ATOM 2669 C CA . GLU A 1 349 ? 30.236 3.618 -10.333 1.00 88.19 349 GLU A CA 1
ATOM 2670 C C . GLU A 1 349 ? 29.744 5.035 -10.660 1.00 88.19 349 GLU A C 1
ATOM 2672 O O . GLU A 1 349 ? 29.226 5.291 -11.746 1.00 88.19 349 GLU A O 1
ATOM 2677 N N . GLY A 1 350 ? 29.897 5.969 -9.717 1.00 84.12 350 GLY A N 1
ATOM 2678 C CA . GLY A 1 350 ? 29.457 7.359 -9.890 1.00 84.12 350 GLY A CA 1
ATOM 2679 C C . GLY A 1 350 ? 27.932 7.508 -9.965 1.00 84.12 350 GLY A C 1
ATOM 2680 O O . GLY A 1 350 ? 27.196 6.760 -9.321 1.00 84.12 350 GLY A O 1
ATOM 2681 N N . LEU A 1 351 ? 27.443 8.473 -10.746 1.00 85.69 351 LEU A N 1
ATOM 2682 C CA . LEU A 1 351 ? 26.013 8.755 -10.955 1.00 85.69 351 LEU A CA 1
ATOM 2683 C C . LEU A 1 351 ? 25.661 8.728 -12.459 1.00 85.69 351 LEU A C 1
ATOM 2685 O O . LEU A 1 351 ? 25.355 9.775 -13.022 1.00 85.69 351 LEU A O 1
ATOM 2689 N N . PRO A 1 352 ? 25.759 7.573 -13.145 1.00 88.75 352 PRO A N 1
ATOM 2690 C CA . PRO A 1 352 ? 25.512 7.517 -14.579 1.00 88.75 352 PRO A CA 1
ATOM 2691 C C . PRO A 1 352 ? 24.015 7.492 -14.884 1.00 88.75 352 PRO A C 1
ATOM 2693 O O . PRO A 1 352 ? 23.243 6.827 -14.187 1.00 88.75 352 PRO A O 1
ATOM 2696 N N . ASP A 1 353 ? 23.643 8.143 -15.981 1.00 89.12 353 ASP A N 1
ATOM 2697 C CA . ASP A 1 353 ? 22.339 7.977 -16.610 1.00 89.12 353 ASP A CA 1
ATOM 2698 C C . ASP A 1 353 ? 22.399 6.856 -17.649 1.00 89.12 353 ASP A C 1
ATOM 2700 O O . ASP A 1 353 ? 23.317 6.775 -18.468 1.00 89.12 353 ASP A O 1
ATOM 2704 N N . VAL A 1 354 ? 21.405 5.976 -17.607 1.00 92.25 354 VAL A N 1
ATOM 2705 C CA . VAL A 1 354 ? 21.250 4.839 -18.510 1.00 92.25 354 VAL A CA 1
ATOM 2706 C C . VAL A 1 354 ? 20.081 5.111 -19.444 1.00 92.25 354 VAL A C 1
ATOM 2708 O O . VAL A 1 354 ? 18.997 5.486 -19.002 1.00 92.25 354 VAL A O 1
ATOM 2711 N N . MET A 1 355 ? 20.298 4.880 -20.737 1.00 91.19 355 MET A N 1
ATOM 2712 C CA . MET A 1 355 ? 19.254 4.899 -21.758 1.00 91.19 355 MET A CA 1
ATOM 2713 C C . MET A 1 355 ? 18.800 3.468 -22.049 1.00 91.19 355 MET A C 1
ATOM 2715 O O . MET A 1 355 ? 19.607 2.634 -22.459 1.00 91.19 355 MET A O 1
ATOM 2719 N N . PHE A 1 356 ? 17.514 3.182 -21.865 1.00 89.81 356 PHE A N 1
ATOM 2720 C CA . PHE A 1 356 ? 16.906 1.888 -22.165 1.00 89.81 356 PHE A CA 1
ATOM 2721 C C . PHE A 1 356 ? 15.854 2.036 -23.271 1.00 89.81 356 PHE A C 1
ATOM 2723 O O . PHE A 1 356 ? 14.793 2.618 -23.030 1.00 89.81 356 PHE A O 1
ATOM 2730 N N . PRO A 1 357 ? 16.136 1.566 -24.499 1.00 87.44 357 PRO A N 1
ATOM 2731 C CA . PRO A 1 357 ? 15.203 1.690 -25.610 1.00 87.44 357 PRO A CA 1
ATOM 2732 C C . PRO A 1 357 ? 14.029 0.713 -25.457 1.00 87.44 357 PRO A C 1
ATOM 2734 O O . PRO A 1 357 ? 14.229 -0.498 -25.372 1.00 87.44 357 PRO A O 1
ATOM 2737 N N . LEU A 1 358 ? 12.803 1.239 -25.474 1.00 83.75 358 LEU A N 1
ATOM 2738 C CA . LEU A 1 358 ? 11.558 0.475 -25.530 1.00 83.75 358 LEU A CA 1
ATOM 2739 C C . LEU A 1 358 ? 11.011 0.505 -26.958 1.00 83.75 358 LEU A C 1
ATOM 2741 O O . LEU A 1 358 ? 10.871 1.570 -27.563 1.00 83.75 358 LEU A O 1
ATOM 2745 N N . ILE A 1 359 ? 10.709 -0.675 -27.499 1.00 83.38 359 ILE A N 1
ATOM 2746 C CA . ILE A 1 359 ? 10.187 -0.855 -28.857 1.00 83.38 359 ILE A CA 1
ATOM 2747 C C . ILE A 1 359 ? 8.975 -1.782 -28.782 1.00 83.38 359 ILE A C 1
ATOM 2749 O O . ILE A 1 359 ? 8.984 -2.751 -28.026 1.00 83.38 359 ILE A O 1
ATOM 2753 N N . GLY A 1 360 ? 7.951 -1.507 -29.593 1.00 78.31 360 GLY A N 1
ATOM 2754 C CA . GLY A 1 360 ? 6.823 -2.422 -29.782 1.00 78.31 360 GLY A CA 1
ATOM 2755 C C . GLY A 1 360 ? 5.775 -2.389 -28.670 1.00 78.31 360 GLY A C 1
ATOM 2756 O O . GLY A 1 360 ? 5.018 -3.342 -28.526 1.00 78.31 360 GLY A O 1
ATOM 2757 N N . LEU A 1 361 ? 5.709 -1.306 -27.887 1.00 80.69 361 LEU A N 1
ATOM 2758 C CA . LEU A 1 361 ? 4.668 -1.125 -26.867 1.00 80.69 361 LEU A CA 1
ATOM 2759 C C . LEU A 1 361 ? 3.269 -1.040 -27.506 1.00 80.69 361 LEU A C 1
ATOM 2761 O O . LEU A 1 361 ? 2.340 -1.708 -27.050 1.00 80.69 361 LEU A O 1
ATOM 2765 N N . ASP A 1 362 ? 3.150 -0.297 -28.611 1.00 76.81 362 ASP A N 1
ATOM 2766 C CA . ASP A 1 362 ? 1.893 -0.131 -29.352 1.00 76.81 362 ASP A CA 1
ATOM 2767 C C . ASP A 1 362 ? 1.463 -1.436 -30.037 1.00 76.81 362 ASP A C 1
ATOM 2769 O O . ASP A 1 362 ? 0.310 -1.863 -29.935 1.00 76.81 362 ASP A O 1
ATOM 2773 N N . THR A 1 363 ? 2.406 -2.136 -30.678 1.00 82.00 363 THR A N 1
ATOM 2774 C CA . THR A 1 363 ? 2.136 -3.435 -31.314 1.00 82.00 363 THR A CA 1
ATOM 2775 C C . THR A 1 363 ? 1.756 -4.506 -30.294 1.00 82.00 363 THR A C 1
ATOM 2777 O O . THR A 1 363 ? 0.910 -5.352 -30.587 1.00 82.00 363 THR A O 1
ATOM 2780 N N . ALA A 1 364 ? 2.330 -4.451 -29.089 1.00 78.06 364 ALA A N 1
ATOM 2781 C CA . ALA A 1 364 ? 2.003 -5.342 -27.983 1.00 78.06 364 ALA A CA 1
ATOM 2782 C C . ALA A 1 364 ? 0.693 -4.980 -27.260 1.00 78.06 364 ALA A C 1
ATOM 2784 O O . ALA A 1 364 ? 0.307 -5.707 -26.350 1.00 78.06 364 ALA A O 1
ATOM 2785 N N . ARG A 1 365 ? -0.009 -3.903 -27.654 1.00 84.38 365 ARG A N 1
ATOM 2786 C CA . ARG A 1 365 ? -1.252 -3.435 -27.009 1.00 84.38 365 ARG A CA 1
ATOM 2787 C C . ARG A 1 365 ? -1.093 -3.287 -25.494 1.00 84.38 365 ARG A C 1
ATOM 2789 O O . ARG A 1 365 ? -1.905 -3.796 -24.716 1.00 84.38 365 ARG A O 1
ATOM 2796 N N . VAL A 1 366 ? -0.009 -2.633 -25.082 1.00 86.12 366 VAL A N 1
ATOM 2797 C CA . VAL A 1 366 ? 0.231 -2.313 -23.674 1.00 86.12 366 VAL A CA 1
ATOM 2798 C C . VAL A 1 366 ? -0.789 -1.264 -23.230 1.00 86.12 366 VAL A C 1
ATOM 2800 O O . VAL A 1 366 ? -0.828 -0.162 -23.763 1.00 86.12 366 VAL A O 1
ATOM 2803 N N . GLU A 1 367 ? -1.623 -1.614 -22.255 1.00 87.44 367 GLU A N 1
ATOM 2804 C CA . GLU A 1 367 ? -2.681 -0.745 -21.724 1.00 87.44 367 GLU A CA 1
ATOM 2805 C C . GLU A 1 367 ? -2.212 0.060 -20.511 1.00 87.44 367 GLU A C 1
ATOM 2807 O O . GLU A 1 367 ? -2.674 1.175 -20.280 1.00 87.44 367 GLU A O 1
ATOM 2812 N N . LEU A 1 368 ? -1.300 -0.509 -19.718 1.00 87.62 368 LEU A N 1
ATOM 2813 C CA . LEU A 1 368 ? -0.812 0.103 -18.487 1.00 87.62 368 LEU A CA 1
ATOM 2814 C C . LEU A 1 368 ? 0.707 0.028 -18.426 1.00 87.62 368 LEU A C 1
ATOM 2816 O O . LEU A 1 368 ? 1.287 -1.041 -18.617 1.00 87.62 368 LEU A O 1
ATOM 2820 N N . LEU A 1 369 ? 1.333 1.151 -18.081 1.00 88.62 369 LEU A N 1
ATOM 2821 C CA . LEU A 1 369 ? 2.759 1.267 -17.801 1.00 88.62 369 LEU A CA 1
ATOM 2822 C C . LEU A 1 369 ? 2.958 1.971 -16.464 1.00 88.62 369 LEU A C 1
ATOM 2824 O O . LEU A 1 369 ? 2.306 2.967 -16.162 1.00 88.62 369 LEU A O 1
ATOM 2828 N N . SER A 1 370 ? 3.894 1.470 -15.668 1.00 89.75 370 SER A N 1
ATOM 2829 C CA . SER A 1 370 ? 4.415 2.192 -14.509 1.00 89.75 370 SER A CA 1
ATOM 2830 C C . SER A 1 370 ? 5.924 2.036 -14.441 1.00 89.75 370 SER A C 1
ATOM 2832 O O . SER A 1 370 ? 6.470 0.991 -14.798 1.00 89.75 370 SER A O 1
ATOM 2834 N N . PHE A 1 371 ? 6.595 3.084 -13.981 1.00 90.00 371 PHE A N 1
ATOM 2835 C CA . PHE A 1 371 ? 8.048 3.173 -13.961 1.00 90.00 371 PHE A CA 1
ATOM 2836 C C . PHE A 1 371 ? 8.555 3.384 -12.541 1.00 90.00 371 PHE A C 1
ATOM 2838 O O . PHE A 1 371 ? 7.872 3.959 -11.691 1.00 90.00 371 PHE A O 1
ATOM 2845 N N . HIS A 1 372 ? 9.777 2.930 -12.290 1.00 89.44 372 HIS A N 1
ATOM 2846 C CA . HIS A 1 372 ? 10.487 3.255 -11.066 1.00 89.44 372 HIS A CA 1
ATOM 2847 C C . HIS A 1 372 ? 10.740 4.772 -10.987 1.00 89.44 372 HIS A C 1
ATOM 2849 O O . HIS A 1 372 ? 11.076 5.371 -12.009 1.00 89.44 372 HIS A O 1
ATOM 2855 N N . PRO A 1 373 ? 10.698 5.400 -9.794 1.00 86.94 373 PRO A N 1
ATOM 2856 C CA . PRO A 1 373 ? 10.958 6.838 -9.630 1.00 86.94 373 PRO A CA 1
ATOM 2857 C C . PRO A 1 373 ? 12.323 7.330 -10.126 1.00 86.94 373 PRO A C 1
ATOM 2859 O O . PRO A 1 373 ? 12.535 8.530 -10.256 1.00 86.94 373 PRO A O 1
ATOM 2862 N N . CYS A 1 374 ? 13.262 6.417 -10.383 1.00 88.69 374 CYS A N 1
ATOM 2863 C CA . CYS A 1 374 ? 14.561 6.765 -10.953 1.00 88.69 374 CYS A CA 1
ATOM 2864 C C . CYS A 1 374 ? 14.506 7.093 -12.447 1.00 88.69 374 CYS A C 1
ATOM 2866 O O . CYS A 1 374 ? 15.508 7.543 -13.002 1.00 88.69 374 CYS A O 1
ATOM 2868 N N . ALA A 1 375 ? 13.384 6.799 -13.104 1.00 90.06 375 ALA A N 1
ATOM 2869 C CA . ALA A 1 375 ? 13.215 6.993 -14.526 1.00 90.06 375 ALA A CA 1
ATOM 2870 C C . ALA A 1 375 ? 12.630 8.367 -14.850 1.00 90.06 375 ALA A C 1
ATOM 2872 O O . ALA A 1 375 ? 11.648 8.813 -14.260 1.00 90.06 375 ALA A O 1
ATOM 2873 N N . GLN A 1 376 ? 13.235 9.016 -15.834 1.00 87.00 376 GLN A N 1
ATOM 2874 C CA . GLN A 1 376 ? 12.739 10.214 -16.486 1.00 87.00 376 GLN A CA 1
ATOM 2875 C C . GLN A 1 376 ? 11.820 9.755 -17.617 1.00 87.00 376 GLN A C 1
ATOM 2877 O O . GLN A 1 376 ? 12.273 9.413 -18.711 1.00 87.00 376 GLN A O 1
ATOM 2882 N N . VAL A 1 377 ? 10.527 9.662 -17.316 1.00 71.62 377 VAL A N 1
ATOM 2883 C CA . VAL A 1 377 ? 9.514 9.238 -18.285 1.00 71.62 377 VAL A CA 1
ATOM 2884 C C . VAL A 1 377 ? 9.173 10.437 -19.176 1.00 71.62 377 VAL A C 1
ATOM 2886 O O . VAL A 1 377 ? 8.735 11.458 -18.647 1.00 71.62 377 VAL A O 1
ATOM 2889 N N . PRO A 1 378 ? 9.363 10.356 -20.506 1.00 66.00 378 PRO A N 1
ATOM 2890 C CA . PRO A 1 378 ? 8.903 11.402 -21.413 1.00 66.00 378 PRO A CA 1
ATOM 2891 C C . PRO A 1 378 ? 7.385 11.558 -21.292 1.00 66.00 378 PRO A C 1
ATOM 2893 O O . PRO A 1 378 ? 6.671 10.561 -21.381 1.00 66.00 378 PRO A O 1
ATOM 2896 N N . GLU A 1 379 ? 6.890 12.786 -21.110 1.00 56.03 379 GLU A N 1
ATOM 2897 C CA . GLU A 1 379 ? 5.455 13.035 -20.906 1.00 56.03 379 GLU A CA 1
ATOM 2898 C C . GLU A 1 379 ? 4.595 12.595 -22.108 1.00 56.03 379 GLU A C 1
ATOM 2900 O O . GLU A 1 379 ? 3.439 12.246 -21.905 1.00 56.03 379 GLU A O 1
ATOM 2905 N N . HIS A 1 380 ? 5.139 12.549 -23.333 1.00 48.59 380 HIS A N 1
ATOM 2906 C CA . HIS A 1 380 ? 4.448 12.091 -24.549 1.00 48.59 380 HIS A CA 1
ATOM 2907 C C . HIS A 1 380 ? 5.454 11.588 -25.611 1.00 48.59 380 HIS A C 1
ATOM 2909 O O . HIS A 1 380 ? 6.466 12.252 -25.844 1.00 48.59 380 HIS A O 1
ATOM 2915 N N . GLY A 1 381 ? 5.175 10.475 -26.312 1.00 46.31 381 GLY A N 1
ATOM 2916 C CA . GLY A 1 381 ? 5.925 10.097 -27.526 1.00 46.31 381 GLY A CA 1
ATOM 2917 C C . GLY A 1 381 ? 5.691 8.673 -28.063 1.00 46.31 381 GLY A C 1
ATOM 2918 O O . GLY A 1 381 ? 5.991 7.706 -27.372 1.00 46.31 381 GLY A O 1
ATOM 2919 N N . ASN A 1 382 ? 5.198 8.588 -29.307 1.00 51.78 382 ASN A N 1
ATOM 2920 C CA . ASN A 1 382 ? 4.950 7.400 -30.155 1.00 51.78 382 ASN A CA 1
ATOM 2921 C C . ASN A 1 382 ? 6.039 6.305 -30.131 1.00 51.78 382 ASN A C 1
ATOM 2923 O O . ASN A 1 382 ? 7.206 6.657 -30.003 1.00 51.78 382 ASN A O 1
ATOM 2927 N N . GLU A 1 383 ? 5.644 5.042 -30.408 1.00 50.41 383 GLU A N 1
ATOM 2928 C CA . GLU A 1 383 ? 6.343 3.800 -30.858 1.00 50.41 383 GLU A CA 1
ATOM 2929 C C . GLU A 1 383 ? 7.796 3.481 -30.416 1.00 50.41 383 GLU A C 1
ATOM 2931 O O . GLU A 1 383 ? 8.136 2.308 -30.221 1.00 50.41 383 GLU A O 1
ATOM 2936 N N . LYS A 1 384 ? 8.676 4.477 -30.280 1.00 53.25 384 LYS A N 1
ATOM 2937 C CA . LYS A 1 384 ? 10.072 4.391 -29.837 1.00 53.25 384 LYS A CA 1
ATOM 2938 C C . LYS A 1 384 ? 10.280 5.300 -28.631 1.00 53.25 384 LYS A C 1
ATOM 2940 O O . LYS A 1 384 ? 10.658 6.464 -28.770 1.00 53.25 384 LYS A O 1
ATOM 2945 N N . GLN A 1 385 ? 10.080 4.747 -27.443 1.00 70.69 385 GLN A N 1
ATOM 2946 C CA . GLN A 1 385 ? 10.318 5.461 -26.195 1.00 70.69 385 GLN A CA 1
ATOM 2947 C C . GLN A 1 385 ? 11.689 5.057 -25.645 1.00 70.69 385 GLN A C 1
ATOM 2949 O O . GLN A 1 385 ? 11.911 3.905 -25.284 1.00 70.69 385 GLN A O 1
ATOM 2954 N N . ALA A 1 386 ? 12.640 5.988 -25.593 1.00 78.31 386 ALA A N 1
ATOM 2955 C CA . ALA A 1 386 ? 13.880 5.771 -24.853 1.00 78.31 386 ALA A CA 1
ATOM 2956 C C . ALA A 1 386 ? 13.657 6.188 -23.397 1.00 78.31 386 ALA A C 1
ATOM 2958 O O . ALA A 1 386 ? 13.376 7.353 -23.118 1.00 78.31 386 ALA A O 1
ATOM 2959 N N . LEU A 1 387 ? 13.766 5.235 -22.474 1.00 87.06 387 LEU A N 1
ATOM 2960 C CA . LEU A 1 387 ? 13.667 5.495 -21.045 1.00 87.06 387 LEU A CA 1
ATOM 2961 C C . LEU A 1 387 ? 15.042 5.897 -20.510 1.00 87.06 387 LEU A C 1
ATOM 2963 O O . LEU A 1 387 ? 15.963 5.081 -20.503 1.00 87.06 387 LEU A O 1
ATOM 2967 N N . MET A 1 388 ? 15.179 7.137 -20.049 1.00 90.62 388 MET A N 1
ATOM 2968 C CA . MET A 1 388 ? 16.376 7.597 -19.342 1.00 90.62 388 MET A CA 1
ATOM 2969 C C . MET A 1 388 ? 16.198 7.370 -17.844 1.00 90.62 388 MET A C 1
ATOM 2971 O O . MET A 1 388 ? 15.134 7.665 -17.306 1.00 90.62 388 MET A O 1
ATOM 2975 N N . PHE A 1 389 ? 17.201 6.846 -17.144 1.00 92.06 389 PHE A N 1
ATOM 2976 C CA . PHE A 1 389 ? 17.127 6.668 -15.692 1.00 92.06 389 PHE A CA 1
ATOM 2977 C C . PHE A 1 389 ? 18.506 6.623 -15.038 1.00 92.06 389 PHE A C 1
ATOM 2979 O O . PHE A 1 389 ? 19.448 6.070 -15.601 1.00 92.06 389 PHE A O 1
ATOM 2986 N N . SER A 1 390 ? 18.602 7.129 -13.809 1.00 91.69 390 SER A N 1
ATOM 2987 C CA . SER A 1 390 ? 19.804 6.997 -12.977 1.00 91.69 390 SER A CA 1
ATOM 2988 C C . SER A 1 390 ? 19.580 5.843 -11.991 1.00 91.69 390 SER A C 1
ATOM 2990 O O . SER A 1 390 ? 18.861 6.026 -11.009 1.00 91.69 390 SER A O 1
ATOM 2992 N N . PRO A 1 391 ? 20.110 4.631 -12.218 1.00 90.81 391 PRO A N 1
ATOM 2993 C CA . PRO A 1 391 ? 19.669 3.453 -11.480 1.00 90.81 391 PRO A CA 1
ATOM 2994 C C . PRO A 1 391 ? 20.029 3.484 -9.982 1.00 90.81 391 PRO A C 1
ATOM 2996 O O . PRO A 1 391 ? 21.138 3.899 -9.624 1.00 90.81 391 PRO A O 1
ATOM 2999 N N . PRO A 1 392 ? 19.139 2.975 -9.104 1.00 88.00 392 PRO A N 1
ATOM 3000 C CA . PRO A 1 392 ? 19.509 2.503 -7.773 1.00 88.00 392 PRO A CA 1
ATOM 3001 C C . PRO A 1 392 ? 20.600 1.431 -7.842 1.00 88.00 392 PRO A C 1
ATOM 3003 O O . PRO A 1 392 ? 20.797 0.786 -8.873 1.00 88.00 392 PRO A O 1
ATOM 3006 N N . LEU A 1 393 ? 21.301 1.221 -6.732 1.00 82.06 393 LEU A N 1
ATOM 3007 C CA . LEU A 1 393 ? 22.264 0.131 -6.635 1.00 82.06 393 LEU A CA 1
ATOM 3008 C C . LEU A 1 393 ? 21.551 -1.206 -6.395 1.00 82.06 393 LEU A C 1
ATOM 3010 O O . LEU A 1 393 ? 20.623 -1.280 -5.594 1.00 82.06 393 LEU A O 1
ATOM 3014 N N . GLY A 1 394 ? 22.048 -2.266 -7.030 1.00 84.44 394 GLY A N 1
ATOM 3015 C CA . GLY A 1 394 ? 21.533 -3.620 -6.833 1.00 84.44 394 GLY A CA 1
ATOM 3016 C C . GLY A 1 394 ? 20.296 -3.883 -7.681 1.00 84.44 394 GLY A C 1
ATOM 3017 O O . GLY A 1 394 ? 20.135 -3.277 -8.743 1.00 84.44 394 GLY A O 1
ATOM 3018 N N . ASN A 1 395 ? 19.463 -4.827 -7.245 1.00 88.19 395 ASN A N 1
ATOM 3019 C CA . ASN A 1 395 ? 18.300 -5.261 -8.009 1.00 88.19 395 ASN A CA 1
ATOM 3020 C C . ASN A 1 395 ? 17.091 -4.367 -7.702 1.00 88.19 395 ASN A C 1
ATOM 3022 O O . ASN A 1 395 ? 16.737 -4.151 -6.545 1.00 88.19 395 ASN A O 1
ATOM 3026 N N . PHE A 1 396 ? 16.391 -3.909 -8.734 1.00 88.12 396 PHE A N 1
ATOM 3027 C CA . PHE A 1 396 ? 15.129 -3.184 -8.608 1.00 88.12 396 PHE A CA 1
ATOM 3028 C C . PHE A 1 396 ? 14.218 -3.464 -9.811 1.00 88.12 396 PHE A C 1
ATOM 3030 O O . PHE A 1 396 ? 14.661 -3.942 -10.855 1.00 88.12 396 PHE A O 1
ATOM 3037 N N . VAL A 1 397 ? 12.924 -3.177 -9.676 1.00 91.50 397 VAL A N 1
ATOM 3038 C CA . VAL A 1 397 ? 11.981 -3.235 -10.802 1.00 91.50 397 VAL A CA 1
ATOM 3039 C C . VAL A 1 397 ? 11.995 -1.880 -11.497 1.00 91.50 397 VAL A C 1
ATOM 3041 O O . VAL A 1 397 ? 11.585 -0.897 -10.889 1.00 91.50 397 VAL A O 1
ATOM 3044 N N . LEU A 1 398 ? 12.470 -1.824 -12.743 1.00 92.81 398 LEU A N 1
ATOM 3045 C CA . LEU A 1 398 ? 12.560 -0.597 -13.539 1.00 92.81 398 LEU A CA 1
ATOM 3046 C C . LEU A 1 398 ? 11.196 -0.172 -14.088 1.00 92.81 398 LEU A C 1
ATOM 3048 O O . LEU A 1 398 ? 10.854 1.007 -14.042 1.00 92.81 398 LEU A O 1
ATOM 3052 N N . MET A 1 399 ? 10.416 -1.122 -14.603 1.00 92.75 399 MET A N 1
ATOM 3053 C CA . MET A 1 399 ? 9.069 -0.861 -15.110 1.00 92.75 399 MET A CA 1
ATOM 3054 C C . MET A 1 399 ? 8.159 -2.075 -14.958 1.00 92.75 399 MET A C 1
ATOM 3056 O O . MET A 1 399 ? 8.625 -3.215 -14.923 1.00 92.75 399 MET A O 1
ATOM 3060 N N . ARG A 1 400 ? 6.854 -1.823 -14.895 1.00 93.75 400 ARG A N 1
ATOM 3061 C CA . ARG A 1 400 ? 5.789 -2.827 -14.969 1.00 93.75 400 ARG A CA 1
ATOM 3062 C C . ARG A 1 400 ? 4.862 -2.472 -16.115 1.00 93.75 400 ARG A C 1
ATOM 3064 O O . ARG A 1 400 ? 4.600 -1.291 -16.344 1.00 93.75 400 ARG A O 1
ATOM 3071 N N . PHE A 1 401 ? 4.357 -3.487 -16.793 1.00 91.69 401 PHE A N 1
ATOM 3072 C CA . PHE A 1 401 ? 3.438 -3.322 -17.904 1.00 91.69 401 PHE A CA 1
ATOM 3073 C C . PHE A 1 401 ? 2.290 -4.322 -17.827 1.00 91.69 401 PHE A C 1
ATOM 3075 O O . PHE A 1 401 ? 2.437 -5.421 -17.289 1.00 91.69 401 PHE A O 1
ATOM 3082 N N . GLN A 1 402 ? 1.147 -3.942 -18.384 1.00 92.69 402 GLN A N 1
ATOM 3083 C CA . GLN A 1 402 ? 0.033 -4.844 -18.633 1.00 92.69 402 GLN A CA 1
ATOM 3084 C C . GLN A 1 402 ? -0.390 -4.714 -20.088 1.00 92.69 402 GLN A C 1
ATOM 3086 O O . GLN A 1 402 ? -0.543 -3.601 -20.587 1.00 92.69 402 GLN A O 1
ATOM 3091 N N . ALA A 1 403 ? -0.572 -5.846 -20.755 1.00 89.56 403 ALA A N 1
ATOM 3092 C CA . ALA A 1 403 ? -0.889 -5.907 -22.171 1.00 89.56 403 ALA A CA 1
ATOM 3093 C C . ALA A 1 403 ? -2.016 -6.901 -22.449 1.00 89.56 403 ALA A C 1
ATOM 3095 O O . ALA A 1 403 ? -2.136 -7.941 -21.784 1.00 89.56 403 ALA A O 1
ATOM 3096 N N . LEU A 1 404 ? -2.820 -6.597 -23.469 1.00 83.81 404 LEU A N 1
ATOM 3097 C CA . LEU A 1 404 ? -3.741 -7.572 -24.040 1.00 83.81 404 LEU A CA 1
ATOM 3098 C C . LEU A 1 404 ? -2.980 -8.515 -24.961 1.00 83.81 404 LEU A C 1
ATOM 3100 O O . LEU A 1 404 ? -2.249 -8.091 -25.853 1.00 83.81 404 LEU A O 1
ATOM 3104 N N . CYS A 1 405 ? -3.201 -9.811 -24.777 1.00 75.56 405 CYS A N 1
ATOM 3105 C CA . CYS A 1 405 ? -2.544 -10.823 -25.580 1.00 75.56 405 CYS A CA 1
ATOM 3106 C C . CYS A 1 405 ? -3.517 -11.405 -26.602 1.00 75.56 405 CYS A C 1
ATOM 3108 O O . CYS A 1 405 ? -4.547 -11.964 -26.239 1.00 75.56 405 CYS A O 1
ATOM 3110 N N . GLY A 1 406 ? -3.165 -11.311 -27.886 1.00 70.00 406 GLY A N 1
ATOM 3111 C CA . GLY A 1 406 ? -3.886 -11.998 -28.963 1.00 70.00 406 GLY A CA 1
ATOM 3112 C C . GLY A 1 406 ? -3.522 -13.481 -29.102 1.00 70.00 406 GLY A C 1
ATOM 3113 O O . GLY A 1 406 ? -4.000 -14.142 -30.023 1.00 70.00 406 GLY A O 1
ATOM 3114 N N . MET A 1 407 ? -2.644 -14.009 -28.245 1.00 71.25 407 MET A N 1
ATOM 3115 C CA . MET A 1 407 ? -2.271 -15.421 -28.283 1.00 71.25 407 MET A CA 1
ATOM 3116 C C . MET A 1 407 ? -3.338 -16.280 -27.607 1.00 71.25 407 MET A C 1
ATOM 3118 O O . MET A 1 407 ? -3.961 -15.870 -26.633 1.00 71.25 407 MET A O 1
ATOM 3122 N N . ARG A 1 408 ? -3.510 -17.507 -28.106 1.00 71.75 408 ARG A N 1
ATOM 3123 C CA . ARG A 1 408 ? -4.299 -18.546 -27.430 1.00 71.75 408 ARG A CA 1
ATOM 3124 C C . ARG A 1 408 ? -3.660 -18.914 -26.086 1.00 71.75 408 ARG A C 1
ATOM 3126 O O . ARG A 1 408 ? -2.440 -18.769 -25.952 1.00 71.75 408 ARG A O 1
ATOM 3133 N N . PRO A 1 409 ? -4.441 -19.416 -25.111 1.00 75.00 409 PRO A N 1
ATOM 3134 C CA . PRO A 1 409 ? -3.883 -19.745 -23.811 1.00 75.00 409 PRO A CA 1
ATOM 3135 C C . PRO A 1 409 ? -2.811 -20.834 -23.991 1.00 75.00 409 PRO A C 1
ATOM 3137 O O . PRO A 1 409 ? -2.989 -21.752 -24.799 1.00 75.00 409 PRO A O 1
ATOM 3140 N N . PRO A 1 410 ? -1.672 -20.741 -23.281 1.00 72.12 410 PRO A N 1
ATOM 3141 C CA . PRO A 1 410 ? -0.571 -21.693 -23.441 1.00 72.12 410 PRO A CA 1
ATOM 3142 C C . PRO A 1 410 ? -0.947 -23.103 -22.956 1.00 72.12 410 PRO A C 1
ATOM 3144 O O . PRO A 1 410 ? -0.291 -24.081 -23.312 1.00 72.12 410 PRO A O 1
ATOM 3147 N N . ILE A 1 411 ? -2.023 -23.213 -22.173 1.00 73.69 411 ILE A N 1
ATOM 3148 C CA . ILE A 1 411 ? -2.586 -24.461 -21.670 1.00 73.69 411 ILE A CA 1
ATOM 3149 C C . ILE A 1 411 ? -3.722 -24.885 -22.608 1.00 73.69 411 ILE A C 1
ATOM 3151 O O . ILE A 1 411 ? -4.701 -24.166 -22.765 1.00 73.69 411 ILE A O 1
ATOM 3155 N N . LYS A 1 412 ? -3.581 -26.054 -23.244 1.00 67.06 412 LYS A N 1
ATOM 3156 C CA . LYS A 1 412 ? -4.519 -26.571 -24.262 1.00 67.06 412 LYS A CA 1
ATOM 3157 C C . LYS A 1 412 ? -5.503 -27.628 -23.744 1.00 67.06 412 LYS A C 1
ATOM 3159 O O . LYS A 1 412 ? -6.135 -28.304 -24.547 1.00 67.06 412 LYS A O 1
ATOM 3164 N N . GLY A 1 413 ? -5.590 -27.830 -22.434 1.00 69.94 413 GLY A N 1
ATOM 3165 C CA . GLY A 1 413 ? -6.444 -28.861 -21.852 1.00 69.94 413 GLY A CA 1
ATOM 3166 C C . GLY A 1 413 ? -6.958 -28.457 -20.482 1.00 69.94 413 GLY A C 1
ATOM 3167 O O . GLY A 1 413 ? -6.289 -27.724 -19.755 1.00 69.94 413 GLY A O 1
ATOM 3168 N N . PHE A 1 414 ? -8.140 -28.948 -20.135 1.00 71.62 414 PHE A N 1
ATOM 3169 C CA . PHE A 1 414 ? -8.755 -28.773 -18.828 1.00 71.62 414 PHE A CA 1
ATOM 3170 C C . PHE A 1 414 ? -9.260 -30.123 -18.318 1.00 71.62 414 PHE A C 1
ATOM 3172 O O . PHE A 1 414 ? -9.556 -31.032 -19.092 1.00 71.62 414 PHE A O 1
ATOM 3179 N N . TYR A 1 415 ? -9.326 -30.256 -16.996 1.00 70.88 415 TYR A N 1
ATOM 3180 C CA . TYR A 1 415 ? -9.956 -31.393 -16.342 1.00 70.88 415 TYR A CA 1
ATOM 3181 C C . TYR A 1 415 ? -11.384 -31.004 -15.984 1.00 70.88 415 TYR A C 1
ATOM 3183 O O . TYR A 1 415 ? -11.595 -30.128 -15.147 1.00 70.88 415 TYR A O 1
ATOM 3191 N N . GLN A 1 416 ? -12.356 -31.663 -16.606 1.00 74.19 416 GLN A N 1
ATOM 3192 C CA . GLN A 1 416 ? -13.758 -31.540 -16.237 1.00 74.19 416 GLN A CA 1
ATOM 3193 C C . GLN A 1 416 ? -14.148 -32.749 -15.392 1.00 74.19 416 GLN A C 1
ATOM 3195 O O . GLN A 1 416 ? -14.037 -33.893 -15.832 1.00 74.19 416 GLN A O 1
ATOM 3200 N N . LEU A 1 417 ? -14.586 -32.498 -14.161 1.00 75.69 417 LEU A N 1
ATOM 3201 C CA . LEU A 1 417 ? -15.210 -33.527 -13.339 1.00 75.69 417 LEU A CA 1
ATOM 3202 C C . LEU A 1 417 ? -16.650 -33.694 -13.829 1.00 75.69 417 LEU A C 1
ATOM 3204 O O . LEU A 1 417 ? -17.449 -32.764 -13.724 1.00 75.69 417 LEU A O 1
ATOM 3208 N N . SER A 1 418 ? -16.975 -34.856 -14.391 1.00 75.00 418 SER A N 1
ATOM 3209 C CA . SER A 1 418 ? -18.364 -35.240 -14.639 1.00 75.00 418 SER A CA 1
ATOM 3210 C C . SER A 1 418 ? -19.041 -35.511 -13.293 1.00 75.00 418 SER A C 1
ATOM 3212 O O . SER A 1 418 ? -18.533 -36.340 -12.532 1.00 75.00 418 SER A O 1
ATOM 3214 N N . MET A 1 419 ? -20.146 -34.821 -13.000 1.00 51.28 419 MET A N 1
ATOM 3215 C CA . MET A 1 419 ? -21.053 -35.209 -11.911 1.00 51.28 419 MET A CA 1
ATOM 3216 C C . MET A 1 419 ? -22.038 -36.273 -12.371 1.00 51.28 419 MET A C 1
ATOM 3218 O O . MET A 1 419 ? -22.502 -36.167 -13.530 1.00 51.28 419 MET A O 1
#

pLDDT: mean 76.35, std 20.51, range [26.14, 98.0]

Radius of gyration: 27.24 Å; Cα contacts (8 Å, |Δi|>4): 613; chains: 1; bounding box: 68×64×74 Å

Organism: Nicotiana tabacum (NCBI:txid4097)

Mean predicted aligned error: 14.08 Å

Sequence (419 aa):
MPSSCSIRALWILANQDTVVFSRRFPVVEKRWRAACERDKSLIEDDLNYTGVPALPTDSEIAAAFIDRKKREGSARGFGIRINQSVEGSDSWVDDPITRHIISLYTKNEQEETNRTLWPLVLHIKDHYCILVLPLVEPHHLKTYIRMCKRSDCGNAVGADESLSALLLNLPSITGAFMVGHMIGDIITGNVTEPEIVISASPSVGGLLDSLTGSIGISARAKPVAAPVAGSTASGAATSGAMASDTPKIGLRPLDRDAIRSFISSAMPFGTPLDLNYTNISAVKINGFSPADIPPADQKQPAWKPYLYRGKQRILFTIHETVHAAMYDRDEIPDRITISGQVNCRAELEGLPDVMFPLIGLDTARVELLSFHPCAQVPEHGNEKQALMFSPPLGNFVLMRFQALCGMRPPIKGFYQLSM

Solvent-accessible surface area (backbone atoms only — not comparable to full-atom values): 25622 Å² total; per-residue (Å²): 126,86,81,61,39,29,31,29,33,38,39,34,22,42,81,83,51,43,62,78,46,74,50,76,21,69,69,37,41,51,53,48,48,58,47,46,68,70,42,57,75,61,46,75,75,87,40,83,46,92,59,80,83,74,84,77,52,65,66,47,49,26,52,20,51,54,51,43,24,66,68,36,74,33,90,43,38,68,15,41,61,50,97,77,46,47,85,59,34,60,24,32,39,38,40,63,64,31,38,38,42,35,66,37,57,33,77,45,96,89,44,103,45,71,44,76,48,58,62,25,34,50,33,78,44,97,60,34,43,28,39,24,30,38,54,69,65,61,67,58,46,53,52,49,56,53,50,16,65,48,89,61,74,58,69,66,95,89,54,96,81,38,70,66,64,65,48,74,78,35,58,15,54,60,45,29,49,54,52,32,51,49,52,39,24,58,66,70,68,56,74,66,63,56,82,70,84,77,74,84,66,76,78,93,76,67,87,78,82,77,84,73,87,83,92,82,82,93,77,84,87,75,86,83,77,79,88,76,80,80,81,75,92,71,81,94,76,87,89,83,88,82,90,80,94,72,91,74,90,66,78,78,77,76,58,63,63,61,52,52,52,47,46,51,71,22,23,70,66,23,40,71,76,49,80,56,60,66,60,54,51,48,46,68,73,67,52,85,52,85,88,58,62,63,58,94,90,50,86,74,55,87,70,43,86,65,63,49,80,73,83,68,47,74,46,78,37,79,50,75,45,81,46,72,50,80,63,93,40,97,88,45,80,64,46,48,40,35,44,34,34,35,32,35,33,31,42,53,54,67,88,57,75,44,78,47,80,44,72,50,51,68,83,46,43,54,78,45,80,48,67,32,90,52,47,54,72,72,94,74,73,72,70,66,42,67,41,37,28,48,70,43,72,44,49,38,64,49,34,38,37,30,24,57,50,93,66,76,69,93,70,90,78,82,88,79,83,84,130

Nearest PDB structures (foldseek):
  7oiq-assembly2_BBB  TM=8.188E-01  e=9.321E-05  Rattus norvegicus
  5wrm-assembly1_A  TM=7.918E-01  e=2.123E-04  Rattus norvegicus